Protein AF-0000000084586175 (afdb_homodimer)

Sequence (600 aa):
MELRQLRYFIEVAQREHMSEAAEYLHVAQSAISRQISNLEDELGVDLFEREGRNVKLTKIGRTFLSHIETAMQAIDYAKKQIDEHLDPERGSIKIGFPTSLAGQLLPTVIYSFKEAYPNIQFQLRQGTYQFLIEQVSRGDIDIAFIGPVPRDHDRIEGEILFTESFSALVPVAHRFAEREQLHLKDLQSEQFVLFPEGFKLRQLVMDGCKKAGFEPTVSSEGEDLDAIKGLVAAGIGITILPESTFYDATPRMTTKIPITFPEVRRSVGVIIPKERQVAPSERLFYEFVRDFFSRLQQFRMELRQLRYFIEVAQREHMSEAAEYLHVAQSAISRQISNLEDELGVDLFEREGRNVKLTKIGRTFLSHIETAMQAIDYAKKQIDEHLDPERGSIKIGFPTSLAGQLLPTVIYSFKEAYPNIQFQLRQGTYQFLIEQVSRGDIDIAFIGPVPRDHDRIEGEILFTESFSALVPVAHRFAEREQLHLKDLQSEQFVLFPEGFKLRQLVMDGCKKAGFEPTVSSEGEDLDAIKGLVAAGIGITILPESTFYDATPRMTTKIPITFPEVRRSVGVIIPKERQVAPSERLFYEFVRDFFSRLQQFR

Structure (mmCIF, N/CA/C/O backbone):
data_AF-0000000084586175-model_v1
#
loop_
_entity.id
_entity.type
_entity.pdbx_description
1 polymer 'LysR family transcriptional regulator'
#
loop_
_atom_site.group_PDB
_atom_site.id
_atom_site.type_symbol
_atom_site.label_atom_id
_atom_site.label_alt_id
_atom_site.label_comp_id
_atom_site.label_asym_id
_atom_site.label_entity_id
_atom_site.label_seq_id
_atom_site.pdbx_PDB_ins_code
_atom_site.Cartn_x
_atom_site.Cartn_y
_atom_site.Cartn_z
_atom_site.occupancy
_atom_site.B_iso_or_equiv
_atom_site.auth_seq_id
_atom_site.auth_comp_id
_atom_site.auth_asym_id
_atom_site.auth_atom_id
_atom_site.pdbx_PDB_model_num
ATOM 1 N N . MET A 1 1 ? 0.813 -11.867 -38.594 1 76.69 1 MET A N 1
ATOM 2 C CA . MET A 1 1 ? 1.193 -11.625 -37.188 1 76.69 1 MET A CA 1
ATOM 3 C C . MET A 1 1 ? 1.618 -12.922 -36.531 1 76.69 1 MET A C 1
ATOM 5 O O . MET A 1 1 ? 0.996 -13.969 -36.719 1 76.69 1 MET A O 1
ATOM 9 N N . GLU A 1 2 ? 2.754 -12.891 -35.969 1 84.31 2 GLU A N 1
ATOM 10 C CA . GLU A 1 2 ? 3.311 -14.062 -35.312 1 84.31 2 GLU A CA 1
ATOM 11 C C . GLU A 1 2 ? 3.363 -13.859 -33.781 1 84.31 2 GLU A C 1
ATOM 13 O O . GLU A 1 2 ? 3.512 -12.734 -33.312 1 84.31 2 GLU A O 1
ATOM 18 N N . LEU A 1 3 ? 3.215 -15.031 -33.094 1 85.31 3 LEU A N 1
ATOM 19 C CA . LEU A 1 3 ? 3.211 -15 -31.641 1 85.31 3 LEU A CA 1
ATOM 20 C C . LEU A 1 3 ? 4.477 -14.336 -31.109 1 85.31 3 LEU A C 1
ATOM 22 O O . LEU A 1 3 ? 4.43 -13.586 -30.141 1 85.31 3 LEU A O 1
ATOM 26 N N . ARG A 1 4 ? 5.523 -14.617 -31.781 1 86.62 4 ARG A N 1
ATOM 27 C CA . ARG A 1 4 ? 6.797 -14.031 -31.375 1 86.62 4 ARG A CA 1
ATOM 28 C C . ARG A 1 4 ? 6.77 -12.516 -31.484 1 86.62 4 ARG A C 1
ATOM 30 O O . ARG A 1 4 ? 7.285 -11.812 -30.609 1 86.62 4 ARG A O 1
ATOM 37 N N . GLN A 1 5 ? 6.191 -12.078 -32.562 1 88.62 5 GLN A N 1
ATOM 38 C CA . GLN A 1 5 ? 6.051 -10.641 -32.781 1 88.62 5 GLN A CA 1
ATOM 39 C C . GLN A 1 5 ? 5.227 -10 -31.656 1 88.62 5 GLN A C 1
ATOM 41 O O . GLN A 1 5 ? 5.566 -8.922 -31.172 1 88.62 5 GLN A O 1
ATOM 46 N N . LEU A 1 6 ? 4.23 -10.719 -31.344 1 89.94 6 LEU A N 1
ATOM 47 C CA . LEU A 1 6 ? 3.324 -10.203 -30.328 1 89.94 6 LEU A CA 1
ATOM 48 C C . LEU A 1 6 ? 4.004 -10.172 -28.953 1 89.94 6 LEU A C 1
ATOM 50 O O . LEU A 1 6 ? 3.818 -9.227 -28.188 1 89.94 6 LEU A O 1
ATOM 54 N N . ARG A 1 7 ? 4.777 -11.125 -28.688 1 89.94 7 ARG A N 1
ATOM 55 C CA . ARG A 1 7 ? 5.547 -11.164 -27.438 1 89.94 7 ARG A CA 1
ATOM 56 C C . ARG A 1 7 ? 6.562 -10.023 -27.406 1 89.94 7 ARG A C 1
ATOM 58 O O . ARG A 1 7 ? 6.738 -9.383 -26.359 1 89.94 7 ARG A O 1
ATOM 65 N N . TYR A 1 8 ? 7.207 -9.828 -28.531 1 92 8 TYR A N 1
ATOM 66 C CA . TYR A 1 8 ? 8.156 -8.727 -28.609 1 92 8 TYR A CA 1
ATOM 67 C C . TYR A 1 8 ? 7.453 -7.391 -28.391 1 92 8 TYR A C 1
ATOM 69 O O . TYR A 1 8 ? 7.961 -6.531 -27.656 1 92 8 TYR A O 1
ATOM 77 N N . PHE A 1 9 ? 6.348 -7.277 -29 1 93.44 9 PHE A N 1
ATOM 78 C CA . PHE A 1 9 ? 5.543 -6.066 -28.875 1 93.44 9 PHE A CA 1
ATOM 79 C C . PHE A 1 9 ? 5.191 -5.785 -27.422 1 93.44 9 PHE A C 1
ATOM 81 O O . PHE A 1 9 ? 5.375 -4.668 -26.938 1 93.44 9 PHE A O 1
ATOM 88 N N . ILE A 1 10 ? 4.723 -6.773 -26.75 1 91.38 10 ILE A N 1
ATOM 89 C CA . ILE A 1 10 ? 4.316 -6.633 -25.344 1 91.38 10 ILE A CA 1
ATOM 90 C C . ILE A 1 10 ? 5.516 -6.215 -24.5 1 91.38 10 ILE A C 1
ATOM 92 O O . ILE A 1 10 ? 5.414 -5.297 -23.688 1 91.38 10 ILE A O 1
ATOM 96 N N . GLU A 1 11 ? 6.637 -6.793 -24.703 1 91.94 11 GLU A N 1
ATOM 97 C CA . GLU A 1 11 ? 7.832 -6.504 -23.906 1 91.94 11 GLU A CA 1
ATOM 98 C C . GLU A 1 11 ? 8.328 -5.082 -24.156 1 91.94 11 GLU A C 1
ATOM 100 O O . GLU A 1 11 ? 8.758 -4.398 -23.234 1 91.94 11 GLU A O 1
ATOM 105 N N . VAL A 1 12 ? 8.25 -4.719 -25.375 1 93.06 12 VAL A N 1
ATOM 106 C CA . VAL A 1 12 ? 8.68 -3.363 -25.703 1 93.06 12 VAL A CA 1
ATOM 107 C C . VAL A 1 12 ? 7.711 -2.354 -25.094 1 93.06 12 VAL A C 1
ATOM 109 O O . VAL A 1 12 ? 8.125 -1.297 -24.609 1 93.06 12 VAL A O 1
ATOM 112 N N . ALA A 1 13 ? 6.477 -2.684 -25.188 1 92.69 13 ALA A N 1
ATOM 113 C CA . ALA A 1 13 ? 5.453 -1.8 -24.641 1 92.69 13 ALA A CA 1
ATOM 114 C C . ALA A 1 13 ? 5.641 -1.619 -23.125 1 92.69 13 ALA A C 1
ATOM 116 O O . ALA A 1 13 ? 5.504 -0.51 -22.609 1 92.69 13 ALA A O 1
ATOM 117 N N . GLN A 1 14 ? 5.922 -2.703 -22.484 1 87.06 14 GLN A N 1
ATOM 118 C CA . GLN A 1 14 ? 6.047 -2.707 -21.031 1 87.06 14 GLN A CA 1
ATOM 119 C C . GLN A 1 14 ? 7.312 -1.981 -20.594 1 87.06 14 GLN A C 1
ATOM 121 O O . GLN A 1 14 ? 7.297 -1.247 -19.609 1 87.06 14 GLN A O 1
ATOM 126 N N . ARG A 1 15 ? 8.375 -2.082 -21.312 1 86.06 15 ARG A N 1
ATOM 127 C CA . ARG A 1 15 ? 9.68 -1.568 -20.906 1 86.06 15 ARG A CA 1
ATOM 128 C C . ARG A 1 15 ? 9.945 -0.194 -21.5 1 86.06 15 ARG A C 1
ATOM 130 O O . ARG A 1 15 ? 10.82 0.535 -21.047 1 86.06 15 ARG A O 1
ATOM 137 N N . GLU A 1 16 ? 9.273 0.102 -22.516 1 89.94 16 GLU A N 1
ATOM 138 C CA . GLU A 1 16 ? 9.359 1.363 -23.234 1 89.94 16 GLU A CA 1
ATOM 139 C C . GLU A 1 16 ? 10.781 1.602 -23.75 1 89.94 16 GLU A C 1
ATOM 141 O O . GLU A 1 16 ? 11.227 2.746 -23.844 1 89.94 16 GLU A O 1
ATOM 146 N N . HIS A 1 17 ? 11.5 0.545 -23.859 1 89.88 17 HIS A N 1
ATOM 147 C CA . HIS A 1 17 ? 12.852 0.529 -24.406 1 89.88 17 HIS A CA 1
ATOM 148 C C . HIS A 1 17 ? 13.078 -0.702 -25.281 1 89.88 17 HIS A C 1
ATOM 150 O O . HIS A 1 17 ? 12.891 -1.833 -24.828 1 89.88 17 HIS A O 1
ATOM 156 N N . MET A 1 18 ? 13.578 -0.391 -26.531 1 90.19 18 MET A N 1
ATOM 157 C CA . MET A 1 18 ? 13.844 -1.495 -27.453 1 90.19 18 MET A CA 1
ATOM 158 C C . MET A 1 18 ? 15.023 -2.332 -26.969 1 90.19 18 MET A C 1
ATOM 160 O O . MET A 1 18 ? 14.961 -3.562 -26.984 1 90.19 18 MET A O 1
ATOM 164 N N . SER A 1 19 ? 16 -1.638 -26.484 1 90.12 19 SER A N 1
ATOM 165 C CA . SER A 1 19 ? 17.219 -2.332 -26.078 1 90.12 19 SER A CA 1
ATOM 166 C C . SER A 1 19 ? 17 -3.145 -24.797 1 90.12 19 SER A C 1
ATOM 168 O O . SER A 1 19 ? 17.469 -4.273 -24.688 1 90.12 19 SER A O 1
ATOM 170 N N . GLU A 1 20 ? 16.234 -2.619 -23.922 1 88.75 20 GLU A N 1
ATOM 171 C CA . GLU A 1 20 ? 15.945 -3.334 -22.688 1 88.75 20 GLU A CA 1
ATOM 172 C C . GLU A 1 20 ? 15.078 -4.562 -22.953 1 88.75 20 GLU A C 1
ATOM 174 O O . GLU A 1 20 ? 15.266 -5.609 -22.328 1 88.75 20 GLU A O 1
ATOM 179 N N . ALA A 1 21 ? 14.188 -4.359 -23.844 1 91.5 21 ALA A N 1
ATOM 180 C CA . ALA A 1 21 ? 13.352 -5.492 -24.219 1 91.5 21 ALA A CA 1
ATOM 181 C C . ALA A 1 21 ? 14.188 -6.598 -24.859 1 91.5 21 ALA A C 1
ATOM 183 O O . ALA A 1 21 ? 13.992 -7.777 -24.578 1 91.5 21 ALA A O 1
ATOM 184 N N . ALA A 1 22 ? 15.148 -6.215 -25.672 1 92.38 22 ALA A N 1
ATOM 185 C CA . ALA A 1 22 ? 16.016 -7.18 -26.328 1 92.38 22 ALA A CA 1
ATOM 186 C C . ALA A 1 22 ? 16.875 -7.938 -25.328 1 92.38 22 ALA A C 1
ATOM 188 O O . ALA A 1 22 ? 17.031 -9.156 -25.422 1 92.38 22 ALA A O 1
ATOM 189 N N . GLU A 1 23 ? 17.391 -7.211 -24.406 1 87.12 23 GLU A N 1
ATOM 190 C CA . GLU A 1 23 ? 18.203 -7.82 -23.359 1 87.12 23 GLU A CA 1
ATOM 191 C C . GLU A 1 23 ? 17.375 -8.812 -22.531 1 87.12 23 GLU A C 1
ATOM 193 O O . GLU A 1 23 ? 17.828 -9.914 -22.25 1 87.12 23 GLU A O 1
ATOM 198 N N . TYR A 1 24 ? 16.234 -8.406 -22.266 1 83.81 24 TYR A N 1
ATOM 199 C CA . TYR A 1 24 ? 15.344 -9.242 -21.453 1 83.81 24 TYR A CA 1
ATOM 200 C C . TYR A 1 24 ? 14.969 -10.516 -22.203 1 83.81 24 TYR A C 1
ATOM 202 O O . TYR A 1 24 ? 14.898 -11.594 -21.609 1 83.81 24 TYR A O 1
ATOM 210 N N . LEU A 1 25 ? 14.75 -10.383 -23.453 1 89.25 25 LEU A N 1
ATOM 211 C CA . LEU A 1 25 ? 14.297 -11.5 -24.281 1 89.25 25 LEU A CA 1
ATOM 212 C C . LEU A 1 25 ? 15.484 -12.273 -24.828 1 89.25 25 LEU A C 1
ATOM 214 O O . LEU A 1 25 ? 15.305 -13.273 -25.531 1 89.25 25 LEU A O 1
ATOM 218 N N . HIS A 1 26 ? 16.656 -11.766 -24.516 1 88.44 26 HIS A N 1
ATOM 219 C CA . HIS A 1 26 ? 17.891 -12.398 -24.938 1 88.44 26 HIS A CA 1
ATOM 220 C C . HIS A 1 26 ? 17.953 -12.516 -26.469 1 88.44 26 HIS A C 1
ATOM 222 O O . HIS A 1 26 ? 18.234 -13.586 -27 1 88.44 26 HIS A O 1
ATOM 228 N N . VAL A 1 27 ? 17.578 -11.469 -27.109 1 91.56 27 VAL A N 1
ATOM 229 C CA . VAL A 1 27 ? 17.656 -11.375 -28.562 1 91.56 27 VAL A CA 1
ATOM 230 C C . VAL A 1 27 ? 18.359 -10.078 -28.953 1 91.56 27 VAL A C 1
ATOM 232 O O . VAL A 1 27 ? 18.609 -9.211 -28.109 1 91.56 27 VAL A O 1
ATOM 235 N N . ALA A 1 28 ? 18.75 -10.047 -30.141 1 92.5 28 ALA A N 1
ATOM 236 C CA . ALA A 1 28 ? 19.359 -8.82 -30.641 1 92.5 28 ALA A CA 1
ATOM 237 C C . ALA A 1 28 ? 18.328 -7.711 -30.797 1 92.5 28 ALA A C 1
ATOM 239 O O . ALA A 1 28 ? 17.188 -7.969 -31.219 1 92.5 28 ALA A O 1
ATOM 240 N N . GLN A 1 29 ? 18.734 -6.551 -30.422 1 91.94 29 GLN A N 1
ATOM 241 C CA . GLN A 1 29 ? 17.844 -5.402 -30.562 1 91.94 29 GLN A CA 1
ATOM 242 C C . GLN A 1 29 ? 17.344 -5.258 -32 1 91.94 29 GLN A C 1
ATOM 244 O O . GLN A 1 29 ? 16.203 -4.875 -32.219 1 91.94 29 GLN A O 1
ATOM 249 N N . SER A 1 30 ? 18.172 -5.527 -32.969 1 93 30 SER A N 1
ATOM 250 C CA . SER A 1 30 ? 17.797 -5.422 -34.375 1 93 30 SER A CA 1
ATOM 251 C C . SER A 1 30 ? 16.672 -6.387 -34.688 1 93 30 SER A C 1
ATOM 253 O O . SER A 1 30 ? 15.797 -6.074 -35.531 1 93 30 SER A O 1
ATOM 255 N N . ALA A 1 31 ? 16.703 -7.473 -34.094 1 91.5 31 ALA A N 1
ATOM 256 C CA . ALA A 1 31 ? 15.656 -8.469 -34.312 1 91.5 31 ALA A CA 1
ATOM 257 C C . ALA A 1 31 ? 14.305 -7.969 -33.812 1 91.5 31 ALA A C 1
ATOM 259 O O . ALA A 1 31 ? 13.289 -8.102 -34.5 1 91.5 31 ALA A O 1
ATOM 260 N N . ILE A 1 32 ? 14.297 -7.406 -32.625 1 93.31 32 ILE A N 1
ATOM 261 C CA . ILE A 1 32 ? 13.07 -6.867 -32.062 1 93.31 32 ILE A CA 1
ATOM 262 C C . ILE A 1 32 ? 12.562 -5.719 -32.938 1 93.31 32 ILE A C 1
ATOM 264 O O . ILE A 1 32 ? 11.375 -5.652 -33.25 1 93.31 32 ILE A O 1
ATOM 268 N N . SER A 1 33 ? 13.477 -4.824 -33.312 1 92.62 33 SER A N 1
ATOM 269 C CA . SER A 1 33 ? 13.109 -3.668 -34.125 1 92.62 33 SER A CA 1
ATOM 270 C C . SER A 1 33 ? 12.477 -4.094 -35.438 1 92.62 33 SER A C 1
ATOM 272 O O . SER A 1 33 ? 11.453 -3.539 -35.844 1 92.62 33 SER A O 1
ATOM 274 N N . ARG A 1 34 ? 13.078 -5.055 -36 1 92.81 34 ARG A N 1
ATOM 275 C CA . ARG A 1 34 ? 12.578 -5.559 -37.281 1 92.81 34 ARG A CA 1
ATOM 276 C C . ARG A 1 34 ? 11.188 -6.172 -37.125 1 92.81 34 ARG A C 1
ATOM 278 O O . ARG A 1 34 ? 10.305 -5.938 -37.969 1 92.81 34 ARG A O 1
ATOM 285 N N . GLN A 1 35 ? 11.016 -6.961 -36.156 1 92.5 35 GLN A N 1
ATOM 286 C CA . GLN A 1 35 ? 9.742 -7.629 -35.938 1 92.5 35 GLN A CA 1
ATOM 287 C C . GLN A 1 35 ? 8.641 -6.621 -35.625 1 92.5 35 GLN A C 1
ATOM 289 O O . GLN A 1 35 ? 7.5 -6.793 -36.062 1 92.5 35 GLN A O 1
ATOM 294 N N . ILE A 1 36 ? 8.977 -5.605 -34.906 1 93.81 36 ILE A N 1
ATOM 295 C CA . ILE A 1 36 ? 8.008 -4.559 -34.594 1 93.81 36 ILE A CA 1
ATOM 296 C C . ILE A 1 36 ? 7.625 -3.803 -35.875 1 93.81 36 ILE A C 1
ATOM 298 O O . ILE A 1 36 ? 6.449 -3.508 -36.094 1 93.81 36 ILE A O 1
ATOM 302 N N . SER A 1 37 ? 8.641 -3.49 -36.625 1 93.31 37 SER A N 1
ATOM 303 C CA . SER A 1 37 ? 8.391 -2.816 -37.906 1 93.31 37 SER A CA 1
ATOM 304 C C . SER A 1 37 ? 7.496 -3.658 -38.812 1 93.31 37 SER A C 1
ATOM 306 O O . SER A 1 37 ? 6.57 -3.139 -39.438 1 93.31 37 SER A O 1
ATOM 308 N N . ASN A 1 38 ? 7.812 -4.883 -38.844 1 91.44 38 ASN A N 1
ATOM 309 C CA . ASN A 1 38 ? 7 -5.793 -39.656 1 91.44 38 ASN A CA 1
ATOM 310 C C . ASN A 1 38 ? 5.551 -5.82 -39.188 1 91.44 38 ASN A C 1
ATOM 312 O O . ASN A 1 38 ? 4.625 -5.832 -40 1 91.44 38 ASN A O 1
ATOM 316 N N . LEU A 1 39 ? 5.375 -5.93 -37.875 1 91.75 39 LEU A N 1
ATOM 317 C CA . LEU A 1 39 ? 4.047 -5.945 -37.281 1 91.75 39 LEU A CA 1
ATOM 318 C C . LEU A 1 39 ? 3.279 -4.672 -37.625 1 91.75 39 LEU A C 1
ATOM 320 O O . LEU A 1 39 ? 2.107 -4.73 -38 1 91.75 39 LEU A O 1
ATOM 324 N N . GLU A 1 40 ? 3.967 -3.496 -37.531 1 93.5 40 GLU A N 1
ATOM 325 C CA . GLU A 1 40 ? 3.352 -2.211 -37.844 1 93.5 40 GLU A CA 1
ATOM 326 C C . GLU A 1 40 ? 3.002 -2.121 -39.344 1 93.5 40 GLU A C 1
ATOM 328 O O . GLU A 1 40 ? 1.934 -1.621 -39.688 1 93.5 40 GLU A O 1
ATOM 333 N N . ASP A 1 41 ? 3.85 -2.607 -40.125 1 90.12 41 ASP A N 1
ATOM 334 C CA . ASP A 1 41 ? 3.617 -2.613 -41.562 1 90.12 41 ASP A CA 1
ATOM 335 C C . ASP A 1 41 ? 2.391 -3.453 -41.938 1 90.12 41 ASP A C 1
ATOM 337 O O . ASP A 1 41 ? 1.576 -3.049 -42.75 1 90.12 41 ASP A O 1
ATOM 341 N N . GLU A 1 42 ? 2.385 -4.555 -41.312 1 89.81 42 GLU A N 1
ATOM 342 C CA . GLU A 1 42 ? 1.255 -5.441 -41.594 1 89.81 42 GLU A CA 1
ATOM 343 C C . GLU A 1 42 ? -0.061 -4.805 -41.156 1 89.81 42 GLU A C 1
ATOM 345 O O . GLU A 1 42 ? -1.081 -4.949 -41.812 1 89.81 42 GLU A O 1
ATOM 350 N N . LEU A 1 43 ? 0.007 -4.145 -40.031 1 88.62 43 LEU A N 1
ATOM 351 C CA . LEU A 1 43 ? -1.187 -3.535 -39.438 1 88.62 43 LEU A CA 1
ATOM 352 C C . LEU A 1 43 ? -1.496 -2.205 -40.125 1 88.62 43 LEU A C 1
ATOM 354 O O . LEU A 1 43 ? -2.625 -1.713 -40.062 1 88.62 43 LEU A O 1
ATOM 358 N N . GLY A 1 44 ? -0.467 -1.563 -40.719 1 90.88 44 GLY A N 1
ATOM 359 C CA . GLY A 1 44 ? -0.64 -0.298 -41.406 1 90.88 44 GLY A CA 1
ATOM 360 C C . GLY A 1 44 ? -0.679 0.896 -40.469 1 90.88 44 GLY A C 1
ATOM 361 O O . GLY A 1 44 ? -1.213 1.95 -40.844 1 90.88 44 GLY A O 1
ATOM 362 N N . VAL A 1 45 ? -0.313 0.638 -39.25 1 91.62 45 VAL A N 1
ATOM 363 C CA . VAL A 1 45 ? -0.298 1.714 -38.281 1 91.62 45 VAL A CA 1
ATOM 364 C C . VAL A 1 45 ? 1.001 1.663 -37.469 1 91.62 45 VAL A C 1
ATOM 366 O O . VAL A 1 45 ? 1.655 0.62 -37.406 1 91.62 45 VAL A O 1
ATOM 369 N N . ASP A 1 46 ? 1.318 2.771 -36.906 1 93.44 46 ASP A N 1
ATOM 370 C CA . ASP A 1 46 ? 2.416 2.811 -35.938 1 93.44 46 ASP A CA 1
ATOM 371 C C . ASP A 1 46 ? 1.915 2.533 -34.531 1 93.44 46 ASP A C 1
ATOM 373 O O . ASP A 1 46 ? 1.018 3.221 -34.031 1 93.44 46 ASP A O 1
ATOM 377 N N . LEU A 1 47 ? 2.543 1.547 -33.969 1 94.62 47 LEU A N 1
ATOM 378 C CA . LEU A 1 47 ? 2.148 1.176 -32.594 1 94.62 47 LEU A CA 1
ATOM 379 C C . LEU A 1 47 ? 2.979 1.932 -31.578 1 94.62 47 LEU A C 1
ATOM 381 O O . LEU A 1 47 ? 2.564 2.072 -30.422 1 94.62 47 LEU A O 1
ATOM 385 N N . PHE A 1 48 ? 4.195 2.365 -31.984 1 95.25 48 PHE A N 1
ATOM 386 C CA . PHE A 1 48 ? 5.109 3.084 -31.094 1 95.25 48 PHE A CA 1
ATOM 387 C C . PHE A 1 48 ? 5.496 4.43 -31.703 1 95.25 48 PHE A C 1
ATOM 389 O O . PHE A 1 48 ? 5.492 4.594 -32.906 1 95.25 48 PHE A O 1
ATOM 396 N N . GLU A 1 49 ? 5.711 5.414 -30.766 1 93.69 49 GLU A N 1
ATOM 397 C CA . GLU A 1 49 ? 6.355 6.676 -31.125 1 93.69 49 GLU A CA 1
ATOM 398 C C . GLU A 1 49 ? 7.672 6.855 -30.375 1 93.69 49 GLU A C 1
ATOM 400 O O . GLU A 1 49 ? 7.797 6.434 -29.219 1 93.69 49 GLU A O 1
ATOM 405 N N . ARG A 1 50 ? 8.633 7.418 -31.062 1 86.5 50 ARG A N 1
ATOM 406 C CA . ARG A 1 50 ? 9.961 7.586 -30.469 1 86.5 50 ARG A CA 1
ATOM 407 C C . ARG A 1 50 ? 10.023 8.852 -29.609 1 86.5 50 ARG A C 1
ATOM 409 O O . ARG A 1 50 ? 9.469 9.883 -29.984 1 86.5 50 ARG A O 1
ATOM 416 N N . GLU A 1 51 ? 10.43 8.695 -28.516 1 86.75 51 GLU A N 1
ATOM 417 C CA . GLU A 1 51 ? 10.781 9.805 -27.625 1 86.75 51 GLU A CA 1
ATOM 418 C C . GLU A 1 51 ? 12.242 9.727 -27.203 1 86.75 51 GLU A C 1
ATOM 420 O O . GLU A 1 51 ? 12.562 9.211 -26.141 1 86.75 51 GLU A O 1
ATOM 425 N N . GLY A 1 52 ? 13.102 10.359 -27.969 1 80.88 52 GLY A N 1
ATOM 426 C CA . GLY A 1 52 ? 14.523 10.195 -27.734 1 80.88 52 GLY A CA 1
ATOM 427 C C . GLY A 1 52 ? 14.992 8.758 -27.906 1 80.88 52 GLY A C 1
ATOM 428 O O . GLY A 1 52 ? 14.766 8.156 -28.953 1 80.88 52 GLY A O 1
ATOM 429 N N . ARG A 1 53 ? 15.57 8.273 -26.844 1 80.5 53 ARG A N 1
ATOM 430 C CA . ARG A 1 53 ? 16.031 6.891 -26.859 1 80.5 53 ARG A CA 1
ATOM 431 C C . ARG A 1 53 ? 14.922 5.938 -26.422 1 80.5 53 ARG A C 1
ATOM 433 O O . ARG A 1 53 ? 15.047 4.723 -26.578 1 80.5 53 ARG A O 1
ATOM 440 N N . ASN A 1 54 ? 13.828 6.449 -26 1 87.69 54 ASN A N 1
ATOM 441 C CA . ASN A 1 54 ? 12.719 5.645 -25.516 1 87.69 54 ASN A CA 1
ATOM 442 C C . ASN A 1 54 ? 11.594 5.566 -26.547 1 87.69 54 ASN A C 1
ATOM 444 O O . ASN A 1 54 ? 11.594 6.316 -27.531 1 87.69 54 ASN A O 1
ATOM 448 N N . VAL A 1 55 ? 10.844 4.48 -26.406 1 91.94 55 VAL A N 1
ATOM 449 C CA . VAL A 1 55 ? 9.648 4.348 -27.234 1 91.94 55 VAL A CA 1
ATOM 450 C C . VAL A 1 55 ? 8.406 4.355 -26.344 1 91.94 55 VAL A C 1
ATOM 452 O O . VAL A 1 55 ? 8.438 3.873 -25.203 1 91.94 55 VAL A O 1
ATOM 455 N N . LYS A 1 56 ? 7.363 5.031 -26.828 1 93.56 56 LYS A N 1
ATOM 456 C CA . LYS A 1 56 ? 6.07 5.039 -26.156 1 93.56 56 LYS A CA 1
ATOM 457 C C . LYS A 1 56 ? 4.961 4.539 -27.078 1 93.56 56 LYS A C 1
ATOM 459 O O . LYS A 1 56 ? 5.031 4.719 -28.297 1 93.56 56 LYS A O 1
ATOM 464 N N . LEU A 1 57 ? 3.984 3.934 -26.469 1 92.94 57 LEU A N 1
ATOM 465 C CA . LEU A 1 57 ? 2.836 3.467 -27.234 1 92.94 57 LEU A CA 1
ATOM 466 C C . LEU A 1 57 ? 2.047 4.641 -27.797 1 92.94 57 LEU A C 1
ATOM 468 O O . LEU A 1 57 ? 1.868 5.66 -27.125 1 92.94 57 LEU A O 1
ATOM 472 N N . THR A 1 58 ? 1.657 4.516 -29.031 1 90.31 58 THR A N 1
ATOM 473 C CA . THR A 1 58 ? 0.637 5.402 -29.578 1 90.31 58 THR A CA 1
ATOM 474 C C . THR A 1 58 ? -0.73 5.09 -28.984 1 90.31 58 THR A C 1
ATOM 476 O O . THR A 1 58 ? -0.882 4.113 -28.25 1 90.31 58 THR A O 1
ATOM 479 N N . LYS A 1 59 ? -1.672 5.938 -29.297 1 86.25 59 LYS A N 1
ATOM 480 C CA . LYS A 1 59 ? -3.033 5.672 -28.844 1 86.25 59 LYS A CA 1
ATOM 481 C C . LYS A 1 59 ? -3.527 4.32 -29.344 1 86.25 59 LYS A C 1
ATOM 483 O O . LYS A 1 59 ? -4.078 3.531 -28.562 1 86.25 59 LYS A O 1
ATOM 488 N N . ILE A 1 60 ? -3.375 4.109 -30.578 1 88.06 60 ILE A N 1
ATOM 489 C CA . ILE A 1 60 ? -3.801 2.842 -31.172 1 88.06 60 ILE A CA 1
ATOM 490 C C . ILE A 1 60 ? -2.934 1.707 -30.625 1 88.06 60 ILE A C 1
ATOM 492 O O . ILE A 1 60 ? -3.395 0.569 -30.5 1 88.06 60 ILE A O 1
ATOM 496 N N . GLY A 1 61 ? -1.688 1.99 -30.359 1 91.75 61 GLY A N 1
ATOM 497 C CA . GLY A 1 61 ? -0.814 1.011 -29.734 1 91.75 61 GLY A CA 1
ATOM 498 C C . GLY A 1 61 ? -1.326 0.527 -28.391 1 91.75 61 GLY A C 1
ATOM 499 O O . GLY A 1 61 ? -1.255 -0.665 -28.078 1 91.75 61 GLY A O 1
ATOM 500 N N . ARG A 1 62 ? -1.861 1.381 -27.625 1 89.44 62 ARG A N 1
ATOM 501 C CA . ARG A 1 62 ? -2.414 1.041 -26.312 1 89.44 62 ARG A CA 1
ATOM 502 C C . ARG A 1 62 ? -3.619 0.116 -26.453 1 89.44 62 ARG A C 1
ATOM 504 O O . ARG A 1 62 ? -3.76 -0.848 -25.703 1 89.44 62 ARG A O 1
ATOM 511 N N . THR A 1 63 ? -4.406 0.448 -27.406 1 85.94 63 THR A N 1
ATOM 512 C CA . THR A 1 63 ? -5.566 -0.395 -27.688 1 85.94 63 THR A CA 1
ATOM 513 C C . THR A 1 63 ? -5.125 -1.787 -28.125 1 85.94 63 THR A C 1
ATOM 515 O O . THR A 1 63 ? -5.664 -2.793 -27.656 1 85.94 63 THR A O 1
ATOM 518 N N . PHE A 1 64 ? -4.227 -1.758 -29.031 1 88.5 64 PHE A N 1
ATOM 519 C CA . PHE A 1 64 ? -3.697 -3.018 -29.547 1 88.5 64 PHE A CA 1
ATOM 520 C C . PHE A 1 64 ? -3.08 -3.838 -28.422 1 88.5 64 PHE A C 1
ATOM 522 O O . PHE A 1 64 ? -3.303 -5.047 -28.328 1 88.5 64 PHE A O 1
ATOM 529 N N . LEU A 1 65 ? -2.381 -3.188 -27.531 1 91.31 65 LEU A N 1
ATOM 530 C CA . LEU A 1 65 ? -1.729 -3.865 -26.422 1 91.31 65 LEU A CA 1
ATOM 531 C C . LEU A 1 65 ? -2.756 -4.566 -25.531 1 91.31 65 LEU A C 1
ATOM 533 O O . LEU A 1 65 ? -2.584 -5.734 -25.188 1 91.31 65 LEU A O 1
ATOM 537 N N . SER A 1 66 ? -3.783 -3.939 -25.266 1 83.31 66 SER A N 1
ATOM 538 C CA . SER A 1 66 ? -4.828 -4.5 -24.422 1 83.31 66 SER A CA 1
ATOM 539 C C . SER A 1 66 ? -5.402 -5.777 -25.016 1 83.31 66 SER A C 1
ATOM 541 O O . SER A 1 66 ? -5.566 -6.777 -24.312 1 83.31 66 SER A O 1
ATOM 543 N N . HIS A 1 67 ? -5.609 -5.719 -26.266 1 81.25 67 HIS A N 1
ATOM 544 C CA . HIS A 1 67 ? -6.195 -6.867 -26.938 1 81.25 67 HIS A CA 1
ATOM 545 C C . HIS A 1 67 ? -5.195 -8.016 -27.047 1 81.25 67 HIS A C 1
ATOM 547 O O . HIS A 1 67 ? -5.551 -9.18 -26.859 1 81.25 67 HIS A O 1
ATOM 553 N N . ILE A 1 68 ? -4.035 -7.598 -27.312 1 87 68 ILE A N 1
ATOM 554 C CA . ILE A 1 68 ? -3.023 -8.633 -27.531 1 87 68 ILE A CA 1
ATOM 555 C C . ILE A 1 68 ? -2.682 -9.297 -26.203 1 87 68 ILE A C 1
ATOM 557 O O . ILE A 1 68 ? -2.453 -10.508 -26.141 1 87 68 ILE A O 1
ATOM 561 N N . GLU A 1 69 ? -2.633 -8.531 -25.156 1 84 69 GLU A N 1
ATOM 562 C CA . GLU A 1 69 ? -2.387 -9.117 -23.844 1 84 69 GLU A CA 1
ATOM 563 C C . GLU A 1 69 ? -3.453 -10.148 -23.484 1 84 69 GLU A C 1
ATOM 565 O O . GLU A 1 69 ? -3.135 -11.234 -23 1 84 69 GLU A O 1
ATOM 570 N N . THR A 1 70 ? -4.637 -9.844 -23.797 1 76.31 70 THR A N 1
ATOM 571 C CA . THR A 1 70 ? -5.738 -10.758 -23.547 1 76.31 70 THR A CA 1
ATOM 572 C C . THR A 1 70 ? -5.594 -12.039 -24.359 1 76.31 70 THR A C 1
ATOM 574 O O . THR A 1 70 ? -5.785 -13.141 -23.859 1 76.31 70 THR A O 1
ATOM 577 N N . ALA A 1 71 ? -5.207 -11.844 -25.594 1 80.19 71 ALA A N 1
ATOM 578 C CA . ALA A 1 71 ? -5.051 -12.984 -26.5 1 80.19 71 ALA A CA 1
ATOM 579 C C . ALA A 1 71 ? -3.896 -13.883 -26.047 1 80.19 71 ALA A C 1
ATOM 581 O O . ALA A 1 71 ? -4.02 -15.109 -26.047 1 80.19 71 ALA A O 1
ATOM 582 N N . MET A 1 72 ? -2.852 -13.266 -25.719 1 83.75 72 MET A N 1
ATOM 583 C CA . MET A 1 72 ? -1.688 -14.031 -25.281 1 83.75 72 MET A CA 1
ATOM 584 C C . MET A 1 72 ? -1.988 -14.781 -23.984 1 83.75 72 MET A C 1
ATOM 586 O O . MET A 1 72 ? -1.544 -15.914 -23.797 1 83.75 72 MET A O 1
ATOM 590 N N . GLN A 1 73 ? -2.746 -14.211 -23.141 1 78.94 73 GLN A N 1
ATOM 591 C CA . GLN A 1 73 ? -3.146 -14.867 -21.906 1 78.94 73 GLN A CA 1
ATOM 592 C C . GLN A 1 73 ? -3.986 -16.109 -22.172 1 78.94 73 GLN A C 1
ATOM 594 O O . GLN A 1 73 ? -3.836 -17.125 -21.5 1 78.94 73 GLN A O 1
ATOM 599 N N . ALA A 1 74 ? -4.824 -15.945 -23.141 1 76.75 74 ALA A N 1
ATOM 600 C CA . ALA A 1 74 ? -5.656 -17.094 -23.5 1 76.75 74 ALA A CA 1
ATOM 601 C C . ALA A 1 74 ? -4.805 -18.234 -24.031 1 76.75 74 ALA A C 1
ATOM 603 O O . ALA A 1 74 ? -5.059 -19.406 -23.719 1 76.75 74 ALA A O 1
ATOM 604 N N . ILE A 1 75 ? -3.834 -17.922 -24.75 1 79 75 ILE A N 1
ATOM 605 C CA . ILE A 1 75 ? -2.939 -18.922 -25.312 1 79 75 ILE A CA 1
ATOM 606 C C . ILE A 1 75 ? -2.137 -19.578 -24.188 1 79 75 ILE A C 1
ATOM 608 O O . ILE A 1 75 ? -2.035 -20.812 -24.109 1 79 75 ILE A O 1
ATOM 612 N N . ASP A 1 76 ? -1.581 -18.781 -23.375 1 79.56 76 ASP A N 1
ATOM 613 C CA . ASP A 1 76 ? -0.803 -19.297 -22.25 1 79.56 76 ASP A CA 1
ATOM 614 C C . ASP A 1 76 ? -1.659 -20.188 -21.359 1 79.56 76 ASP A C 1
ATOM 616 O O . ASP A 1 76 ? -1.19 -21.219 -20.859 1 79.56 76 ASP A O 1
ATOM 620 N N . TYR A 1 77 ? -2.832 -19.828 -21.203 1 78.31 77 TYR A N 1
ATOM 621 C CA . TYR A 1 77 ? -3.756 -20.594 -20.375 1 78.31 77 TYR A CA 1
ATOM 622 C C . TYR A 1 77 ? -4.062 -21.953 -21.016 1 78.31 77 TYR A C 1
ATOM 624 O O . TYR A 1 77 ? -4.152 -22.969 -20.312 1 78.31 77 TYR A O 1
ATOM 632 N N . ALA A 1 78 ? -4.266 -21.938 -22.266 1 77 78 ALA A N 1
ATOM 633 C CA . ALA A 1 78 ? -4.492 -23.188 -22.969 1 77 78 ALA A CA 1
ATOM 634 C C . ALA A 1 78 ? -3.312 -24.141 -22.781 1 77 78 ALA A C 1
ATOM 636 O O . ALA A 1 78 ? -3.502 -25.328 -22.531 1 77 78 ALA A O 1
ATOM 637 N N . LYS A 1 79 ? -2.227 -23.578 -22.922 1 79.75 79 LYS A N 1
ATOM 638 C CA . LYS A 1 79 ? -1.027 -24.391 -22.719 1 79.75 79 LYS A CA 1
ATOM 639 C C . LYS A 1 79 ? -0.965 -24.922 -21.281 1 79.75 79 LYS A C 1
ATOM 641 O O . LYS A 1 79 ? -0.642 -26.078 -21.062 1 79.75 79 LYS A O 1
ATOM 646 N N . LYS A 1 80 ? -1.235 -24.125 -20.375 1 80.69 80 LYS A N 1
ATOM 647 C CA . LYS A 1 80 ? -1.266 -24.5 -18.969 1 80.69 80 LYS A CA 1
ATOM 648 C C . LYS A 1 80 ? -2.238 -25.656 -18.734 1 80.69 80 LYS A C 1
ATOM 650 O O . LYS A 1 80 ? -1.91 -26.609 -18.031 1 80.69 80 LYS A O 1
ATOM 655 N N . GLN A 1 81 ? -3.328 -25.531 -19.297 1 75.69 81 GLN A N 1
ATOM 656 C CA . GLN A 1 81 ? -4.34 -26.578 -19.141 1 75.69 81 GLN A CA 1
ATOM 657 C C . GLN A 1 81 ? -3.826 -27.922 -19.641 1 75.69 81 GLN A C 1
ATOM 659 O O . GLN A 1 81 ? -4.016 -28.938 -18.984 1 75.69 81 GLN A O 1
ATOM 664 N N . ILE A 1 82 ? -3.193 -27.812 -20.703 1 75.94 82 ILE A N 1
ATOM 665 C CA . ILE A 1 82 ? -2.67 -29.031 -21.297 1 75.94 82 ILE A CA 1
ATOM 666 C C . ILE A 1 82 ? -1.557 -29.609 -20.422 1 75.94 82 ILE A C 1
ATOM 668 O O . ILE A 1 82 ? -1.548 -30.797 -20.109 1 75.94 82 ILE A O 1
ATOM 672 N N . ASP A 1 83 ? -0.652 -28.734 -20 1 77.94 83 ASP A N 1
ATOM 673 C CA . ASP A 1 83 ? 0.475 -29.156 -19.172 1 77.94 83 ASP A CA 1
ATOM 674 C C . ASP A 1 83 ? -0.006 -29.766 -17.859 1 77.94 83 ASP A C 1
ATOM 676 O O . ASP A 1 83 ? 0.527 -30.797 -17.422 1 77.94 83 ASP A O 1
ATOM 680 N N . GLU A 1 84 ? -0.965 -29.156 -17.297 1 81.19 84 GLU A N 1
ATOM 681 C CA . GLU A 1 84 ? -1.424 -29.609 -15.984 1 81.19 84 GLU A CA 1
ATOM 682 C C . GLU A 1 84 ? -2.311 -30.844 -16.109 1 81.19 84 GLU A C 1
ATOM 684 O O . GLU A 1 84 ? -2.447 -31.609 -15.148 1 81.19 84 GLU A O 1
ATOM 689 N N . HIS A 1 85 ? -2.961 -30.891 -17.188 1 72.81 85 HIS A N 1
ATOM 690 C CA . HIS A 1 85 ? -3.684 -32.125 -17.406 1 72.81 85 HIS A CA 1
ATOM 691 C C . HIS A 1 85 ? -2.73 -33.312 -17.484 1 72.81 85 HIS A C 1
ATOM 693 O O . HIS A 1 85 ? -3.051 -34.406 -17 1 72.81 85 HIS A O 1
ATOM 699 N N . LEU A 1 86 ? -1.579 -33 -17.922 1 71.25 86 LEU A N 1
ATOM 700 C CA . LEU A 1 86 ? -0.566 -34.031 -18.047 1 71.25 86 LEU A CA 1
ATOM 701 C C . LEU A 1 86 ? 0.126 -34.281 -16.719 1 71.25 86 LEU A C 1
ATOM 703 O O . LEU A 1 86 ? 0.543 -35.406 -16.422 1 71.25 86 LEU A O 1
ATOM 707 N N . ASP A 1 87 ? 0.249 -33.25 -15.906 1 74.25 87 ASP A N 1
ATOM 708 C CA . ASP A 1 87 ? 0.84 -33.375 -14.578 1 74.25 87 ASP A CA 1
ATOM 709 C C . ASP A 1 87 ? 0.204 -32.375 -13.609 1 74.25 87 ASP A C 1
ATOM 711 O O . ASP A 1 87 ? 0.751 -31.297 -13.367 1 74.25 87 ASP A O 1
ATOM 715 N N . PRO A 1 88 ? -0.903 -32.875 -13.047 1 62.34 88 PRO A N 1
ATOM 716 C CA . PRO A 1 88 ? -1.683 -31.953 -12.219 1 62.34 88 PRO A CA 1
ATOM 717 C C . PRO A 1 88 ? -0.906 -31.453 -11 1 62.34 88 PRO A C 1
ATOM 719 O O . PRO A 1 88 ? -1.217 -30.391 -10.453 1 62.34 88 PRO A O 1
ATOM 722 N N . GLU A 1 89 ? 0.032 -32.219 -10.57 1 67.81 89 GLU A N 1
ATOM 723 C CA . GLU A 1 89 ? 0.723 -31.875 -9.328 1 67.81 89 GLU A CA 1
ATOM 724 C C . GLU A 1 89 ? 1.796 -30.812 -9.562 1 67.81 89 GLU A C 1
ATOM 726 O O . GLU A 1 89 ? 2.412 -30.328 -8.609 1 67.81 89 GLU A O 1
ATOM 731 N N . ARG A 1 90 ? 1.935 -30.422 -10.734 1 75.56 90 ARG A N 1
ATOM 732 C CA . ARG A 1 90 ? 3.002 -29.453 -10.969 1 75.56 90 ARG A CA 1
ATOM 733 C C . ARG A 1 90 ? 2.447 -28.156 -11.539 1 75.56 90 ARG A C 1
ATOM 735 O O . ARG A 1 90 ? 3.127 -27.469 -12.305 1 75.56 90 ARG A O 1
ATOM 742 N N . GLY A 1 91 ? 1.354 -27.844 -11.078 1 88.19 91 GLY A N 1
ATOM 743 C CA . GLY A 1 91 ? 0.708 -26.656 -11.617 1 88.19 91 GLY A CA 1
ATOM 744 C C . GLY A 1 91 ? 1.147 -25.375 -10.93 1 88.19 91 GLY A C 1
ATOM 745 O O . GLY A 1 91 ? 1.925 -25.422 -9.969 1 88.19 91 GLY A O 1
ATOM 746 N N . SER A 1 92 ? 0.844 -24.266 -11.594 1 90.44 92 SER A N 1
ATOM 747 C CA . SER A 1 92 ? 1.103 -22.938 -11.031 1 90.44 92 SER A CA 1
ATOM 748 C C . SER A 1 92 ? -0.18 -22.125 -10.938 1 90.44 92 SER A C 1
ATOM 750 O O . SER A 1 92 ? -1.023 -22.172 -11.836 1 90.44 92 SER A O 1
ATOM 752 N N . ILE A 1 93 ? -0.35 -21.453 -9.82 1 94.75 93 ILE A N 1
ATOM 753 C CA . ILE A 1 93 ? -1.556 -20.672 -9.586 1 94.75 93 ILE A CA 1
ATOM 754 C C . ILE A 1 93 ? -1.177 -19.219 -9.289 1 94.75 93 ILE A C 1
ATOM 756 O O . ILE A 1 93 ? -0.359 -18.953 -8.406 1 94.75 93 ILE A O 1
ATOM 760 N N . LYS A 1 94 ? -1.743 -18.266 -10.031 1 96.38 94 LYS A N 1
ATOM 761 C CA . LYS A 1 94 ? -1.622 -16.844 -9.734 1 96.38 94 LYS A CA 1
ATOM 762 C C . LYS A 1 94 ? -2.768 -16.359 -8.844 1 96.38 94 LYS A C 1
ATOM 764 O O . LYS A 1 94 ? -3.934 -16.422 -9.242 1 96.38 94 LYS A O 1
ATOM 769 N N . ILE A 1 95 ? -2.385 -15.891 -7.648 1 98.12 95 ILE A N 1
ATOM 770 C CA . ILE A 1 95 ? -3.395 -15.523 -6.66 1 98.12 95 ILE A CA 1
ATOM 771 C C . ILE A 1 95 ? -3.312 -14.023 -6.367 1 98.12 95 ILE A C 1
ATOM 773 O O . ILE A 1 95 ? -2.23 -13.5 -6.094 1 98.12 95 ILE A O 1
ATOM 777 N N . GLY A 1 96 ? -4.43 -13.32 -6.52 1 98.56 96 GLY A N 1
ATOM 778 C CA . GLY A 1 96 ? -4.543 -11.938 -6.09 1 98.56 96 GLY A CA 1
ATOM 779 C C . GLY A 1 96 ? -5.16 -11.789 -4.711 1 98.56 96 GLY A C 1
ATOM 780 O O . GLY A 1 96 ? -5.992 -12.602 -4.309 1 98.56 96 GLY A O 1
ATOM 781 N N . PHE A 1 97 ? -4.762 -10.727 -4 1 98.19 97 PHE A N 1
ATOM 782 C CA . PHE A 1 97 ? -5.316 -10.523 -2.668 1 98.19 97 PHE A CA 1
ATOM 783 C C . PHE A 1 97 ? -5.207 -9.062 -2.254 1 98.19 97 PHE A C 1
ATOM 785 O O . PHE A 1 97 ? -4.301 -8.352 -2.697 1 98.19 97 PHE A O 1
ATOM 792 N N . PRO A 1 98 ? -6.141 -8.609 -1.41 1 97.44 98 PRO A N 1
ATOM 793 C CA . PRO A 1 98 ? -6.09 -7.242 -0.893 1 97.44 98 PRO A CA 1
ATOM 794 C C . PRO A 1 98 ? -5.273 -7.125 0.392 1 97.44 98 PRO A C 1
ATOM 796 O O . PRO A 1 98 ? -4.926 -8.141 1.001 1 97.44 98 PRO A O 1
ATOM 799 N N . THR A 1 99 ? -5.012 -5.891 0.773 1 95 99 THR A N 1
ATOM 800 C CA . THR A 1 99 ? -4.227 -5.586 1.965 1 95 99 THR A CA 1
ATOM 801 C C . THR A 1 99 ? -4.867 -6.199 3.207 1 95 99 THR A C 1
ATOM 803 O O . THR A 1 99 ? -4.168 -6.617 4.129 1 95 99 THR A O 1
ATOM 806 N N . SER A 1 100 ? -6.133 -6.25 3.258 1 94.88 100 SER A N 1
ATOM 807 C CA . SER A 1 100 ? -6.848 -6.66 4.461 1 94.88 100 SER A CA 1
ATOM 808 C C . SER A 1 100 ? -6.695 -8.156 4.707 1 94.88 100 SER A C 1
ATOM 810 O O . SER A 1 100 ? -6.992 -8.648 5.801 1 94.88 100 SER A O 1
ATOM 812 N N . LEU A 1 101 ? -6.266 -8.859 3.734 1 94.81 101 LEU A N 1
ATOM 813 C CA . LEU A 1 101 ? -6.164 -10.305 3.895 1 94.81 101 LEU A CA 1
ATOM 814 C C . LEU A 1 101 ? -4.711 -10.766 3.82 1 94.81 101 LEU A C 1
ATOM 816 O O . LEU A 1 101 ? -4.43 -11.969 3.824 1 94.81 101 LEU A O 1
ATOM 820 N N . ALA A 1 102 ? -3.818 -9.867 3.779 1 92 102 ALA A N 1
ATOM 821 C CA . ALA A 1 102 ? -2.414 -10.125 3.479 1 92 102 ALA A CA 1
ATOM 822 C C . ALA A 1 102 ? -1.664 -10.602 4.719 1 92 102 ALA A C 1
ATOM 824 O O . ALA A 1 102 ? -0.667 -11.32 4.613 1 92 102 ALA A O 1
ATOM 825 N N . GLY A 1 103 ? -2.109 -10.203 5.84 1 85.12 103 GLY A N 1
ATOM 826 C CA . GLY A 1 103 ? -1.324 -10.414 7.047 1 85.12 103 GLY A CA 1
ATOM 827 C C . GLY A 1 103 ? -1.369 -11.844 7.547 1 85.12 103 GLY A C 1
ATOM 828 O O . GLY A 1 103 ? -0.327 -12.477 7.734 1 85.12 103 GLY A O 1
ATOM 829 N N . GLN A 1 104 ? -2.49 -12.328 7.746 1 84.94 104 GLN A N 1
ATOM 830 C CA . GLN A 1 104 ? -2.559 -13.625 8.414 1 84.94 104 GLN A CA 1
ATOM 831 C C . GLN A 1 104 ? -3.436 -14.602 7.629 1 84.94 104 GLN A C 1
ATOM 833 O O . GLN A 1 104 ? -3.039 -15.742 7.383 1 84.94 104 GLN A O 1
ATOM 838 N N . LEU A 1 105 ? -4.52 -14.172 7.18 1 89.69 105 LEU A N 1
ATOM 839 C CA . LEU A 1 105 ? -5.512 -15.078 6.613 1 89.69 105 LEU A CA 1
ATOM 840 C C . LEU A 1 105 ? -4.984 -15.742 5.348 1 89.69 105 LEU A C 1
ATOM 842 O O . LEU A 1 105 ? -4.977 -16.969 5.242 1 89.69 105 LEU A O 1
ATOM 846 N N . LEU A 1 106 ? -4.543 -14.992 4.422 1 94.31 106 LEU A N 1
ATOM 847 C CA . LEU A 1 106 ? -4.078 -15.547 3.154 1 94.31 106 LEU A CA 1
ATOM 848 C C . LEU A 1 106 ? -2.85 -16.422 3.367 1 94.31 106 LEU A C 1
ATOM 850 O O . LEU A 1 106 ? -2.801 -17.562 2.881 1 94.31 106 LEU A O 1
ATOM 854 N N . PRO A 1 107 ? -1.854 -15.938 4.129 1 92.94 107 PRO A N 1
ATOM 855 C CA . PRO A 1 107 ? -0.682 -16.781 4.367 1 92.94 107 PRO A CA 1
ATOM 856 C C . PRO A 1 107 ? -1.042 -18.125 5.012 1 92.94 107 PRO A C 1
ATOM 858 O O . PRO A 1 107 ? -0.446 -19.156 4.68 1 92.94 107 PRO A O 1
ATOM 861 N N . THR A 1 108 ? -1.986 -18.094 5.871 1 92.44 108 THR A N 1
ATOM 862 C CA . THR A 1 108 ? -2.424 -19.312 6.531 1 92.44 108 THR A CA 1
ATOM 863 C C . THR A 1 108 ? -3.031 -20.281 5.523 1 92.44 108 THR A C 1
ATOM 865 O O . THR A 1 108 ? -2.73 -21.484 5.547 1 92.44 108 THR A O 1
ATOM 868 N N . VAL A 1 109 ? -3.855 -19.812 4.66 1 95.69 109 VAL A N 1
ATOM 869 C CA . VAL A 1 109 ? -4.5 -20.625 3.637 1 95.69 109 VAL A CA 1
ATOM 870 C C . VAL A 1 109 ? -3.443 -21.203 2.699 1 95.69 109 VAL A C 1
ATOM 872 O O . VAL A 1 109 ? -3.473 -22.406 2.381 1 95.69 109 VAL A O 1
ATOM 875 N N . ILE A 1 110 ? -2.543 -20.391 2.244 1 95.25 110 ILE A N 1
ATOM 876 C CA . ILE A 1 110 ? -1.498 -20.797 1.313 1 95.25 110 ILE A CA 1
ATOM 877 C C . ILE A 1 110 ? -0.622 -21.859 1.963 1 95.25 110 ILE A C 1
ATOM 879 O O . ILE A 1 110 ? -0.304 -22.875 1.339 1 95.25 110 ILE A O 1
ATOM 883 N N . TYR A 1 111 ? -0.248 -21.609 3.199 1 93.25 111 TYR A N 1
ATOM 884 C CA . TYR A 1 111 ? 0.586 -22.547 3.93 1 93.25 111 TYR A CA 1
ATOM 885 C C . TYR A 1 111 ? -0.09 -23.922 4.02 1 93.25 111 TYR A C 1
ATOM 887 O O . TYR A 1 111 ? 0.528 -24.938 3.723 1 93.25 111 TYR A O 1
ATOM 895 N N . SER A 1 112 ? -1.335 -23.953 4.383 1 95.44 112 SER A N 1
ATOM 896 C CA . SER A 1 112 ? -2.098 -25.188 4.535 1 95.44 112 SER A CA 1
ATOM 897 C C . SER A 1 112 ? -2.225 -25.938 3.209 1 95.44 112 SER A C 1
ATOM 899 O O . SER A 1 112 ? -2.113 -27.156 3.162 1 95.44 112 SER A O 1
ATOM 901 N N . PHE A 1 113 ? -2.473 -25.266 2.168 1 96.38 113 PHE A N 1
ATOM 902 C CA . PHE A 1 113 ? -2.59 -25.891 0.853 1 96.38 113 PHE A CA 1
ATOM 903 C C . PHE A 1 113 ? -1.267 -26.516 0.428 1 96.38 113 PHE A C 1
ATOM 905 O O . PHE A 1 113 ? -1.243 -27.625 -0.118 1 96.38 113 PHE A O 1
ATOM 912 N N . LYS A 1 114 ? -0.229 -25.75 0.657 1 93.25 114 LYS A N 1
ATOM 913 C CA . LYS A 1 114 ? 1.092 -26.219 0.26 1 93.25 114 LYS A CA 1
ATOM 914 C C . LYS A 1 114 ? 1.462 -27.5 1.007 1 93.25 114 LYS A C 1
ATOM 916 O O . LYS A 1 114 ? 2.189 -28.344 0.481 1 93.25 114 LYS A O 1
ATOM 921 N N . GLU A 1 115 ? 1.048 -27.656 2.191 1 93.31 115 GLU A N 1
ATOM 922 C CA . GLU A 1 115 ? 1.27 -28.891 2.939 1 93.31 115 GLU A CA 1
ATOM 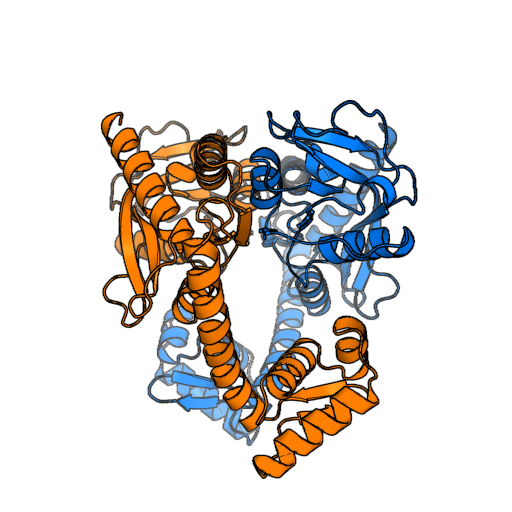923 C C . GLU A 1 115 ? 0.617 -30.078 2.248 1 93.31 115 GLU A C 1
ATOM 925 O O . GLU A 1 115 ? 1.187 -31.172 2.215 1 93.31 115 GLU A O 1
ATOM 930 N N . ALA A 1 116 ? -0.536 -29.828 1.662 1 92.88 116 ALA A N 1
ATOM 931 C CA . ALA A 1 116 ? -1.292 -30.891 0.989 1 92.88 116 ALA A CA 1
ATOM 932 C C . ALA A 1 116 ? -0.791 -31.094 -0.437 1 92.88 116 ALA A C 1
ATOM 934 O O . ALA A 1 116 ? -0.799 -32.219 -0.945 1 92.88 116 ALA A O 1
ATOM 935 N N . TYR A 1 117 ? -0.389 -30.062 -1.049 1 92.81 117 TYR A N 1
ATOM 936 C CA . TYR A 1 117 ? 0.049 -30.094 -2.439 1 92.81 117 TYR A CA 1
ATOM 937 C C . TYR A 1 117 ? 1.385 -29.391 -2.609 1 92.81 117 TYR A C 1
ATOM 939 O O . TYR A 1 117 ? 1.453 -28.328 -3.236 1 92.81 117 TYR A O 1
ATOM 947 N N . PRO A 1 118 ? 2.473 -29.984 -2.234 1 91 118 PRO A N 1
ATOM 948 C CA . PRO A 1 118 ? 3.775 -29.328 -2.137 1 91 118 PRO A CA 1
ATOM 949 C C . PRO A 1 118 ? 4.371 -28.984 -3.502 1 91 118 PRO A C 1
ATOM 951 O O . PRO A 1 118 ? 5.289 -28.172 -3.596 1 91 118 PRO A O 1
ATOM 954 N N . ASN A 1 119 ? 3.842 -29.547 -4.566 1 90 119 ASN A N 1
ATOM 955 C CA . ASN A 1 119 ? 4.469 -29.359 -5.871 1 90 119 ASN A CA 1
ATOM 956 C C . ASN A 1 119 ? 3.783 -28.266 -6.68 1 90 119 ASN A C 1
ATOM 958 O O . ASN A 1 119 ? 4.254 -27.891 -7.758 1 90 119 ASN A O 1
ATOM 962 N N . ILE A 1 120 ? 2.709 -27.766 -6.168 1 91.56 120 ILE A N 1
ATOM 963 C CA . ILE A 1 120 ? 2.029 -26.672 -6.852 1 91.56 120 ILE A CA 1
ATOM 964 C C . ILE A 1 120 ? 2.721 -25.344 -6.516 1 91.56 120 ILE A C 1
ATOM 966 O O . ILE A 1 120 ? 3.025 -25.078 -5.352 1 91.56 120 ILE A O 1
ATOM 970 N N . GLN A 1 121 ? 3.008 -24.594 -7.531 1 91.44 121 GLN A N 1
ATOM 971 C CA . GLN A 1 121 ? 3.678 -23.312 -7.363 1 91.44 121 GLN A CA 1
ATOM 972 C C . GLN A 1 121 ? 2.668 -22.172 -7.301 1 91.44 121 GLN A C 1
ATOM 974 O O . GLN A 1 121 ? 1.578 -22.266 -7.871 1 91.44 121 GLN A O 1
ATOM 979 N N . PHE A 1 122 ? 3.107 -21.078 -6.594 1 94.19 122 PHE A N 1
ATOM 980 C CA . PHE A 1 122 ? 2.24 -19.906 -6.445 1 94.19 122 PHE A CA 1
ATOM 981 C C . PHE A 1 122 ? 2.949 -18.641 -6.914 1 94.19 122 PHE A C 1
ATOM 983 O O . PHE A 1 122 ? 4.152 -18.484 -6.699 1 94.19 122 PHE A O 1
ATOM 990 N N . GLN A 1 123 ? 2.221 -17.812 -7.543 1 95.81 123 GLN A N 1
ATOM 991 C CA . GLN A 1 123 ? 2.551 -16.406 -7.766 1 95.81 123 GLN A CA 1
ATOM 992 C C . GLN A 1 123 ? 1.502 -15.5 -7.141 1 95.81 123 GLN A C 1
ATOM 994 O O . GLN A 1 123 ? 0.348 -15.484 -7.57 1 95.81 123 GLN A O 1
ATOM 999 N N . LEU A 1 124 ? 1.925 -14.766 -6.156 1 98.06 124 LEU A N 1
ATOM 1000 C CA . LEU A 1 124 ? 0.959 -13.938 -5.438 1 98.06 124 LEU A CA 1
ATOM 1001 C C . LEU A 1 124 ? 1.146 -12.469 -5.77 1 98.06 124 LEU A C 1
ATOM 1003 O O . LEU A 1 124 ? 2.277 -11.992 -5.914 1 98.06 124 LEU A O 1
ATOM 1007 N N . ARG A 1 125 ? 0.011 -11.742 -5.879 1 98.06 125 ARG A N 1
ATOM 1008 C CA . ARG A 1 125 ? 0.011 -10.312 -6.188 1 98.06 125 ARG A CA 1
ATOM 1009 C C . ARG A 1 125 ? -1.011 -9.57 -5.332 1 98.06 125 ARG A C 1
ATOM 1011 O O . ARG A 1 125 ? -2.215 -9.789 -5.461 1 98.06 125 ARG A O 1
ATOM 1018 N N . GLN A 1 126 ? -0.44 -8.711 -4.48 1 97.5 126 GLN A N 1
ATOM 1019 C CA . GLN A 1 126 ? -1.319 -7.812 -3.742 1 97.5 126 GLN A CA 1
ATOM 1020 C C . GLN A 1 126 ? -1.81 -6.672 -4.629 1 97.5 126 GLN A C 1
ATOM 1022 O O . GLN A 1 126 ? -1.082 -6.203 -5.504 1 97.5 126 GLN A O 1
ATOM 1027 N N . GLY A 1 127 ? -3.119 -6.223 -4.359 1 96.75 127 GLY A N 1
ATOM 1028 C CA . GLY A 1 127 ? -3.637 -5.098 -5.121 1 96.75 127 GLY A CA 1
ATOM 1029 C C . GLY A 1 127 ? -4.922 -4.531 -4.551 1 96.75 127 GLY A C 1
ATOM 1030 O O . GLY A 1 127 ? -5.512 -5.117 -3.641 1 96.75 127 GLY A O 1
ATOM 1031 N N . THR A 1 128 ? -5.332 -3.389 -5.152 1 96.31 128 THR A N 1
ATOM 1032 C CA . THR A 1 128 ? -6.594 -2.762 -4.777 1 96.31 128 THR A CA 1
ATOM 1033 C C . THR A 1 128 ? -7.777 -3.574 -5.297 1 96.31 128 THR A C 1
ATOM 1035 O O . THR A 1 128 ? -7.609 -4.461 -6.137 1 96.31 128 THR A O 1
ATOM 1038 N N . TYR A 1 129 ? -8.914 -3.207 -4.832 1 97 129 TYR A N 1
ATOM 1039 C CA . TYR A 1 129 ? -10.156 -3.859 -5.219 1 97 129 TYR A CA 1
ATOM 1040 C C . TYR A 1 129 ? -10.344 -3.842 -6.73 1 97 129 TYR A C 1
ATOM 1042 O O . TYR A 1 129 ? -10.539 -4.891 -7.352 1 97 129 TYR A O 1
ATOM 1050 N N . GLN A 1 130 ? -10.227 -2.686 -7.316 1 96 130 GLN A N 1
ATOM 1051 C CA . GLN A 1 130 ? -10.438 -2.523 -8.75 1 96 130 GLN A CA 1
ATOM 1052 C C . GLN A 1 130 ? -9.367 -3.252 -9.555 1 96 130 GLN A C 1
ATOM 1054 O O . GLN A 1 130 ? -9.664 -3.879 -10.57 1 96 130 GLN A O 1
ATOM 1059 N N . PHE A 1 131 ? -8.156 -3.154 -9.07 1 96.06 131 PHE A N 1
ATOM 1060 C CA . PHE A 1 131 ? -7.051 -3.844 -9.727 1 96.06 131 PHE A CA 1
ATOM 1061 C C . PHE A 1 131 ? -7.305 -5.344 -9.789 1 96.06 131 PHE A C 1
ATOM 1063 O O . PHE A 1 131 ? -7.141 -5.965 -10.836 1 96.06 131 PHE A O 1
ATOM 1070 N N . LEU A 1 132 ? -7.711 -5.918 -8.703 1 97.75 132 LEU A N 1
ATOM 1071 C CA . LEU A 1 132 ? -7.922 -7.359 -8.609 1 97.75 132 LEU A CA 1
ATOM 1072 C C . LEU A 1 132 ? -9.062 -7.801 -9.523 1 97.75 132 LEU A C 1
ATOM 1074 O O . LEU A 1 132 ? -8.953 -8.82 -10.211 1 97.75 132 LEU A O 1
ATOM 1078 N N . ILE A 1 133 ? -10.109 -7.039 -9.547 1 96.69 133 ILE A N 1
ATOM 1079 C CA . ILE A 1 133 ? -11.242 -7.344 -10.414 1 96.69 133 ILE A CA 1
ATOM 1080 C C . ILE A 1 133 ? -10.789 -7.348 -11.875 1 96.69 133 ILE A C 1
ATOM 1082 O O . ILE A 1 133 ? -11.086 -8.281 -12.625 1 96.69 133 ILE A O 1
ATOM 1086 N N . GLU A 1 134 ? -10.078 -6.336 -12.242 1 93.94 134 GLU A N 1
ATOM 1087 C CA . GLU A 1 134 ? -9.609 -6.191 -13.617 1 93.94 134 GLU A CA 1
ATOM 1088 C C . GLU A 1 134 ? -8.656 -7.32 -14 1 93.94 134 GLU A C 1
ATOM 1090 O O . GLU A 1 134 ? -8.766 -7.891 -15.086 1 93.94 134 GLU A O 1
ATOM 1095 N N . GLN A 1 135 ? -7.723 -7.641 -13.109 1 94.69 135 GLN A N 1
ATOM 1096 C CA . GLN A 1 135 ? -6.715 -8.648 -13.406 1 94.69 135 GLN A CA 1
ATOM 1097 C C . GLN A 1 135 ? -7.344 -10.031 -13.539 1 94.69 135 GLN A C 1
ATOM 1099 O O . GLN A 1 135 ? -6.91 -10.844 -14.367 1 94.69 135 GLN A O 1
ATOM 1104 N N . VAL A 1 136 ? -8.336 -10.32 -12.766 1 94.25 136 VAL A N 1
ATOM 1105 C CA . VAL A 1 136 ? -9.023 -11.602 -12.867 1 94.25 136 VAL A CA 1
ATOM 1106 C C . VAL A 1 136 ? -9.859 -11.641 -14.141 1 94.25 136 VAL A C 1
ATOM 1108 O O . VAL A 1 136 ? -9.875 -12.656 -14.852 1 94.25 136 VAL A O 1
ATOM 1111 N N . SER A 1 137 ? -10.461 -10.531 -14.422 1 90.31 137 SER A N 1
ATOM 1112 C CA . SER A 1 137 ? -11.305 -10.461 -15.602 1 90.31 137 SER A CA 1
ATOM 1113 C C . SER A 1 137 ? -10.5 -10.68 -16.875 1 90.31 137 SER A C 1
ATOM 1115 O O . SER A 1 137 ? -11 -11.273 -17.844 1 90.31 137 SER A O 1
ATOM 1117 N N . ARG A 1 138 ? -9.289 -10.242 -16.875 1 83.06 138 ARG A N 1
ATOM 1118 C CA . ARG A 1 138 ? -8.43 -10.328 -18.062 1 83.06 138 ARG A CA 1
ATOM 1119 C C . ARG A 1 138 ? -7.664 -11.648 -18.078 1 83.06 138 ARG A C 1
ATOM 1121 O O . ARG A 1 138 ? -7.008 -11.977 -19.062 1 83.06 138 ARG A O 1
ATOM 1128 N N . GLY A 1 139 ? -7.719 -12.289 -16.984 1 84.75 139 GLY A N 1
ATOM 1129 C CA . GLY A 1 139 ? -7.051 -13.578 -16.906 1 84.75 139 GLY A CA 1
ATOM 1130 C C . GLY A 1 139 ? -5.609 -13.484 -16.438 1 84.75 139 GLY A C 1
ATOM 1131 O O . GLY A 1 139 ? -4.887 -14.477 -16.438 1 84.75 139 GLY A O 1
ATOM 1132 N N . ASP A 1 140 ? -5.141 -12.32 -16.031 1 89.25 140 ASP A N 1
ATOM 1133 C CA . ASP A 1 140 ? -3.781 -12.125 -15.531 1 89.25 140 ASP A CA 1
ATOM 1134 C C . ASP A 1 140 ? -3.613 -12.734 -14.141 1 89.25 140 ASP A C 1
ATOM 1136 O O . ASP A 1 140 ? -2.502 -13.078 -13.742 1 89.25 140 ASP A O 1
ATOM 1140 N N . ILE A 1 141 ? -4.703 -12.844 -13.398 1 94.31 141 ILE A N 1
ATOM 1141 C CA . ILE A 1 141 ? -4.801 -13.523 -12.109 1 94.31 141 ILE A CA 1
ATOM 1142 C C . ILE A 1 141 ? -5.84 -14.641 -12.188 1 94.31 141 ILE A C 1
ATOM 1144 O O . ILE A 1 141 ? -6.922 -14.453 -12.75 1 94.31 141 ILE A O 1
ATOM 1148 N N . ASP A 1 142 ? -5.438 -15.797 -11.703 1 95 142 ASP A N 1
ATOM 1149 C CA . ASP A 1 142 ? -6.305 -16.969 -11.828 1 95 142 ASP A CA 1
ATOM 1150 C C . ASP A 1 142 ? -7.449 -16.906 -10.812 1 95 142 ASP A C 1
ATOM 1152 O O . ASP A 1 142 ? -8.586 -17.25 -11.141 1 95 142 ASP A O 1
ATOM 1156 N N . ILE A 1 143 ? -7.109 -16.641 -9.578 1 96.94 143 ILE A N 1
ATOM 1157 C CA . ILE A 1 143 ? -8.031 -16.562 -8.453 1 96.94 143 ILE A CA 1
ATOM 1158 C C . ILE A 1 143 ? -7.652 -15.375 -7.562 1 96.94 143 ILE A C 1
ATOM 1160 O O . ILE A 1 143 ? -6.469 -15.148 -7.301 1 96.94 143 ILE A O 1
ATOM 1164 N N . ALA A 1 144 ? -8.648 -14.609 -7.145 1 98.44 144 ALA A N 1
ATOM 1165 C CA . ALA A 1 144 ? -8.328 -13.531 -6.211 1 98.44 144 ALA A CA 1
ATOM 1166 C C . ALA A 1 144 ? -9.242 -13.578 -4.992 1 98.44 144 ALA A C 1
ATOM 1168 O O . ALA A 1 144 ? -10.445 -13.836 -5.113 1 98.44 144 ALA A O 1
ATOM 1169 N N . PHE A 1 145 ? -8.633 -13.445 -3.828 1 98.38 145 PHE A N 1
ATOM 1170 C CA . PHE A 1 145 ? -9.406 -13.109 -2.639 1 98.38 145 PHE A CA 1
ATOM 1171 C C . PHE A 1 145 ? -9.852 -11.648 -2.682 1 98.38 145 PHE A C 1
ATOM 1173 O O . PHE A 1 145 ? -9.125 -10.789 -3.168 1 98.38 145 PHE A O 1
ATOM 1180 N N . ILE A 1 146 ? -11.062 -11.438 -2.109 1 98 146 ILE A N 1
ATOM 1181 C CA . ILE A 1 146 ? -11.57 -10.07 -2.234 1 98 146 ILE A CA 1
ATOM 1182 C C . ILE A 1 146 ? -12.664 -9.828 -1.201 1 98 146 ILE A C 1
ATOM 1184 O O . ILE A 1 146 ? -13.297 -10.781 -0.722 1 98 146 ILE A O 1
ATOM 1188 N N . GLY A 1 147 ? -12.844 -8.562 -0.867 1 97.5 147 GLY A N 1
ATOM 1189 C CA . GLY A 1 147 ? -13.961 -8.117 -0.043 1 97.5 147 GLY A CA 1
ATOM 1190 C C . GLY A 1 147 ? -14.383 -6.691 -0.341 1 97.5 147 GLY A C 1
ATOM 1191 O O . GLY A 1 147 ? -13.547 -5.789 -0.411 1 97.5 147 GLY A O 1
ATOM 1192 N N . PRO A 1 148 ? -15.656 -6.367 -0.533 1 97.94 148 PRO A N 1
ATOM 1193 C CA . PRO A 1 148 ? -16.797 -7.273 -0.63 1 97.94 148 PRO A CA 1
ATOM 1194 C C . PRO A 1 148 ? -16.797 -8.102 -1.913 1 97.94 148 PRO A C 1
ATOM 1196 O O . PRO A 1 148 ? -16.188 -7.699 -2.908 1 97.94 148 PRO A O 1
ATOM 1199 N N . VAL A 1 149 ? -17.406 -9.203 -1.903 1 98.12 149 VAL A N 1
ATOM 1200 C CA . VAL A 1 149 ? -17.531 -10.016 -3.107 1 98.12 149 VAL A CA 1
ATOM 1201 C C . VAL A 1 149 ? -18.469 -9.32 -4.102 1 98.12 149 VAL A C 1
ATOM 1203 O O . VAL A 1 149 ? -19.594 -8.945 -3.756 1 98.12 149 VAL A O 1
ATOM 1206 N N . PRO A 1 150 ? -17.938 -9.016 -5.316 1 95.38 150 PRO A N 1
ATOM 1207 C CA . PRO A 1 150 ? -18.812 -8.359 -6.289 1 95.38 150 PRO A CA 1
ATOM 1208 C C . PRO A 1 150 ? -20.047 -9.195 -6.629 1 95.38 150 PRO A C 1
ATOM 1210 O O . PRO A 1 150 ? -19.953 -10.422 -6.695 1 95.38 150 PRO A O 1
ATOM 1213 N N . ARG A 1 151 ? -21.094 -8.273 -6.832 1 86.38 151 ARG A N 1
ATOM 1214 C CA . ARG A 1 151 ? -22.344 -8.891 -7.254 1 86.38 151 ARG A CA 1
ATOM 1215 C C . ARG A 1 151 ? -22.594 -8.664 -8.742 1 86.38 151 ARG A C 1
ATOM 1217 O O . ARG A 1 151 ? -22.281 -7.598 -9.273 1 86.38 151 ARG A O 1
ATOM 1224 N N . ASP A 1 152 ? -22.844 -9.609 -9.438 1 84.94 152 ASP A N 1
ATOM 1225 C CA . ASP A 1 152 ? -23.328 -9.531 -10.812 1 84.94 152 ASP A CA 1
ATOM 1226 C C . ASP A 1 152 ? -22.281 -8.906 -11.727 1 84.94 152 ASP A C 1
ATOM 1228 O O . ASP A 1 152 ? -22.531 -7.883 -12.359 1 84.94 152 ASP A O 1
ATOM 1232 N N . HIS A 1 153 ? -21.266 -9.359 -11.812 1 88.56 153 HIS A N 1
ATOM 1233 C CA . HIS A 1 153 ? -20.234 -8.938 -12.758 1 88.56 153 HIS A CA 1
ATOM 1234 C C . HIS A 1 153 ? -20.266 -9.797 -14.016 1 88.56 153 HIS A C 1
ATOM 1236 O O . HIS A 1 153 ? -20.484 -11.008 -13.945 1 88.56 153 HIS A O 1
ATOM 1242 N N . ASP A 1 154 ? -20.016 -9.18 -15.102 1 88.69 154 ASP A N 1
ATOM 1243 C CA . ASP A 1 154 ? -20.172 -9.867 -16.375 1 88.69 154 ASP A CA 1
ATOM 1244 C C . ASP A 1 154 ? -19.031 -10.859 -16.625 1 88.69 154 ASP A C 1
ATOM 1246 O O . ASP A 1 154 ? -19.234 -11.891 -17.266 1 88.69 154 ASP A O 1
ATOM 1250 N N . ARG A 1 155 ? -17.969 -10.586 -16.094 1 90.38 155 ARG A N 1
ATOM 1251 C CA . ARG A 1 155 ? -16.797 -11.359 -16.516 1 90.38 155 ARG A CA 1
ATOM 1252 C C . ARG A 1 155 ? -16.234 -12.164 -15.344 1 90.38 155 ARG A C 1
ATOM 1254 O O . ARG A 1 155 ? -15.32 -12.977 -15.523 1 90.38 155 ARG A O 1
ATOM 1261 N N . ILE A 1 156 ? -16.703 -11.953 -14.094 1 93.94 156 ILE A N 1
ATOM 1262 C CA . ILE A 1 156 ? -16.141 -12.648 -12.938 1 93.94 156 ILE A CA 1
ATOM 1263 C C . ILE A 1 156 ? -17.266 -13.312 -12.148 1 93.94 156 ILE A C 1
ATOM 1265 O O . ILE A 1 156 ? -18.406 -12.844 -12.156 1 93.94 156 ILE A O 1
ATOM 1269 N N . GLU A 1 157 ? -16.969 -14.422 -11.625 1 94 157 GLU A N 1
ATOM 1270 C CA . GLU A 1 157 ? -17.828 -15.133 -10.688 1 94 157 GLU A CA 1
ATOM 1271 C C . GLU A 1 157 ? -17.234 -15.109 -9.273 1 94 157 GLU A C 1
ATOM 1273 O O . GLU A 1 157 ? -16.031 -15.336 -9.094 1 94 157 GLU A O 1
ATOM 1278 N N . GLY A 1 158 ? -18.094 -14.75 -8.359 1 95.19 158 GLY A N 1
ATOM 1279 C CA . GLY A 1 158 ? -17.656 -14.672 -6.98 1 95.19 158 GLY A CA 1
ATOM 1280 C C . GLY A 1 158 ? -18.328 -15.68 -6.074 1 95.19 158 GLY A C 1
ATOM 1281 O O . GLY A 1 158 ? -19.484 -16.031 -6.297 1 95.19 158 GLY A O 1
ATOM 1282 N N . GLU A 1 159 ? -17.625 -16.141 -5.066 1 95.5 159 GLU A N 1
ATOM 1283 C CA . GLU A 1 159 ? -18.141 -16.984 -4 1 95.5 159 GLU A CA 1
ATOM 1284 C C . GLU A 1 159 ? -17.828 -16.406 -2.625 1 95.5 159 GLU A C 1
ATOM 1286 O O . GLU A 1 159 ? -16.672 -16.125 -2.312 1 95.5 159 GLU A O 1
ATOM 1291 N N . ILE A 1 160 ? -18.875 -16.25 -1.879 1 97.25 160 ILE A N 1
ATOM 1292 C CA . ILE A 1 160 ? -18.703 -15.727 -0.53 1 97.25 160 ILE A CA 1
ATOM 1293 C C . ILE A 1 160 ? -18.219 -16.844 0.398 1 97.25 160 ILE A C 1
ATOM 1295 O O . ILE A 1 160 ? -18.828 -17.906 0.475 1 97.25 160 ILE A O 1
ATOM 1299 N N . LEU A 1 161 ? -17.109 -16.594 1.042 1 96.94 161 LEU A N 1
ATOM 1300 C CA . LEU A 1 161 ? -16.578 -17.547 2.006 1 96.94 161 LEU A CA 1
ATOM 1301 C C . LEU A 1 161 ? -17.078 -17.25 3.412 1 96.94 161 LEU A C 1
ATOM 1303 O O . LEU A 1 161 ? -17.359 -18.172 4.188 1 96.94 161 LEU A O 1
ATOM 1307 N N . PHE A 1 162 ? -17.156 -15.953 3.781 1 95.88 162 PHE A N 1
ATOM 1308 C CA . PHE A 1 162 ? -17.688 -15.531 5.07 1 95.88 162 PHE A CA 1
ATOM 1309 C C . PHE A 1 162 ? -18.062 -14.055 5.047 1 95.88 162 PHE A C 1
ATOM 1311 O O . PHE A 1 162 ? -17.75 -13.344 4.086 1 95.88 162 PHE A O 1
ATOM 1318 N N . THR A 1 163 ? -18.812 -13.648 5.996 1 96.81 163 THR A N 1
ATOM 1319 C CA . THR A 1 163 ? -19.141 -12.25 6.246 1 96.81 163 THR A CA 1
ATOM 1320 C C . THR A 1 163 ? -18.562 -11.797 7.59 1 96.81 163 THR A C 1
ATOM 1322 O O . THR A 1 163 ? -18.438 -12.602 8.516 1 96.81 163 THR A O 1
ATOM 1325 N N . GLU A 1 164 ? -18.141 -10.594 7.629 1 96.56 164 GLU A N 1
ATOM 1326 C CA . GLU A 1 164 ? -17.594 -10.094 8.883 1 96.56 164 GLU A CA 1
ATOM 1327 C C . GLU A 1 164 ? -18.062 -8.672 9.172 1 96.56 164 GLU A C 1
ATOM 1329 O O . GLU A 1 164 ? -18.453 -7.941 8.258 1 96.56 164 GLU A O 1
ATOM 1334 N N . SER A 1 165 ? -18.047 -8.391 10.492 1 97.38 165 SER A N 1
ATOM 1335 C CA . SER A 1 165 ? -18.375 -7.043 10.953 1 97.38 165 SER A CA 1
ATOM 1336 C C . SER A 1 165 ? -17.125 -6.188 11.109 1 97.38 165 SER A C 1
ATOM 1338 O O . SER A 1 165 ? -16.016 -6.68 10.969 1 97.38 165 SER A O 1
ATOM 1340 N N . PHE A 1 166 ? -17.422 -4.891 11.266 1 98.06 166 PHE A N 1
ATOM 1341 C CA . PHE A 1 166 ? -16.359 -3.941 11.562 1 98.06 166 PHE A CA 1
ATOM 1342 C C . PHE A 1 166 ? -16.391 -3.527 13.023 1 98.06 166 PHE A C 1
ATOM 1344 O O . PHE A 1 166 ? -17.453 -3.543 13.656 1 98.06 166 PHE A O 1
ATOM 1351 N N . SER A 1 167 ? -15.25 -3.158 13.539 1 98.06 167 SER A N 1
ATOM 1352 C CA . SER A 1 167 ? -15.109 -2.617 14.883 1 98.06 167 SER A CA 1
ATOM 1353 C C . SER A 1 167 ? -14.258 -1.35 14.883 1 98.06 167 SER A C 1
ATOM 1355 O O . SER A 1 167 ? -13.461 -1.133 13.969 1 98.06 167 SER A O 1
ATOM 1357 N N . ALA A 1 168 ? -14.469 -0.6 15.898 1 98.5 168 ALA A N 1
ATOM 1358 C CA . ALA A 1 168 ? -13.633 0.583 16.094 1 98.5 168 ALA A CA 1
ATOM 1359 C C . ALA A 1 168 ? -12.336 0.227 16.812 1 98.5 168 ALA A C 1
ATOM 1361 O O . ALA A 1 168 ? -12.328 -0.644 17.688 1 98.5 168 ALA A O 1
ATOM 1362 N N . LEU A 1 169 ? -11.266 0.802 16.406 1 98.31 169 LEU A N 1
ATOM 1363 C CA . LEU A 1 169 ? -10 0.769 17.125 1 98.31 169 LEU A CA 1
ATOM 1364 C C . LEU A 1 169 ? -9.664 2.141 17.703 1 98.31 169 LEU A C 1
ATOM 1366 O O . LEU A 1 169 ? -9.609 3.131 16.969 1 98.31 169 LEU A O 1
ATOM 1370 N N . VAL A 1 170 ? -9.523 2.23 18.984 1 98.25 170 VAL A N 1
ATOM 1371 C CA . VAL A 1 170 ? -9.234 3.494 19.656 1 98.25 170 VAL A CA 1
ATOM 1372 C C . VAL A 1 170 ? -8.023 3.33 20.578 1 98.25 170 VAL A C 1
ATOM 1374 O O . VAL A 1 170 ? -7.695 2.215 20.984 1 98.25 170 VAL A O 1
ATOM 1377 N N . PRO A 1 171 ? -7.293 4.477 20.875 1 96.38 171 PRO A N 1
ATOM 1378 C CA . PRO A 1 171 ? -6.258 4.391 21.906 1 96.38 171 PRO A CA 1
ATOM 1379 C C . PRO A 1 171 ? -6.809 3.955 23.266 1 96.38 171 PRO A C 1
ATOM 1381 O O . PRO A 1 171 ? -7.973 4.227 23.578 1 96.38 171 PRO A O 1
ATOM 1384 N N . VAL A 1 172 ? -5.934 3.35 24.078 1 94.94 172 VAL A N 1
ATOM 1385 C CA . VAL A 1 172 ? -6.367 2.834 25.375 1 94.94 172 VAL A CA 1
ATOM 1386 C C . VAL A 1 172 ? -6.777 3.99 26.281 1 94.94 172 VAL A C 1
ATOM 1388 O O . VAL A 1 172 ? -7.598 3.818 27.188 1 94.94 172 VAL A O 1
ATOM 1391 N N . ALA A 1 173 ? -6.254 5.148 26.031 1 93.81 173 ALA A N 1
ATOM 1392 C CA . ALA A 1 173 ? -6.566 6.316 26.844 1 93.81 173 ALA A CA 1
ATOM 1393 C C . ALA A 1 173 ? -7.789 7.051 26.312 1 93.81 173 ALA A C 1
ATOM 1395 O O . ALA A 1 173 ? -8.227 8.047 26.891 1 93.81 173 ALA A O 1
ATOM 1396 N N . HIS A 1 174 ? -8.359 6.609 25.25 1 96.25 174 HIS A N 1
ATOM 1397 C CA . HIS A 1 174 ? -9.508 7.258 24.625 1 96.25 174 HIS A CA 1
ATOM 1398 C C . HIS A 1 174 ? -10.727 7.207 25.531 1 96.25 174 HIS A C 1
ATOM 1400 O O . HIS A 1 174 ? -10.922 6.242 26.266 1 96.25 174 HIS A O 1
ATOM 1406 N N . ARG A 1 175 ? -11.602 8.148 25.453 1 96.88 175 ARG A N 1
ATOM 1407 C CA . ARG A 1 175 ? -12.773 8.281 26.312 1 96.88 175 ARG A CA 1
ATOM 1408 C C . ARG A 1 175 ? -13.719 7.098 26.125 1 96.88 175 ARG A C 1
ATOM 1410 O O . ARG A 1 175 ? -14.477 6.762 27.031 1 96.88 175 ARG A O 1
ATOM 1417 N N . PHE A 1 176 ? -13.664 6.453 24.969 1 97.56 176 PHE A N 1
ATOM 1418 C CA . PHE A 1 176 ? -14.578 5.352 24.719 1 97.56 176 PHE A CA 1
ATOM 1419 C C . PHE A 1 176 ? -13.914 4.008 25 1 97.56 176 PHE A C 1
ATOM 1421 O O . PHE A 1 176 ? -14.539 2.957 24.875 1 97.56 176 PHE A O 1
ATOM 1428 N N . ALA A 1 177 ? -12.664 3.982 25.422 1 97.19 177 ALA A N 1
ATOM 1429 C CA . ALA A 1 177 ? -11.836 2.779 25.484 1 97.19 177 ALA A CA 1
ATOM 1430 C C . ALA A 1 177 ? -12.477 1.72 26.375 1 97.19 177 ALA A C 1
ATOM 1432 O O . ALA A 1 177 ? -12.289 0.521 26.156 1 97.19 177 ALA A O 1
ATOM 1433 N N . GLU A 1 178 ? -13.289 2.096 27.297 1 96.88 178 GLU A N 1
ATOM 1434 C CA . GLU A 1 178 ? -13.828 1.149 28.266 1 96.88 178 GLU A CA 1
ATOM 1435 C C . GLU A 1 178 ? -15.258 0.744 27.906 1 96.88 178 GLU A C 1
ATOM 1437 O O . GLU A 1 178 ? -15.898 -0.015 28.641 1 96.88 178 GLU A O 1
ATOM 1442 N N . ARG A 1 179 ? -15.727 1.203 26.797 1 96.94 179 ARG A N 1
ATOM 1443 C CA . ARG A 1 179 ? -17.078 0.842 26.375 1 96.94 179 ARG A CA 1
ATOM 1444 C C . ARG A 1 179 ? -17.109 -0.583 25.828 1 96.94 179 ARG A C 1
ATOM 1446 O O . ARG A 1 179 ? -16.188 -1.019 25.141 1 96.94 179 ARG A O 1
ATOM 1453 N N . GLU A 1 180 ? -18.203 -1.226 26.078 1 97.25 180 GLU A N 1
ATOM 1454 C CA . GLU A 1 180 ? -18.391 -2.58 25.562 1 97.25 180 GLU A CA 1
ATOM 1455 C C . GLU A 1 180 ? -18.797 -2.562 24.094 1 97.25 180 GLU A C 1
ATOM 1457 O O . GLU A 1 180 ? -18.5 -3.498 23.344 1 97.25 180 GLU A O 1
ATOM 1462 N N . GLN A 1 181 ? -19.547 -1.569 23.734 1 97.62 181 GLN A N 1
ATOM 1463 C CA . GLN A 1 181 ? -20.031 -1.389 22.375 1 97.62 181 GLN A CA 1
ATOM 1464 C C . GLN A 1 181 ? -20.234 0.089 22.047 1 97.62 181 GLN A C 1
ATOM 1466 O O . GLN A 1 181 ? -20.266 0.927 22.953 1 97.62 181 GLN A O 1
ATOM 1471 N N . LEU A 1 182 ? -20.312 0.346 20.734 1 97.12 182 LEU A N 1
ATOM 1472 C CA . LEU A 1 182 ? -20.516 1.717 20.266 1 97.12 182 LEU A CA 1
ATOM 1473 C C . LEU A 1 182 ? -21.594 1.779 19.203 1 97.12 182 LEU A C 1
ATOM 1475 O O . LEU A 1 182 ? -21.766 0.832 18.422 1 97.12 182 LEU A O 1
ATOM 1479 N N . HIS A 1 183 ? -22.328 2.889 19.281 1 97.94 183 HIS A N 1
ATOM 1480 C CA . HIS A 1 183 ? -23 3.326 18.078 1 97.94 183 HIS A CA 1
ATOM 1481 C C . HIS A 1 183 ? -22.078 4.168 17.203 1 97.94 183 HIS A C 1
ATOM 1483 O O . HIS A 1 183 ? -21.312 4.984 17.703 1 97.94 183 HIS A O 1
ATOM 1489 N N . LEU A 1 184 ? -22.219 3.949 15.938 1 98 184 LEU A N 1
ATOM 1490 C CA . LEU A 1 184 ? -21.344 4.664 15.023 1 98 184 LEU A CA 1
ATOM 1491 C C . LEU A 1 184 ? -21.453 6.172 15.227 1 98 184 LEU A C 1
ATOM 1493 O O . LEU A 1 184 ? -20.453 6.887 15.133 1 98 184 LEU A O 1
ATOM 1497 N N . LYS A 1 185 ? -22.594 6.637 15.5 1 98 185 LYS A N 1
ATOM 1498 C CA . LYS A 1 185 ? -22.859 8.062 15.672 1 98 185 LYS A CA 1
ATOM 1499 C C . LYS A 1 185 ? -22.047 8.625 16.844 1 98 185 LYS A C 1
ATOM 1501 O O . LYS A 1 185 ? -21.75 9.82 16.875 1 98 185 LYS A O 1
ATOM 1506 N N . ASP A 1 186 ? -21.703 7.805 17.797 1 97.81 186 ASP A N 1
ATOM 1507 C CA . ASP A 1 186 ? -20.875 8.227 18.922 1 97.81 186 ASP A CA 1
ATOM 1508 C C . ASP A 1 186 ? -19.547 8.789 18.453 1 97.81 186 ASP A C 1
ATOM 1510 O O . ASP A 1 186 ? -18.891 9.555 19.172 1 97.81 186 ASP A O 1
ATOM 1514 N N . LEU A 1 187 ? -19.156 8.422 17.219 1 98.25 187 LEU A N 1
ATOM 1515 C CA . LEU A 1 187 ? -17.812 8.734 16.734 1 98.25 187 LEU A CA 1
ATOM 1516 C C . LEU A 1 187 ? -17.828 9.992 15.883 1 98.25 187 LEU A C 1
ATOM 1518 O O . LEU A 1 187 ? -16.812 10.352 15.281 1 98.25 187 LEU A O 1
ATOM 1522 N N . GLN A 1 188 ? -18.875 10.68 15.828 1 98 188 GLN A N 1
ATOM 1523 C CA . GLN A 1 188 ? -19.094 11.742 14.852 1 98 188 GLN A CA 1
ATOM 1524 C C . GLN A 1 188 ? -18.125 12.898 15.078 1 98 188 GLN A C 1
ATOM 1526 O O . GLN A 1 188 ? -17.812 13.641 14.148 1 98 188 GLN A O 1
ATOM 1531 N N . SER A 1 189 ? -17.609 13.078 16.281 1 97.38 189 SER A N 1
ATOM 1532 C CA . SER A 1 189 ? -16.75 14.219 16.594 1 97.38 189 SER A CA 1
ATOM 1533 C C . SER A 1 189 ? -15.281 13.805 16.641 1 97.38 189 SER A C 1
ATOM 1535 O O . SER A 1 189 ? -14.414 14.609 16.969 1 97.38 189 SER A O 1
ATOM 1537 N N . GLU A 1 190 ? -15 12.547 16.328 1 97.56 190 GLU A N 1
ATOM 1538 C CA . GLU A 1 190 ? -13.641 12.016 16.406 1 97.56 190 GLU A CA 1
ATOM 1539 C C . GLU A 1 190 ? -12.859 12.289 15.125 1 97.56 190 GLU A C 1
ATOM 1541 O O . GLU A 1 190 ? -13.453 12.516 14.07 1 97.56 190 GLU A O 1
ATOM 1546 N N . GLN A 1 191 ? -11.516 12.312 15.281 1 97.31 191 GLN A N 1
ATOM 1547 C CA . GLN A 1 191 ? -10.609 12.32 14.141 1 97.31 191 GLN A CA 1
ATOM 1548 C C . GLN A 1 191 ? -10.328 10.906 13.648 1 97.31 191 GLN A C 1
ATOM 1550 O O . GLN A 1 191 ? -9.984 10.023 14.438 1 97.31 191 GLN A O 1
ATOM 1555 N N . PHE A 1 192 ? -10.492 10.758 12.312 1 98.62 192 PHE A N 1
ATOM 1556 C CA . PHE A 1 192 ? -10.359 9.414 11.758 1 98.62 192 PHE A CA 1
ATOM 1557 C C . PHE A 1 192 ? -9.023 9.258 11.047 1 98.62 192 PHE A C 1
ATOM 1559 O O . PHE A 1 192 ? -8.562 10.172 10.359 1 98.62 192 PHE A O 1
ATOM 1566 N N . VAL A 1 193 ? -8.367 8.109 11.258 1 98.38 193 VAL A N 1
ATOM 1567 C CA . VAL A 1 193 ? -7.277 7.598 10.438 1 98.38 193 VAL A CA 1
ATOM 1568 C C . VAL A 1 193 ? -7.805 6.531 9.484 1 98.38 193 VAL A C 1
ATOM 1570 O O . VAL A 1 193 ? -8.195 5.441 9.906 1 98.38 193 VAL A O 1
ATOM 1573 N N . LEU A 1 194 ? -7.805 6.836 8.172 1 98.75 194 LEU A N 1
ATOM 1574 C CA . LEU A 1 194 ? -8.406 5.922 7.207 1 98.75 194 LEU A CA 1
ATOM 1575 C C . LEU A 1 194 ? -7.461 5.656 6.039 1 98.75 194 LEU A C 1
ATOM 1577 O O . LEU A 1 194 ? -6.414 6.301 5.926 1 98.75 194 LEU A O 1
ATOM 1581 N N . PHE A 1 195 ? -7.805 4.641 5.277 1 98.19 195 PHE A N 1
ATOM 1582 C CA . PHE A 1 195 ? -7.188 4.461 3.971 1 98.19 195 PHE A CA 1
ATOM 1583 C C . PHE A 1 195 ? -7.484 5.648 3.064 1 98.19 195 PHE A C 1
ATOM 1585 O O . PHE A 1 195 ? -8.484 6.348 3.258 1 98.19 195 PHE A O 1
ATOM 1592 N N . PRO A 1 196 ? -6.625 5.863 2.041 1 96.38 196 PRO A N 1
ATOM 1593 C CA . PRO A 1 196 ? -6.918 6.941 1.095 1 96.38 196 PRO A CA 1
ATOM 1594 C C . PRO A 1 196 ? -8.094 6.613 0.174 1 96.38 196 PRO A C 1
ATOM 1596 O O . PRO A 1 196 ? -8.578 5.48 0.17 1 96.38 196 PRO A O 1
ATOM 1599 N N . GLU A 1 197 ? -8.531 7.621 -0.543 1 92.62 197 GLU A N 1
ATOM 1600 C CA . GLU A 1 197 ? -9.57 7.418 -1.546 1 92.62 197 GLU A CA 1
ATOM 1601 C C . GLU A 1 197 ? -9.172 6.336 -2.545 1 92.62 197 GLU A C 1
ATOM 1603 O O . GLU A 1 197 ? -8.008 6.242 -2.934 1 92.62 197 GLU A O 1
ATOM 1608 N N . GLY A 1 198 ? -10.109 5.555 -2.912 1 91.19 198 GLY A N 1
ATOM 1609 C CA . GLY A 1 198 ? -9.852 4.469 -3.844 1 91.19 198 GLY A CA 1
ATOM 1610 C C . GLY A 1 198 ? -9.812 3.107 -3.178 1 91.19 198 GLY A C 1
ATOM 1611 O O . GLY A 1 198 ? -9.953 2.078 -3.844 1 91.19 198 GLY A O 1
ATOM 1612 N N . PHE A 1 199 ? -9.562 3.082 -1.92 1 95.75 199 PHE A N 1
ATOM 1613 C CA . PHE A 1 199 ? -9.586 1.83 -1.172 1 95.75 199 PHE A CA 1
ATOM 1614 C C . PHE A 1 199 ? -11.016 1.47 -0.765 1 95.75 199 PHE A C 1
ATOM 1616 O O . PHE A 1 199 ? -11.758 2.322 -0.276 1 95.75 199 PHE A O 1
ATOM 1623 N N . LYS A 1 200 ? -11.359 0.227 -0.971 1 97.38 200 LYS A N 1
ATOM 1624 C CA . LYS A 1 200 ? -12.719 -0.233 -0.68 1 97.38 200 LYS A CA 1
ATOM 1625 C C . LYS A 1 200 ? -13.023 -0.127 0.811 1 97.38 200 LYS A C 1
ATOM 1627 O O . LYS A 1 200 ? -14.148 0.209 1.196 1 97.38 200 LYS A O 1
ATOM 1632 N N . LEU A 1 201 ? -12.078 -0.367 1.68 1 98 201 LEU A N 1
ATOM 1633 C CA . LEU A 1 201 ? -12.305 -0.295 3.119 1 98 201 LEU A CA 1
ATOM 1634 C C . LEU A 1 201 ? -12.656 1.126 3.545 1 98 201 LEU A C 1
ATOM 1636 O O . LEU A 1 201 ? -13.469 1.323 4.453 1 98 201 LEU A O 1
ATOM 1640 N N . ARG A 1 202 ? -11.977 2.107 2.928 1 98.12 202 ARG A N 1
ATOM 1641 C CA . ARG A 1 202 ? -12.375 3.486 3.199 1 98.12 202 ARG A CA 1
ATOM 1642 C C . ARG A 1 202 ? -13.828 3.723 2.826 1 98.12 202 ARG A C 1
ATOM 1644 O O . ARG A 1 202 ? -14.586 4.316 3.6 1 98.12 202 ARG A O 1
ATOM 1651 N N . GLN A 1 203 ? -14.195 3.289 1.627 1 97.75 203 GLN A N 1
ATOM 1652 C CA . GLN A 1 203 ? -15.555 3.484 1.128 1 97.75 203 GLN A CA 1
ATOM 1653 C C . GLN A 1 203 ? -16.578 2.889 2.084 1 97.75 203 GLN A C 1
ATOM 1655 O O . GLN A 1 203 ? -17.625 3.502 2.352 1 97.75 203 GLN A O 1
ATOM 1660 N N . LEU A 1 204 ? -16.344 1.721 2.566 1 98.12 204 LEU A N 1
ATOM 1661 C CA . LEU A 1 204 ? -17.266 1.044 3.473 1 98.12 204 LEU A CA 1
ATOM 1662 C C . LEU A 1 204 ? -17.438 1.838 4.762 1 98.12 204 LEU A C 1
ATOM 1664 O O . LEU A 1 204 ? -18.562 1.969 5.27 1 98.12 204 LEU A O 1
ATOM 1668 N N . VAL A 1 205 ? -16.359 2.359 5.266 1 98.5 205 VAL A N 1
ATOM 1669 C CA . VAL A 1 205 ? -16.422 3.148 6.492 1 98.5 205 VAL A CA 1
ATOM 1670 C C . VAL A 1 205 ? -17.188 4.445 6.234 1 98.5 205 VAL A C 1
ATOM 1672 O O . VAL A 1 205 ? -18.047 4.832 7.02 1 98.5 205 VAL A O 1
ATOM 1675 N N . MET A 1 206 ? -16.828 5.105 5.137 1 97.94 206 MET A N 1
ATOM 1676 C CA . MET A 1 206 ? -17.5 6.352 4.777 1 97.94 206 MET A CA 1
ATOM 1677 C C . MET A 1 206 ? -19 6.141 4.621 1 97.94 206 MET A C 1
ATOM 1679 O O . MET A 1 206 ? -19.797 6.934 5.121 1 97.94 206 MET A O 1
ATOM 1683 N N . ASP A 1 207 ? -19.391 5.109 3.945 1 97.69 207 ASP A N 1
ATOM 1684 C CA . ASP A 1 207 ? -20.797 4.789 3.74 1 97.69 207 ASP A CA 1
ATOM 1685 C C . ASP A 1 207 ? -21.5 4.516 5.07 1 97.69 207 ASP A C 1
ATOM 1687 O O . ASP A 1 207 ? -22.625 4.949 5.281 1 97.69 207 ASP A O 1
ATOM 1691 N N . GLY A 1 208 ? -20.812 3.756 5.922 1 98 208 GLY A N 1
ATOM 1692 C CA . GLY A 1 208 ? -21.375 3.492 7.238 1 98 208 GLY A CA 1
ATOM 1693 C C . GLY A 1 208 ? -21.609 4.75 8.047 1 98 208 GLY A C 1
ATOM 1694 O O . GLY A 1 208 ? -22.672 4.902 8.672 1 98 208 GLY A O 1
ATOM 1695 N N . CYS A 1 209 ? -20.672 5.625 8.047 1 98.25 209 CYS A N 1
ATOM 1696 C CA . CYS A 1 209 ? -20.797 6.883 8.773 1 98.25 209 CYS A CA 1
ATOM 1697 C C . CYS A 1 209 ? -21.922 7.738 8.195 1 98.25 209 CYS A C 1
ATOM 1699 O O . CYS A 1 209 ? -22.672 8.359 8.938 1 98.25 209 CYS A O 1
ATOM 1701 N N . LYS A 1 210 ? -21.969 7.734 6.902 1 97.25 210 LYS A N 1
ATOM 1702 C CA . LYS A 1 210 ? -23.062 8.461 6.25 1 97.25 210 LYS A CA 1
ATOM 1703 C C . LYS A 1 210 ? -24.422 7.93 6.68 1 97.25 210 LYS A C 1
ATOM 1705 O O . LYS A 1 210 ? -25.328 8.703 6.973 1 97.25 210 LYS A O 1
ATOM 1710 N N . LYS A 1 211 ? -24.562 6.645 6.691 1 97.12 211 LYS A N 1
ATOM 1711 C CA . LYS A 1 211 ? -25.797 6.004 7.145 1 97.12 211 LYS A CA 1
ATOM 1712 C C . LYS A 1 211 ? -26.109 6.383 8.586 1 97.12 211 LYS A C 1
ATOM 1714 O O . LYS A 1 211 ? -27.281 6.461 8.969 1 97.12 211 LYS A O 1
ATOM 1719 N N . ALA A 1 212 ? -25.109 6.625 9.352 1 97.62 212 ALA A N 1
ATOM 1720 C CA . ALA A 1 212 ? -25.281 7.008 10.75 1 97.62 212 ALA A CA 1
ATOM 1721 C C . ALA A 1 212 ? -25.547 8.508 10.883 1 97.62 212 ALA A C 1
ATOM 1723 O O . ALA A 1 212 ? -25.75 9.008 11.992 1 97.62 212 ALA A O 1
ATOM 1724 N N . GLY A 1 213 ? -25.438 9.242 9.836 1 96.69 213 GLY A N 1
ATOM 1725 C CA . GLY A 1 213 ? -25.875 10.625 9.828 1 96.69 213 GLY A CA 1
ATOM 1726 C C . GLY A 1 213 ? -24.734 11.625 9.914 1 96.69 213 GLY A C 1
ATOM 1727 O O . GLY A 1 213 ? -24.938 12.766 10.328 1 96.69 213 GLY A O 1
ATOM 1728 N N . PHE A 1 214 ? -23.516 11.203 9.633 1 96.62 214 PHE A N 1
ATOM 1729 C CA . PHE A 1 214 ? -22.422 12.172 9.688 1 96.62 214 PHE A CA 1
ATOM 1730 C C . PHE A 1 214 ? -21.344 11.836 8.672 1 96.62 214 PHE A C 1
ATOM 1732 O O . PHE A 1 214 ? -21.312 10.719 8.133 1 96.62 214 PHE A O 1
ATOM 1739 N N . GLU A 1 215 ? -20.469 12.844 8.367 1 95.94 215 GLU A N 1
ATOM 1740 C CA . GLU A 1 215 ? -19.25 12.672 7.594 1 95.94 215 GLU A CA 1
ATOM 1741 C C . GLU A 1 215 ? -18.016 12.688 8.492 1 95.94 215 GLU A C 1
ATOM 1743 O O . GLU A 1 215 ? -17.781 13.664 9.203 1 95.94 215 GLU A O 1
ATOM 1748 N N . PRO A 1 216 ? -17.266 11.633 8.422 1 96.94 216 PRO A N 1
ATOM 1749 C CA . PRO A 1 216 ? -16.109 11.586 9.32 1 96.94 216 PRO A CA 1
ATOM 1750 C C . PRO A 1 216 ? -15.039 12.602 8.945 1 96.94 216 PRO A C 1
ATOM 1752 O O . PRO A 1 216 ? -14.805 12.852 7.762 1 96.94 216 PRO A O 1
ATOM 1755 N N . THR A 1 217 ? -14.438 13.18 9.914 1 96.19 217 THR A N 1
ATOM 1756 C CA . THR A 1 217 ? -13.258 14.016 9.711 1 96.19 217 THR A CA 1
ATOM 1757 C C . THR A 1 217 ? -12 13.156 9.625 1 96.19 217 THR A C 1
ATOM 1759 O O . THR A 1 217 ? -11.57 12.562 10.617 1 96.19 217 THR A O 1
ATOM 1762 N N . VAL A 1 218 ? -11.398 13.117 8.438 1 96.25 218 VAL A N 1
ATOM 1763 C CA . VAL A 1 218 ? -10.211 12.297 8.234 1 96.25 218 VAL A CA 1
ATOM 1764 C C . VAL A 1 218 ? -8.953 13.148 8.414 1 96.25 218 VAL A C 1
ATOM 1766 O O . VAL A 1 218 ? -8.633 13.977 7.559 1 96.25 218 VAL A O 1
ATOM 1769 N N . SER A 1 219 ? -8.266 12.891 9.516 1 93.69 219 SER A N 1
ATOM 1770 C CA . SER A 1 219 ? -7.086 13.688 9.836 1 93.69 219 SER A CA 1
ATOM 1771 C C . SER A 1 219 ? -5.824 13.078 9.227 1 93.69 219 SER A C 1
ATOM 1773 O O . SER A 1 219 ? -4.848 13.789 8.969 1 93.69 219 SER A O 1
ATOM 1775 N N . SER A 1 220 ? -5.859 11.781 9.016 1 97.62 220 SER A N 1
ATOM 1776 C CA . SER A 1 220 ? -4.664 11.094 8.547 1 97.62 220 SER A CA 1
ATOM 1777 C C . SER A 1 220 ? -5.023 9.883 7.688 1 97.62 220 SER A C 1
ATOM 1779 O O . SER A 1 220 ? -6.102 9.305 7.844 1 97.62 220 SER A O 1
ATOM 1781 N N . GLU A 1 221 ? -4.098 9.578 6.797 1 98.19 221 GLU A N 1
ATOM 1782 C CA . GLU A 1 221 ? -4.316 8.469 5.871 1 98.19 221 GLU A CA 1
ATOM 1783 C C . GLU A 1 221 ? -3.115 7.527 5.848 1 98.19 221 GLU A C 1
ATOM 1785 O O . GLU A 1 221 ? -1.968 7.977 5.832 1 98.19 221 GLU A O 1
ATOM 1790 N N . GLY A 1 222 ? -3.426 6.227 5.949 1 97.5 222 GLY A N 1
ATOM 1791 C CA . GLY A 1 222 ? -2.471 5.145 5.773 1 97.5 222 GLY A CA 1
ATOM 1792 C C . GLY A 1 222 ? -2.816 4.227 4.617 1 97.5 222 GLY A C 1
ATOM 1793 O O . GLY A 1 222 ? -3.992 3.959 4.355 1 97.5 222 GLY A O 1
ATOM 1794 N N . GLU A 1 223 ? -1.775 3.619 3.975 1 96.31 223 GLU A N 1
ATOM 1795 C CA . GLU A 1 223 ? -2.008 2.773 2.809 1 96.31 223 GLU A CA 1
ATOM 1796 C C . GLU A 1 223 ? -1.929 1.293 3.174 1 96.31 223 GLU A C 1
ATOM 1798 O O . GLU A 1 223 ? -2.074 0.426 2.311 1 96.31 223 GLU A O 1
ATOM 1803 N N . ASP A 1 224 ? -1.628 0.987 4.387 1 94 224 ASP A N 1
ATOM 1804 C CA . ASP A 1 224 ? -1.67 -0.388 4.875 1 94 224 ASP A CA 1
ATOM 1805 C C . ASP A 1 224 ? -2.137 -0.439 6.328 1 94 224 ASP A C 1
ATOM 1807 O O . ASP A 1 224 ? -2.262 0.598 6.984 1 94 224 ASP A O 1
ATOM 1811 N N . LEU A 1 225 ? -2.424 -1.617 6.77 1 93.56 225 LEU A N 1
ATOM 1812 C CA . LEU A 1 225 ? -3.053 -1.806 8.07 1 93.56 225 LEU A CA 1
ATOM 1813 C C . LEU A 1 225 ? -2.092 -1.438 9.195 1 93.56 225 LEU A C 1
ATOM 1815 O O . LEU A 1 225 ? -2.508 -0.887 10.219 1 93.56 225 LEU A O 1
ATOM 1819 N N . ASP A 1 226 ? -0.859 -1.7 9.047 1 90.75 226 ASP A N 1
ATOM 1820 C CA . ASP A 1 226 ? 0.122 -1.375 10.078 1 90.75 226 ASP A CA 1
ATOM 1821 C C . ASP A 1 226 ? 0.217 0.134 10.289 1 90.75 226 ASP A C 1
ATOM 1823 O O . ASP A 1 226 ? 0.328 0.601 11.422 1 90.75 226 ASP A O 1
ATOM 1827 N N . ALA A 1 227 ? 0.278 0.798 9.188 1 93.88 227 ALA A N 1
ATOM 1828 C CA . ALA A 1 227 ? 0.309 2.256 9.273 1 93.88 227 ALA A CA 1
ATOM 1829 C C . ALA A 1 227 ? -0.922 2.785 10.008 1 93.88 227 ALA A C 1
ATOM 1831 O O . ALA A 1 227 ? -0.804 3.604 10.922 1 93.88 227 ALA A O 1
ATOM 1832 N N . ILE A 1 228 ? -2.07 2.305 9.633 1 96.19 228 ILE A N 1
ATOM 1833 C CA . ILE A 1 228 ? -3.324 2.771 10.211 1 96.19 228 ILE A CA 1
ATOM 1834 C C . ILE A 1 228 ? -3.352 2.459 11.703 1 96.19 228 ILE A C 1
ATOM 1836 O O . ILE A 1 228 ? -3.6 3.344 12.523 1 96.19 228 ILE A O 1
ATOM 1840 N N . LYS A 1 229 ? -3.059 1.259 12.055 1 94.75 229 LYS A N 1
ATOM 1841 C CA . LYS A 1 229 ? -3.092 0.846 13.453 1 94.75 229 LYS A CA 1
ATOM 1842 C C . LYS A 1 229 ? -2.023 1.57 14.266 1 94.75 229 LYS A C 1
ATOM 1844 O O . LYS A 1 229 ? -2.262 1.951 15.414 1 94.75 229 LYS A O 1
ATOM 1849 N N . GLY A 1 230 ? -0.86 1.727 13.68 1 92.75 230 GLY A N 1
ATOM 1850 C CA . GLY A 1 230 ? 0.211 2.443 14.359 1 92.75 230 GLY A CA 1
ATOM 1851 C C . GLY A 1 230 ? -0.141 3.885 14.672 1 92.75 230 GLY A C 1
ATOM 1852 O O . GLY A 1 230 ? 0.168 4.383 15.758 1 92.75 230 GLY A O 1
ATOM 1853 N N . LEU A 1 231 ? -0.741 4.57 13.742 1 95.25 231 LEU A N 1
ATOM 1854 C CA . LEU A 1 231 ? -1.122 5.965 13.945 1 95.25 231 LEU A CA 1
ATOM 1855 C C . LEU A 1 231 ? -2.207 6.082 15.008 1 95.25 231 LEU A C 1
ATOM 1857 O O . LEU A 1 231 ? -2.209 7.027 15.797 1 95.25 231 LEU A O 1
ATOM 1861 N N . VAL A 1 232 ? -3.127 5.117 15.039 1 96.44 232 VAL A N 1
ATOM 1862 C CA . VAL A 1 232 ? -4.129 5.09 16.094 1 96.44 232 VAL A CA 1
ATOM 1863 C C . VAL A 1 232 ? -3.445 4.902 17.453 1 96.44 232 VAL A C 1
ATOM 1865 O O . VAL A 1 232 ? -3.758 5.602 18.406 1 96.44 232 VAL A O 1
ATOM 1868 N N . ALA A 1 233 ? -2.533 4.008 17.5 1 93.69 233 ALA A N 1
ATOM 1869 C CA . ALA A 1 233 ? -1.806 3.732 18.734 1 93.69 233 ALA A CA 1
ATOM 1870 C C . ALA A 1 233 ? -1.079 4.977 19.234 1 93.69 233 ALA A C 1
ATOM 1872 O O . ALA A 1 233 ? -0.956 5.188 20.438 1 93.69 233 ALA A O 1
ATOM 1873 N N . ALA A 1 234 ? -0.648 5.785 18.328 1 92.69 234 ALA A N 1
ATOM 1874 C CA . ALA A 1 234 ? 0.094 7 18.656 1 92.69 234 ALA A CA 1
ATOM 1875 C C . ALA A 1 234 ? -0.849 8.125 19.078 1 92.69 234 ALA A C 1
ATOM 1877 O O . ALA A 1 234 ? -0.405 9.227 19.406 1 92.69 234 ALA A O 1
ATOM 1878 N N . GLY A 1 235 ? -2.125 7.902 18.984 1 93.62 235 GLY A N 1
ATOM 1879 C CA . GLY A 1 235 ? -3.102 8.867 19.469 1 93.62 235 GLY A CA 1
ATOM 1880 C C . GLY A 1 235 ? -3.508 9.883 18.422 1 93.62 235 GLY A C 1
ATOM 1881 O O . GLY A 1 235 ? -4.039 10.945 18.766 1 93.62 235 GLY A O 1
ATOM 1882 N N . ILE A 1 236 ? -3.281 9.602 17.188 1 94.38 236 ILE A N 1
ATOM 1883 C CA . ILE A 1 236 ? -3.576 10.539 16.125 1 94.38 236 ILE A CA 1
ATOM 1884 C C . ILE A 1 236 ? -5.082 10.594 15.875 1 94.38 236 ILE A C 1
ATOM 1886 O O . ILE A 1 236 ? -5.617 11.625 15.461 1 94.38 236 ILE A O 1
ATOM 1890 N N . GLY A 1 237 ? -5.691 9.508 16.047 1 96.81 237 GLY A N 1
ATOM 1891 C CA . GLY A 1 237 ? -7.121 9.367 15.828 1 96.81 237 GLY A CA 1
ATOM 1892 C C . GLY A 1 237 ? -7.633 7.961 16.094 1 96.81 237 GLY A C 1
ATOM 1893 O O . GLY A 1 237 ? -7.023 7.207 16.859 1 96.81 237 GLY A O 1
ATOM 1894 N N . ILE A 1 238 ? -8.828 7.723 15.531 1 98.44 238 ILE A N 1
ATOM 1895 C CA . ILE A 1 238 ? -9.453 6.406 15.625 1 98.44 238 ILE A CA 1
ATOM 1896 C C . ILE A 1 238 ? -9.664 5.836 14.219 1 98.44 238 ILE A C 1
ATOM 1898 O O . ILE A 1 238 ? -9.5 6.543 13.227 1 98.44 238 ILE A O 1
ATOM 1902 N N . THR A 1 239 ? -9.977 4.535 14.172 1 98.69 239 THR A N 1
ATOM 1903 C CA . THR A 1 239 ? -10.305 3.939 12.883 1 98.69 239 THR A CA 1
ATOM 1904 C C . THR A 1 239 ? -11.367 2.854 13.039 1 98.69 239 THR A C 1
ATOM 1906 O O . THR A 1 239 ? -11.797 2.559 14.156 1 98.69 239 THR A O 1
ATOM 1909 N N . ILE A 1 240 ? -11.945 2.406 11.961 1 98.56 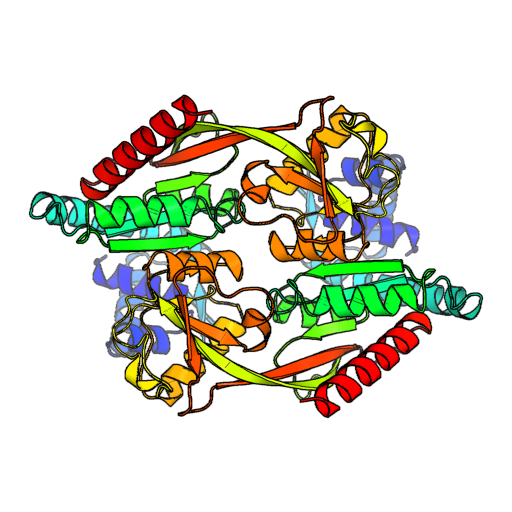240 ILE A N 1
ATOM 1910 C CA . ILE A 1 240 ? -12.883 1.294 11.852 1 98.56 240 ILE A CA 1
ATOM 1911 C C . ILE A 1 240 ? -12.344 0.263 10.859 1 98.56 240 ILE A C 1
ATOM 1913 O O . ILE A 1 240 ? -12.039 0.596 9.711 1 98.56 240 ILE A O 1
ATOM 1917 N N . LEU A 1 241 ? -12.18 -0.992 11.328 1 97.81 241 LEU A N 1
ATOM 1918 C CA . LEU A 1 241 ? -11.586 -2.037 10.508 1 97.81 241 LEU A CA 1
ATOM 1919 C C . LEU A 1 241 ? -12.375 -3.336 10.617 1 97.81 241 LEU A C 1
ATOM 1921 O O . LEU A 1 241 ? -13.086 -3.553 11.594 1 97.81 241 LEU A O 1
ATOM 1925 N N . PRO A 1 242 ? -12.219 -4.223 9.562 1 97.06 242 PRO A N 1
ATOM 1926 C CA . PRO A 1 242 ? -12.859 -5.535 9.648 1 97.06 242 PRO A CA 1
ATOM 1927 C C . PRO A 1 242 ? -12.305 -6.387 10.789 1 97.06 242 PRO A C 1
ATOM 1929 O O . PRO A 1 242 ? -11.109 -6.312 11.094 1 97.06 242 PRO A O 1
ATOM 1932 N N . GLU A 1 243 ? -13.109 -7.242 11.281 1 94.62 243 GLU A N 1
ATOM 1933 C CA . GLU A 1 243 ? -12.766 -8.078 12.43 1 94.62 243 GLU A CA 1
ATOM 1934 C C . GLU A 1 243 ? -11.531 -8.93 12.141 1 94.62 243 GLU A C 1
ATOM 1936 O O . GLU A 1 243 ? -10.703 -9.156 13.023 1 94.62 243 GLU A O 1
ATOM 1941 N N . SER A 1 244 ? -11.406 -9.383 10.938 1 92.19 244 SER A N 1
ATOM 1942 C CA . SER A 1 244 ? -10.32 -10.289 10.586 1 92.19 244 SER A CA 1
ATOM 1943 C C . SER A 1 244 ? -8.969 -9.594 10.664 1 92.19 244 SER A C 1
ATOM 1945 O O . SER A 1 244 ? -7.93 -10.25 10.75 1 92.19 244 SER A O 1
ATOM 1947 N N . THR A 1 245 ? -8.93 -8.281 10.609 1 93.5 245 THR A N 1
ATOM 1948 C CA . THR A 1 245 ? -7.68 -7.531 10.625 1 93.5 245 THR A CA 1
ATOM 1949 C C . THR A 1 245 ? -7.125 -7.438 12.039 1 93.5 245 THR A C 1
ATOM 1951 O O . THR A 1 245 ? -6 -6.977 12.242 1 93.5 245 THR A O 1
ATOM 1954 N N . PHE A 1 246 ? -7.887 -7.945 13.031 1 90.94 246 PHE A N 1
ATOM 1955 C CA . PHE A 1 246 ? -7.473 -7.895 14.422 1 90.94 246 PHE A CA 1
ATOM 1956 C C . PHE A 1 246 ? -6.922 -9.242 14.875 1 90.94 246 PHE A C 1
ATOM 1958 O O . PHE A 1 246 ? -6.512 -9.398 16.031 1 90.94 246 PHE A O 1
ATOM 1965 N N . TYR A 1 247 ? -6.938 -10.25 14.039 1 80.12 247 TYR A N 1
ATOM 1966 C CA . TYR A 1 247 ? -6.543 -11.602 14.414 1 80.12 247 TYR A CA 1
ATOM 1967 C C . TYR A 1 247 ? -5.07 -11.641 14.812 1 80.12 247 TYR A C 1
ATOM 1969 O O . TYR A 1 247 ? -4.676 -12.438 15.664 1 80.12 247 TYR A O 1
ATOM 1977 N N . ASP A 1 248 ? -4.176 -11.055 14.18 1 67.69 248 ASP A N 1
ATOM 1978 C CA . ASP A 1 248 ? -2.766 -11.148 14.539 1 67.69 248 ASP A CA 1
ATOM 1979 C C . ASP A 1 248 ? -2.479 -10.398 15.836 1 67.69 248 ASP A C 1
ATOM 1981 O O . ASP A 1 248 ? -1.87 -10.953 16.75 1 67.69 248 ASP A O 1
ATOM 1985 N N . ALA A 1 249 ? -2.617 -9.07 15.805 1 64.06 249 ALA A N 1
ATOM 1986 C CA . ALA A 1 249 ? -2.383 -8.32 17.031 1 64.06 249 ALA A CA 1
ATOM 1987 C C . ALA A 1 249 ? -3.041 -6.941 16.984 1 64.06 249 ALA A C 1
ATOM 1989 O O . ALA A 1 249 ? -3.061 -6.305 15.922 1 64.06 249 ALA A O 1
ATOM 1990 N N . THR A 1 250 ? -3.777 -6.887 18.109 1 72.31 250 THR A N 1
ATOM 1991 C CA . THR A 1 250 ? -4.105 -5.496 18.406 1 72.31 250 THR A CA 1
ATOM 1992 C C . THR A 1 250 ? -2.898 -4.773 19 1 72.31 250 THR A C 1
ATOM 1994 O O . THR A 1 250 ? -2.25 -5.285 19.922 1 72.31 250 THR A O 1
ATOM 1997 N N . PRO A 1 251 ? -2.629 -3.684 18.375 1 79.44 251 PRO A N 1
ATOM 1998 C CA . PRO A 1 251 ? -1.47 -2.992 18.953 1 79.44 251 PRO A CA 1
ATOM 1999 C C . PRO A 1 251 ? -1.615 -2.73 20.438 1 79.44 251 PRO A C 1
ATOM 2001 O O . PRO A 1 251 ? -2.719 -2.457 20.922 1 79.44 251 PRO A O 1
ATOM 2004 N N . ARG A 1 252 ? -0.634 -2.891 21.297 1 78.31 252 ARG A N 1
ATOM 2005 C CA . ARG A 1 252 ? -0.615 -2.822 22.75 1 78.31 252 ARG A CA 1
ATOM 2006 C C . ARG A 1 252 ? -1.259 -1.531 23.25 1 78.31 252 ARG A C 1
ATOM 2008 O O . ARG A 1 252 ? -1.941 -1.526 24.281 1 78.31 252 ARG A O 1
ATOM 2015 N N . MET A 1 253 ? -1.246 -0.45 22.562 1 88.06 253 MET A N 1
ATOM 2016 C CA . MET A 1 253 ? -1.731 0.844 23.031 1 88.06 253 MET A CA 1
ATOM 2017 C C . MET A 1 253 ? -3.064 1.196 22.375 1 88.06 253 MET A C 1
ATOM 2019 O O . MET A 1 253 ? -3.402 2.373 22.25 1 88.06 253 MET A O 1
ATOM 2023 N N . THR A 1 254 ? -3.811 0.132 22.094 1 95.31 254 THR A N 1
ATOM 2024 C CA . THR A 1 254 ? -5.129 0.336 21.516 1 95.31 254 THR A CA 1
ATOM 2025 C C . THR A 1 254 ? -6.121 -0.699 22.031 1 95.31 254 THR A C 1
ATOM 2027 O O . THR A 1 254 ? -5.73 -1.676 22.672 1 95.31 254 THR A O 1
ATOM 2030 N N . THR A 1 255 ? -7.383 -0.396 21.891 1 96.56 255 THR A N 1
ATOM 2031 C CA . THR A 1 255 ? -8.438 -1.358 22.188 1 96.56 255 THR A CA 1
ATOM 2032 C C . THR A 1 255 ? -9.492 -1.36 21.078 1 96.56 255 THR A C 1
ATOM 2034 O O . THR A 1 255 ? -9.766 -0.322 20.469 1 96.56 255 THR A O 1
ATOM 2037 N N . LYS A 1 256 ? -10.039 -2.531 20.812 1 97 256 LYS A N 1
ATOM 2038 C CA . LYS A 1 256 ? -11.094 -2.746 19.828 1 97 256 LYS A CA 1
ATOM 2039 C C . LYS A 1 256 ? -12.477 -2.68 20.484 1 97 256 LYS A C 1
ATOM 2041 O O . LYS A 1 256 ? -12.68 -3.234 21.562 1 97 256 LYS A O 1
ATOM 2046 N N . ILE A 1 257 ? -13.445 -1.999 19.844 1 98 257 ILE A N 1
ATOM 2047 C CA . ILE A 1 257 ? -14.797 -1.881 20.375 1 98 257 ILE A CA 1
ATOM 2048 C C . ILE A 1 257 ? -15.805 -2.234 19.281 1 98 257 ILE A C 1
ATOM 2050 O O . ILE A 1 257 ? -15.828 -1.604 18.219 1 98 257 ILE A O 1
ATOM 2054 N N . PRO A 1 258 ? -16.688 -3.199 19.484 1 97.75 258 PRO A N 1
ATOM 2055 C CA . PRO A 1 258 ? -17.703 -3.551 18.5 1 97.75 258 PRO A CA 1
ATOM 2056 C C . PRO A 1 258 ? -18.656 -2.4 18.203 1 97.75 258 PRO A C 1
ATOM 2058 O O . PRO A 1 258 ? -19.062 -1.673 19.109 1 97.75 258 PRO A O 1
ATOM 2061 N N . ILE A 1 259 ? -18.969 -2.211 16.938 1 97.81 259 ILE A N 1
ATOM 2062 C CA . ILE A 1 259 ? -19.984 -1.264 16.484 1 97.81 259 ILE A CA 1
ATOM 2063 C C . ILE A 1 259 ? -21.312 -1.992 16.281 1 97.81 259 ILE A C 1
ATOM 2065 O O . ILE A 1 259 ? -21.391 -2.926 15.477 1 97.81 259 ILE A O 1
ATOM 2069 N N . THR A 1 260 ? -22.359 -1.487 16.859 1 94.75 260 THR A N 1
ATOM 2070 C CA . THR A 1 260 ? -23.594 -2.271 16.859 1 94.75 260 THR A CA 1
ATOM 2071 C C . THR A 1 260 ? -24.656 -1.606 16 1 94.75 260 THR A C 1
ATOM 2073 O O . THR A 1 260 ? -25.594 -2.266 15.539 1 94.75 260 THR A O 1
ATOM 2076 N N . PHE A 1 261 ? -24.484 -0.187 15.859 1 94.12 261 PHE A N 1
ATOM 2077 C CA . PHE A 1 261 ? -25.516 0.463 15.055 1 94.12 261 PHE A CA 1
ATOM 2078 C C . PHE A 1 261 ? -24.969 1.712 14.375 1 94.12 261 PHE A C 1
ATOM 2080 O O . PHE A 1 261 ? -24.375 2.574 15.031 1 94.12 261 PHE A O 1
ATOM 2087 N N . PRO A 1 262 ? -25.391 1.843 13.062 1 96.06 262 PRO A N 1
ATOM 2088 C CA . PRO A 1 262 ? -25.703 0.713 12.18 1 96.06 262 PRO A CA 1
ATOM 2089 C C . PRO A 1 262 ? -24.531 -0.265 12.047 1 96.06 262 PRO A C 1
ATOM 2091 O O . PRO A 1 262 ? -23.391 0.091 12.352 1 96.06 262 PRO A O 1
ATOM 2094 N N . GLU A 1 263 ? -24.859 -1.446 11.641 1 93.94 263 GLU A N 1
ATOM 2095 C CA . GLU A 1 263 ? -23.797 -2.422 11.398 1 93.94 263 GLU A CA 1
ATOM 2096 C C . GLU A 1 263 ? -23.031 -2.098 10.125 1 93.94 263 GLU A C 1
ATOM 2098 O O . GLU A 1 263 ? -23.625 -1.699 9.117 1 93.94 263 GLU A O 1
ATOM 2103 N N . VAL A 1 264 ? -21.797 -2.158 10.234 1 96.44 264 VAL A N 1
ATOM 2104 C CA . VAL A 1 264 ? -20.906 -2.135 9.07 1 96.44 264 VAL A CA 1
ATOM 2105 C C . VAL A 1 264 ? -20.359 -3.533 8.82 1 96.44 264 VAL A C 1
ATOM 2107 O O . VAL A 1 264 ? -19.688 -4.109 9.68 1 96.44 264 VAL A O 1
ATOM 2110 N N . ARG A 1 265 ? -20.641 -4.074 7.656 1 97.44 265 ARG A N 1
ATOM 2111 C CA . ARG A 1 265 ? -20.234 -5.438 7.344 1 97.44 265 ARG A CA 1
ATOM 2112 C C . ARG A 1 265 ? -19.703 -5.539 5.914 1 97.44 265 ARG A C 1
ATOM 2114 O O . ARG A 1 265 ? -19.953 -4.652 5.094 1 97.44 265 ARG A O 1
ATOM 2121 N N . ARG A 1 266 ? -18.969 -6.59 5.715 1 98 266 ARG A N 1
ATOM 2122 C CA . ARG A 1 266 ? -18.562 -6.922 4.348 1 98 266 ARG A CA 1
ATOM 2123 C C . ARG A 1 266 ? -18.531 -8.43 4.141 1 98 266 ARG A C 1
ATOM 2125 O O . ARG A 1 266 ? -18.359 -9.195 5.09 1 98 266 ARG A O 1
ATOM 2132 N N . SER A 1 267 ? -18.812 -8.82 2.918 1 98.06 267 SER A N 1
ATOM 2133 C CA . SER A 1 267 ? -18.531 -10.195 2.498 1 98.06 267 SER A CA 1
ATOM 2134 C C . SER A 1 267 ? -17.062 -10.352 2.082 1 98.06 267 SER A C 1
ATOM 2136 O O . SER A 1 267 ? -16.469 -9.422 1.541 1 98.06 267 SER A O 1
ATOM 2138 N N . VAL A 1 268 ? -16.5 -11.469 2.406 1 97.75 268 VAL A N 1
ATOM 2139 C CA . VAL A 1 268 ? -15.164 -11.859 1.944 1 97.75 268 VAL A CA 1
ATOM 2140 C C . VAL A 1 268 ? -15.25 -13.164 1.167 1 97.75 268 VAL A C 1
ATOM 2142 O O . VAL A 1 268 ? -15.922 -14.109 1.596 1 97.75 268 VAL A O 1
ATOM 2145 N N . GLY A 1 269 ? -14.609 -13.148 0.04 1 98 269 GLY A N 1
ATOM 2146 C CA . GLY A 1 269 ? -14.664 -14.359 -0.764 1 98 269 GLY A CA 1
ATOM 2147 C C . GLY A 1 269 ? -13.578 -14.422 -1.823 1 98 269 GLY A C 1
ATOM 2148 O O . GLY A 1 269 ? -12.516 -13.812 -1.672 1 98 269 GLY A O 1
ATOM 2149 N N . VAL A 1 270 ? -13.836 -15.297 -2.801 1 97.88 270 VAL A N 1
ATOM 2150 C CA . VAL A 1 270 ? -12.914 -15.477 -3.918 1 97.88 270 VAL A CA 1
ATOM 2151 C C . VAL A 1 270 ? -13.641 -15.219 -5.234 1 97.88 270 VAL A C 1
ATOM 2153 O O . VAL A 1 270 ? -14.844 -15.461 -5.34 1 97.88 270 VAL A O 1
ATOM 2156 N N . ILE A 1 271 ? -12.859 -14.68 -6.148 1 97.5 271 ILE A N 1
ATOM 2157 C CA . ILE A 1 271 ? -13.414 -14.469 -7.48 1 97.5 271 ILE A CA 1
ATOM 2158 C C . ILE A 1 271 ? -12.57 -15.211 -8.516 1 97.5 271 ILE A C 1
ATOM 2160 O O . ILE A 1 271 ? -11.352 -15.328 -8.367 1 97.5 271 ILE A O 1
ATOM 2164 N N . ILE A 1 272 ? -13.164 -15.727 -9.523 1 95.06 272 ILE A N 1
ATOM 2165 C CA . ILE A 1 272 ? -12.562 -16.391 -10.672 1 95.06 272 ILE A CA 1
ATOM 2166 C C . ILE A 1 272 ? -13.18 -15.852 -11.961 1 95.06 272 ILE A C 1
ATOM 2168 O O . ILE A 1 272 ? -14.273 -15.273 -11.938 1 95.06 272 ILE A O 1
ATOM 2172 N N . PRO A 1 273 ? -12.453 -16 -13.125 1 90.44 273 PRO A N 1
ATOM 2173 C CA . PRO A 1 273 ? -13.086 -15.602 -14.391 1 90.44 273 PRO A CA 1
ATOM 2174 C C . PRO A 1 273 ? -14.32 -16.438 -14.719 1 90.44 273 PRO A C 1
ATOM 2176 O O . PRO A 1 273 ? -14.344 -17.641 -14.461 1 90.44 273 PRO A O 1
ATOM 2179 N N . LYS A 1 274 ? -15.352 -15.773 -15.219 1 87.44 274 LYS A N 1
ATOM 2180 C CA . LYS A 1 274 ? -16.609 -16.438 -15.562 1 87.44 274 LYS A CA 1
ATOM 2181 C C . LYS A 1 274 ? -16.453 -17.266 -16.844 1 87.44 274 LYS A C 1
ATOM 2183 O O . LYS A 1 274 ? -17 -18.375 -16.938 1 87.44 274 LYS A O 1
ATOM 2188 N N . GLU A 1 275 ? -15.852 -16.766 -17.828 1 77.38 275 GLU A N 1
ATOM 2189 C CA . GLU A 1 275 ? -15.875 -17.312 -19.172 1 77.38 275 GLU A CA 1
ATOM 2190 C C . GLU A 1 275 ? -14.742 -18.328 -19.375 1 77.38 275 GLU A C 1
ATOM 2192 O O . GLU A 1 275 ? -14.641 -18.953 -20.438 1 77.38 275 GLU A O 1
ATOM 2197 N N . ARG A 1 276 ? -13.922 -18.453 -18.438 1 74.75 276 ARG A N 1
ATOM 2198 C CA . ARG A 1 276 ? -12.805 -19.359 -18.672 1 74.75 276 ARG A CA 1
ATOM 2199 C C . ARG A 1 276 ? -12.859 -20.562 -17.75 1 74.75 276 ARG A C 1
ATOM 2201 O O . ARG A 1 276 ? -13.266 -20.438 -16.594 1 74.75 276 ARG A O 1
ATOM 2208 N N . GLN A 1 277 ? -12.578 -21.766 -18.406 1 77.81 277 GLN A N 1
ATOM 2209 C CA . GLN A 1 277 ? -12.43 -22.953 -17.578 1 77.81 277 GLN A CA 1
ATOM 2210 C C . GLN A 1 277 ? -11.203 -22.859 -16.688 1 77.81 277 GLN A C 1
ATOM 2212 O O . GLN A 1 277 ? -10.133 -22.438 -17.141 1 77.81 277 GLN A O 1
ATOM 2217 N N . VAL A 1 278 ? -11.406 -23.156 -15.469 1 81.5 278 VAL A N 1
ATOM 2218 C CA . VAL A 1 278 ? -10.32 -23.094 -14.492 1 81.5 278 VAL A CA 1
ATOM 2219 C C . VAL A 1 278 ? -9.398 -24.297 -14.68 1 81.5 278 VAL A C 1
ATOM 2221 O O . VAL A 1 278 ? -9.867 -25.422 -14.922 1 81.5 278 VAL A O 1
ATOM 2224 N N . ALA A 1 279 ? -8.094 -24.078 -14.734 1 86.25 279 ALA A N 1
ATOM 2225 C CA . ALA A 1 279 ? -7.109 -25.156 -14.828 1 86.25 279 ALA A CA 1
ATOM 2226 C C . ALA A 1 279 ? -7.211 -26.109 -13.633 1 86.25 279 ALA A C 1
ATOM 2228 O O . ALA A 1 279 ? -7.719 -25.719 -12.578 1 86.25 279 ALA A O 1
ATOM 2229 N N . PRO A 1 280 ? -6.715 -27.297 -13.742 1 87.12 280 PRO A N 1
ATOM 2230 C CA . PRO A 1 280 ? -6.84 -28.297 -12.672 1 87.12 280 PRO A CA 1
ATOM 2231 C C . PRO A 1 280 ? -6.273 -27.812 -11.344 1 87.12 280 PRO A C 1
ATOM 2233 O O . PRO A 1 280 ? -6.918 -27.969 -10.305 1 87.12 280 PRO A O 1
ATOM 2236 N N . SER A 1 281 ? -5.074 -27.281 -11.336 1 91.44 281 SER A N 1
ATOM 2237 C CA . SER A 1 281 ? -4.477 -26.797 -10.102 1 91.44 281 SER A CA 1
ATOM 2238 C C . SER A 1 281 ? -5.316 -25.672 -9.477 1 91.44 281 SER A C 1
ATOM 2240 O O . SER A 1 281 ? -5.453 -25.609 -8.258 1 91.44 281 SER A O 1
ATOM 2242 N N . GLU A 1 282 ? -5.875 -24.812 -10.328 1 93.12 282 GLU A N 1
ATOM 2243 C CA . GLU A 1 282 ? -6.734 -23.719 -9.852 1 93.12 282 GLU A CA 1
ATOM 2244 C C . GLU A 1 282 ? -8 -24.266 -9.203 1 93.12 282 GLU A C 1
ATOM 2246 O O . GLU A 1 282 ? -8.43 -23.781 -8.156 1 93.12 282 GLU A O 1
ATOM 2251 N N . ARG A 1 283 ? -8.562 -25.266 -9.891 1 90.62 283 ARG A N 1
ATOM 2252 C CA . ARG A 1 283 ? -9.758 -25.906 -9.359 1 90.62 283 ARG A CA 1
ATOM 2253 C C . ARG A 1 283 ? -9.477 -26.562 -8.016 1 90.62 283 ARG A C 1
ATOM 2255 O O . ARG A 1 283 ? -10.289 -26.469 -7.09 1 90.62 283 ARG A O 1
ATOM 2262 N N . LEU A 1 284 ? -8.398 -27.25 -7.969 1 92.38 284 LEU A N 1
ATOM 2263 C CA . LEU A 1 284 ? -7.988 -27.875 -6.723 1 92.38 284 LEU A CA 1
ATOM 2264 C C . LEU A 1 284 ? -7.867 -26.859 -5.602 1 92.38 284 LEU A C 1
ATOM 2266 O O . LEU A 1 284 ? -8.328 -27.094 -4.484 1 92.38 284 LEU A O 1
ATOM 2270 N N . PHE A 1 285 ? -7.219 -25.75 -5.852 1 95.88 285 PHE A N 1
ATOM 2271 C CA . PHE A 1 285 ? -7.047 -24.703 -4.855 1 95.88 285 PHE A CA 1
ATOM 2272 C C . PHE A 1 285 ? -8.391 -24.094 -4.477 1 95.88 285 PHE A C 1
ATOM 2274 O O . PHE A 1 285 ? -8.664 -23.844 -3.301 1 95.88 285 PHE A O 1
ATOM 2281 N N . TYR A 1 286 ? -9.172 -23.828 -5.5 1 94.88 286 TYR A N 1
ATOM 2282 C CA . TYR A 1 286 ? -10.5 -23.25 -5.297 1 94.88 286 TYR A CA 1
ATOM 2283 C C . TYR A 1 286 ? -11.328 -24.125 -4.352 1 94.88 286 TYR A C 1
ATOM 2285 O O . TYR A 1 286 ? -11.938 -23.625 -3.406 1 94.88 286 TYR A O 1
ATOM 2293 N N . GLU A 1 287 ? -11.391 -25.375 -4.574 1 95.06 287 GLU A N 1
ATOM 2294 C CA . GLU A 1 287 ? -12.133 -26.312 -3.74 1 95.06 287 GLU A CA 1
ATOM 2295 C C . GLU A 1 287 ? -11.531 -26.406 -2.338 1 95.06 287 GLU A C 1
ATOM 2297 O O . GLU A 1 287 ? -12.266 -26.5 -1.35 1 95.06 287 GLU A O 1
ATOM 2302 N N . PHE A 1 288 ? -10.242 -26.406 -2.27 1 96.31 288 PHE A N 1
ATOM 2303 C CA . PHE A 1 288 ? -9.562 -26.422 -0.98 1 96.31 288 PHE A CA 1
ATOM 2304 C C . PHE A 1 288 ? -9.977 -25.234 -0.129 1 96.31 288 PHE A C 1
ATOM 2306 O O . PHE A 1 288 ? -10.266 -25.375 1.061 1 96.31 288 PHE A O 1
ATOM 2313 N N . VAL A 1 289 ? -9.945 -24.031 -0.715 1 97.12 289 VAL A N 1
ATOM 2314 C CA . VAL A 1 289 ? -10.289 -22.797 -0.02 1 97.12 289 VAL A CA 1
ATOM 2315 C C . VAL A 1 289 ? -11.727 -22.859 0.492 1 97.12 289 VAL A C 1
ATOM 2317 O O . VAL A 1 289 ? -12 -22.5 1.635 1 97.12 289 VAL A O 1
ATOM 2320 N N . ARG A 1 290 ? -12.57 -23.281 -0.372 1 95.5 290 ARG A N 1
ATOM 2321 C CA . ARG A 1 290 ? -13.969 -23.438 0.018 1 95.5 290 ARG A CA 1
ATOM 2322 C C . ARG A 1 290 ? -14.102 -24.359 1.227 1 95.5 290 ARG A C 1
ATOM 2324 O O . ARG A 1 290 ? -14.797 -24.031 2.189 1 95.5 290 ARG A O 1
ATOM 2331 N N . ASP A 1 291 ? -13.492 -25.469 1.174 1 95.31 291 ASP A N 1
ATOM 2332 C CA . ASP A 1 291 ? -13.539 -26.438 2.266 1 95.31 291 ASP A CA 1
ATOM 2333 C C . ASP A 1 291 ? -12.914 -25.859 3.535 1 95.31 291 ASP A C 1
ATOM 2335 O O . ASP A 1 291 ? -13.414 -26.078 4.637 1 95.31 291 ASP A O 1
ATOM 2339 N N . PHE A 1 292 ? -11.805 -25.203 3.371 1 95.19 292 PHE A N 1
ATOM 2340 C CA . PHE A 1 292 ? -11.07 -24.609 4.477 1 95.19 292 PHE A CA 1
ATOM 2341 C C . PHE A 1 292 ? -11.961 -23.672 5.285 1 95.19 292 PHE A C 1
ATOM 2343 O O . PHE A 1 292 ? -12.016 -23.766 6.516 1 95.19 292 PHE A O 1
ATOM 2350 N N . PHE A 1 293 ? -12.703 -22.797 4.652 1 94.5 293 PHE A N 1
ATOM 2351 C CA . PHE A 1 293 ? -13.492 -21.781 5.344 1 94.5 293 PHE A CA 1
ATOM 2352 C C . PHE A 1 293 ? -14.836 -22.359 5.789 1 94.5 293 PHE A C 1
ATOM 2354 O O . PHE A 1 293 ? -15.461 -21.844 6.723 1 94.5 293 PHE A O 1
ATOM 2361 N N . SER A 1 294 ? -15.328 -23.344 5.07 1 91.88 294 SER A N 1
ATOM 2362 C CA . SER A 1 294 ? -16.516 -24.047 5.547 1 91.88 294 SER A CA 1
ATOM 2363 C C . SER A 1 294 ? -16.281 -24.688 6.91 1 91.88 294 SER A C 1
ATOM 2365 O O . SER A 1 294 ? -17.156 -24.688 7.77 1 91.88 294 SER A O 1
ATOM 2367 N N . ARG A 1 295 ? -15.148 -25.172 7.121 1 86.88 295 ARG A N 1
ATOM 2368 C CA . ARG A 1 295 ? -14.773 -25.797 8.383 1 86.88 295 ARG A CA 1
ATOM 2369 C C . ARG A 1 295 ? -14.57 -24.75 9.477 1 86.88 295 ARG A C 1
ATOM 2371 O O . ARG A 1 295 ? -14.898 -24.984 10.641 1 86.88 295 ARG A O 1
ATOM 2378 N N . LEU A 1 296 ? -14.008 -23.656 9.078 1 80.25 296 LEU A N 1
ATOM 2379 C CA . LEU A 1 296 ? -13.758 -22.578 10.047 1 80.25 296 LEU A CA 1
ATOM 2380 C C . LEU A 1 296 ? -15.07 -22 10.555 1 80.25 296 LEU A C 1
ATOM 2382 O O . LEU A 1 296 ? -15.18 -21.625 11.719 1 80.25 296 LEU A O 1
ATOM 2386 N N . GLN A 1 297 ? -16 -21.844 9.695 1 75.25 297 GLN A N 1
ATOM 2387 C CA . GLN A 1 297 ? -17.297 -21.297 10.086 1 75.25 297 GLN A CA 1
ATOM 2388 C C . GLN A 1 297 ? -18.047 -22.266 11.008 1 75.25 297 GLN A C 1
ATOM 2390 O O . GLN A 1 297 ? -18.875 -21.844 11.805 1 75.25 297 GLN A O 1
ATOM 2395 N N . GLN A 1 298 ? -17.703 -23.406 10.82 1 62.25 298 GLN A N 1
ATOM 2396 C CA . GLN A 1 298 ? -18.328 -24.406 11.672 1 62.25 298 GLN A CA 1
ATOM 2397 C C . GLN A 1 298 ? -17.828 -24.297 13.109 1 62.25 298 GLN A C 1
ATOM 2399 O O . GLN A 1 298 ? -18.531 -24.688 14.047 1 62.25 298 GLN A O 1
ATOM 2404 N N . PHE A 1 299 ? -16.688 -23.703 13.219 1 46.38 299 PHE A N 1
ATOM 2405 C CA . PHE A 1 299 ? -16.125 -23.578 14.562 1 46.38 299 PHE A CA 1
ATOM 2406 C C . PHE A 1 299 ? -16.406 -22.203 15.133 1 46.38 299 PHE A C 1
ATOM 2408 O O . PHE A 1 299 ? -16.062 -21.906 16.281 1 46.38 299 PHE A O 1
ATOM 2415 N N . ARG A 1 300 ? -16.938 -21.422 14.461 1 52.91 300 ARG A N 1
ATOM 2416 C CA . ARG A 1 300 ? -17.281 -20.109 14.977 1 52.91 300 ARG A CA 1
ATOM 2417 C C . ARG A 1 300 ? -18.734 -20.062 15.453 1 52.91 300 ARG A C 1
ATOM 2419 O O . ARG A 1 300 ? -19.594 -20.75 14.906 1 52.91 300 ARG A O 1
ATOM 2426 N N . MET B 1 1 ? -9.219 37.656 -11.078 1 76.5 1 MET B N 1
ATOM 2427 C CA . MET B 1 1 ? -9.227 36.344 -10.43 1 76.5 1 MET B CA 1
ATOM 2428 C C . MET B 1 1 ? -9.273 36.5 -8.906 1 76.5 1 MET B C 1
ATOM 2430 O O . MET B 1 1 ? -8.594 37.344 -8.344 1 76.5 1 MET B O 1
ATOM 2434 N N . GLU B 1 2 ? -10.203 35.844 -8.328 1 84.38 2 GLU B N 1
ATOM 2435 C CA . GLU B 1 2 ? -10.398 35.906 -6.887 1 84.38 2 GLU B CA 1
ATOM 2436 C C . GLU B 1 2 ? -10.062 34.594 -6.23 1 84.38 2 GLU B C 1
ATOM 2438 O O . GLU B 1 2 ? -10.227 33.531 -6.844 1 84.38 2 GLU B O 1
ATOM 2443 N N . LEU B 1 3 ? -9.594 34.719 -4.961 1 85.25 3 LEU B N 1
ATOM 2444 C CA . LEU B 1 3 ? -9.203 33.531 -4.215 1 85.25 3 LEU B CA 1
ATOM 2445 C C . LEU B 1 3 ? -10.352 32.531 -4.137 1 85.25 3 LEU B C 1
ATOM 2447 O O . LEU B 1 3 ? -10.141 31.328 -4.238 1 85.25 3 LEU B O 1
ATOM 2451 N N . ARG B 1 4 ? -11.5 33.094 -3.996 1 86.38 4 ARG B N 1
ATOM 2452 C CA . ARG B 1 4 ? -12.68 32.25 -3.916 1 86.38 4 ARG B CA 1
ATOM 2453 C C . ARG B 1 4 ? -12.883 31.453 -5.207 1 86.38 4 ARG B C 1
ATOM 2455 O O . ARG B 1 4 ? -13.242 30.281 -5.176 1 86.38 4 ARG B O 1
ATOM 2462 N N . GLN B 1 5 ? -12.664 32.156 -6.289 1 88.56 5 GLN B N 1
ATOM 2463 C CA . GLN B 1 5 ? -12.781 31.5 -7.59 1 88.56 5 GLN B CA 1
ATOM 2464 C C . GLN B 1 5 ? -11.781 30.359 -7.727 1 88.56 5 GLN B C 1
ATOM 2466 O O . GLN B 1 5 ? -12.117 29.297 -8.25 1 88.56 5 GLN B O 1
ATOM 2471 N N . LEU B 1 6 ? -10.656 30.656 -7.242 1 90.12 6 LEU B N 1
ATOM 2472 C CA . LEU B 1 6 ? -9.586 29.672 -7.344 1 90.12 6 LEU B CA 1
ATOM 2473 C C . LEU B 1 6 ? -9.875 28.453 -6.461 1 90.12 6 LEU B C 1
ATOM 2475 O O . LEU B 1 6 ? -9.625 27.328 -6.859 1 90.12 6 LEU B O 1
ATOM 2479 N N . ARG B 1 7 ? -10.414 28.672 -5.348 1 89.88 7 ARG B N 1
ATOM 2480 C CA . ARG B 1 7 ? -10.812 27.594 -4.461 1 89.88 7 ARG B CA 1
ATOM 2481 C C . ARG B 1 7 ? -11.93 26.75 -5.086 1 89.88 7 ARG B C 1
ATOM 2483 O O . ARG B 1 7 ? -11.906 25.516 -5.008 1 89.88 7 ARG B O 1
ATOM 2490 N N . TYR B 1 8 ? -12.859 27.453 -5.672 1 92 8 TYR B N 1
ATOM 2491 C CA . TYR B 1 8 ? -13.938 26.75 -6.363 1 92 8 TYR B CA 1
ATOM 2492 C C . TYR B 1 8 ? -13.391 25.891 -7.496 1 92 8 TYR B C 1
ATOM 2494 O O . TYR B 1 8 ? -13.789 24.734 -7.664 1 92 8 TYR B O 1
ATOM 2502 N N . PHE B 1 9 ? -12.508 26.469 -8.195 1 93.5 9 PHE B N 1
ATOM 2503 C CA . PHE B 1 9 ? -11.867 25.781 -9.32 1 93.5 9 PHE B CA 1
ATOM 2504 C C . PHE B 1 9 ? -11.188 24.5 -8.859 1 93.5 9 PHE B C 1
ATOM 2506 O O . PHE B 1 9 ? -11.383 23.438 -9.453 1 93.5 9 PHE B O 1
ATOM 2513 N N . ILE B 1 10 ? -10.422 24.594 -7.828 1 91.44 10 ILE B N 1
ATOM 2514 C CA . ILE B 1 10 ? -9.68 23.453 -7.309 1 91.44 10 ILE B CA 1
ATOM 2515 C C . ILE B 1 10 ? -10.648 22.359 -6.875 1 91.44 10 ILE B C 1
ATOM 2517 O O . ILE B 1 10 ? -10.461 21.188 -7.203 1 91.44 10 ILE B O 1
ATOM 2521 N N . GLU B 1 11 ? -11.695 22.703 -6.227 1 92 11 GLU B N 1
ATOM 2522 C CA . GLU B 1 11 ? -12.656 21.719 -5.727 1 92 11 GLU B CA 1
ATOM 2523 C C . GLU B 1 11 ? -13.383 21.031 -6.871 1 92 11 GLU B C 1
ATOM 2525 O O . GLU B 1 11 ? -13.633 19.828 -6.812 1 92 11 GLU B O 1
ATOM 2530 N N . VAL B 1 12 ? -13.695 21.797 -7.828 1 93.12 12 VAL B N 1
ATOM 2531 C CA . VAL B 1 12 ? -14.367 21.219 -8.984 1 93.12 12 VAL B CA 1
ATOM 2532 C C . VAL B 1 12 ? -13.414 20.281 -9.727 1 93.12 12 VAL B C 1
ATOM 2534 O O . VAL B 1 12 ? -13.82 19.219 -10.211 1 93.12 12 VAL B O 1
ATOM 2537 N N . ALA B 1 13 ? -12.219 20.719 -9.828 1 92.75 13 ALA B N 1
ATOM 2538 C CA . ALA B 1 13 ? -11.211 19.906 -10.508 1 92.75 13 ALA B CA 1
ATOM 2539 C C . ALA B 1 13 ? -11.016 18.562 -9.805 1 92.75 13 ALA B C 1
ATOM 2541 O O . ALA B 1 13 ? -10.891 17.531 -10.453 1 92.75 13 ALA B O 1
ATOM 2542 N N . GLN B 1 14 ? -10.969 18.641 -8.516 1 87.12 14 GLN B N 1
ATOM 2543 C CA . GLN B 1 14 ? -10.703 17.469 -7.703 1 87.12 14 GLN B CA 1
ATOM 2544 C C . GLN B 1 14 ? -11.891 16.5 -7.719 1 87.12 14 GLN B C 1
ATOM 2546 O O . GLN B 1 14 ? -11.711 15.289 -7.785 1 87.12 14 GLN B O 1
ATOM 2551 N N . ARG B 1 15 ? -13.078 17 -7.734 1 86.25 15 ARG B N 1
ATOM 2552 C CA . ARG B 1 15 ? -14.273 16.172 -7.586 1 86.25 15 ARG B CA 1
ATOM 2553 C C . ARG B 1 15 ? -14.875 15.828 -8.945 1 86.25 15 ARG B C 1
ATOM 2555 O O . ARG B 1 15 ? -15.688 14.906 -9.055 1 86.25 15 ARG B O 1
ATOM 2562 N N . GLU B 1 16 ? -14.547 16.562 -9.898 1 89.94 16 GLU B N 1
ATOM 2563 C CA . GLU B 1 16 ? -15 16.406 -11.273 1 89.94 16 GLU B CA 1
ATOM 2564 C C . GLU B 1 16 ? -16.516 16.469 -11.375 1 89.94 16 GLU B C 1
ATOM 2566 O O . GLU B 1 16 ? -17.125 15.812 -12.219 1 89.94 16 GLU B O 1
ATOM 2571 N N . HIS B 1 17 ? -17.094 17.078 -10.398 1 89.88 17 HIS B N 1
ATOM 2572 C CA . HIS B 1 17 ? -18.531 17.328 -10.32 1 89.88 17 HIS B CA 1
ATOM 2573 C C . HIS B 1 17 ? -18.812 18.703 -9.734 1 89.88 17 HIS B C 1
ATOM 2575 O O . HIS B 1 17 ? -18.359 19.016 -8.633 1 89.88 17 HIS B O 1
ATOM 2581 N N . MET B 1 18 ? -19.672 19.453 -10.523 1 90.19 18 MET B N 1
ATOM 2582 C CA . MET B 1 18 ? -20.016 20.797 -10.055 1 90.19 18 MET B CA 1
ATOM 2583 C C . MET B 1 18 ? -20.906 20.734 -8.82 1 90.19 18 MET B C 1
ATOM 2585 O O . MET B 1 18 ? -20.688 21.453 -7.852 1 90.19 18 MET B O 1
ATOM 2589 N N . SER B 1 19 ? -21.797 19.797 -8.859 1 90.06 19 SER B N 1
ATOM 2590 C CA . SER B 1 19 ? -22.75 19.703 -7.762 1 90.06 19 SER B CA 1
ATOM 2591 C C . SER B 1 19 ? -22.094 19.188 -6.488 1 90.06 19 SER B C 1
ATOM 2593 O O . SER B 1 19 ? -22.375 19.688 -5.395 1 90.06 19 SER B O 1
ATOM 2595 N N . GLU B 1 20 ? -21.219 18.281 -6.633 1 88.81 20 GLU B N 1
ATOM 2596 C CA . GLU B 1 20 ? -20.5 17.734 -5.477 1 88.81 20 GLU B CA 1
ATOM 2597 C C . GLU B 1 20 ? -19.578 18.797 -4.859 1 88.81 20 GLU B C 1
ATOM 2599 O O . GLU B 1 20 ? -19.453 18.875 -3.635 1 88.81 20 GLU B O 1
ATOM 2604 N N . ALA B 1 21 ? -19 19.516 -5.742 1 91.62 21 ALA B N 1
ATOM 2605 C CA . ALA B 1 21 ? -18.156 20.609 -5.258 1 91.62 21 ALA B CA 1
ATOM 2606 C C . ALA B 1 21 ? -18.969 21.641 -4.492 1 91.62 21 ALA B C 1
ATOM 2608 O O . ALA B 1 21 ? -18.547 22.125 -3.438 1 91.62 21 ALA B O 1
ATOM 2609 N N . ALA B 1 22 ? -20.156 21.906 -4.969 1 92.38 22 ALA B N 1
ATOM 2610 C CA . ALA B 1 22 ? -21.031 22.875 -4.324 1 92.38 22 ALA B CA 1
ATOM 2611 C C . ALA B 1 22 ? -21.484 22.391 -2.949 1 92.38 22 ALA B C 1
ATOM 2613 O O . ALA B 1 22 ? -21.484 23.156 -1.98 1 92.38 22 ALA B O 1
ATOM 2614 N N . GLU B 1 23 ? -21.828 21.156 -2.908 1 87.12 23 GLU B N 1
ATOM 2615 C CA . GLU B 1 23 ? -22.234 20.547 -1.646 1 87.12 23 GLU B CA 1
ATOM 2616 C C . GLU B 1 23 ? -21.094 20.578 -0.627 1 87.12 23 GLU B C 1
ATOM 2618 O O . GLU B 1 23 ? -21.312 20.938 0.537 1 87.12 23 GLU B O 1
ATOM 2623 N N . TYR B 1 24 ? -19.984 20.297 -1.109 1 84 24 TYR B N 1
ATOM 2624 C CA . TYR B 1 24 ? -18.812 20.266 -0.24 1 84 24 TYR B CA 1
ATOM 2625 C C . TYR B 1 24 ? -18.484 21.656 0.289 1 84 24 TYR B C 1
ATOM 2627 O O . TYR B 1 24 ? -18.125 21.812 1.455 1 84 24 TYR B O 1
ATOM 2635 N N . LEU B 1 25 ? -18.641 22.609 -0.541 1 89.38 25 LEU B N 1
ATOM 2636 C CA . LEU B 1 25 ? -18.281 23.984 -0.198 1 89.38 25 LEU B CA 1
ATOM 2637 C C . LEU B 1 25 ? -19.453 24.703 0.441 1 89.38 25 LEU B C 1
ATOM 2639 O O . LEU B 1 25 ? -19.344 25.875 0.812 1 89.38 25 LEU B O 1
ATOM 2643 N N . HIS B 1 26 ? -20.547 24 0.503 1 88.31 26 HIS B N 1
ATOM 2644 C CA . HIS B 1 26 ? -21.75 24.531 1.106 1 88.31 26 HIS B CA 1
ATOM 2645 C C . HIS B 1 26 ? -22.203 25.812 0.404 1 88.31 26 HIS B C 1
ATOM 2647 O O . HIS B 1 26 ? -22.469 26.828 1.058 1 88.31 26 HIS B O 1
ATOM 2653 N N . VAL B 1 27 ? -22.156 25.781 -0.864 1 91.62 27 VAL B N 1
ATOM 2654 C CA . VAL B 1 27 ? -22.641 26.875 -1.695 1 91.62 27 VAL B CA 1
ATOM 2655 C C . VAL B 1 27 ? -23.578 26.344 -2.77 1 91.62 27 VAL B C 1
ATOM 2657 O O . VAL B 1 27 ? -23.703 25.125 -2.945 1 91.62 27 VAL B O 1
ATOM 2660 N N . ALA B 1 28 ? -24.266 27.234 -3.328 1 92.5 28 ALA B N 1
ATOM 2661 C CA . ALA B 1 28 ? -25.156 26.844 -4.426 1 92.5 28 ALA B CA 1
ATOM 2662 C C . ALA B 1 28 ? -24.344 26.469 -5.672 1 92.5 28 ALA B C 1
ATOM 2664 O O . ALA B 1 28 ? -23.344 27.125 -5.98 1 92.5 28 ALA B O 1
ATOM 2665 N N . GLN B 1 29 ? -24.797 25.438 -6.309 1 92.12 29 GLN B N 1
ATOM 2666 C CA . GLN B 1 29 ? -24.141 25.016 -7.539 1 92.12 29 GLN B CA 1
ATOM 2667 C C . GLN B 1 29 ? -24.062 26.156 -8.547 1 92.12 29 GLN B C 1
ATOM 2669 O O . GLN B 1 29 ? -23.078 26.281 -9.281 1 92.12 29 GLN B O 1
ATOM 2674 N N . SER B 1 30 ? -25.078 26.953 -8.625 1 92.94 30 SER B N 1
ATOM 2675 C CA . SER B 1 30 ? -25.094 28.078 -9.562 1 92.94 30 SER B CA 1
ATOM 2676 C C . SER B 1 30 ? -23.984 29.078 -9.258 1 92.94 30 SER B C 1
ATOM 2678 O O . SER B 1 30 ? -23.422 29.672 -10.18 1 92.94 30 SER B O 1
ATOM 2680 N N . ALA B 1 31 ? -23.703 29.203 -8.047 1 91.5 31 ALA B N 1
ATOM 2681 C CA . ALA B 1 31 ? -22.625 30.109 -7.641 1 91.5 31 ALA B CA 1
ATOM 2682 C C . ALA B 1 31 ? -21.266 29.609 -8.133 1 91.5 31 ALA B C 1
ATOM 2684 O O . ALA B 1 31 ? -20.469 30.391 -8.656 1 91.5 31 ALA B O 1
ATOM 2685 N N . ILE B 1 32 ? -21.031 28.328 -7.953 1 93.38 32 ILE B N 1
ATOM 2686 C CA . ILE B 1 32 ? -19.781 27.75 -8.406 1 93.38 32 ILE B CA 1
ATOM 2687 C C . ILE B 1 32 ? -19.672 27.844 -9.93 1 93.38 32 ILE B C 1
ATOM 2689 O O . ILE B 1 32 ? -18.641 28.234 -10.461 1 93.38 32 ILE B O 1
ATOM 2693 N N . SER B 1 33 ? -20.766 27.5 -10.617 1 92.69 33 SER B N 1
ATOM 2694 C CA . SER B 1 33 ? -20.797 27.531 -12.07 1 92.69 33 SER B CA 1
ATOM 2695 C C . SER B 1 33 ? -20.484 28.938 -12.602 1 92.69 33 SER B C 1
ATOM 2697 O O . SER B 1 33 ? -19.703 29.094 -13.531 1 92.69 33 SER B O 1
ATOM 2699 N N . ARG B 1 34 ? -21.094 29.859 -11.984 1 92.75 34 ARG B N 1
ATOM 2700 C CA . ARG B 1 34 ? -20.891 31.25 -12.391 1 92.75 34 ARG B CA 1
ATOM 2701 C C . ARG B 1 34 ? -19.453 31.672 -12.18 1 92.75 34 ARG B C 1
ATOM 2703 O O . ARG B 1 34 ? -18.859 32.312 -13.039 1 92.75 34 ARG B O 1
ATOM 2710 N N . GLN B 1 35 ? -18.906 31.391 -11.062 1 92.56 35 GLN B N 1
ATOM 2711 C CA . GLN B 1 35 ? -17.547 31.781 -10.727 1 92.56 35 GLN B CA 1
ATOM 2712 C C . GLN B 1 35 ? -16.547 31.109 -11.672 1 92.56 35 GLN B C 1
ATOM 2714 O O . GLN B 1 35 ? -15.547 31.719 -12.062 1 92.56 35 GLN B O 1
ATOM 2719 N N . ILE B 1 36 ? -16.797 29.891 -12.016 1 93.75 36 ILE B N 1
ATOM 2720 C CA . ILE B 1 36 ? -15.93 29.172 -12.938 1 93.75 36 ILE B CA 1
ATOM 2721 C C . ILE B 1 36 ? -16 29.812 -14.328 1 93.75 36 ILE B C 1
ATOM 2723 O O . ILE B 1 36 ? -14.984 29.984 -14.992 1 93.75 36 ILE B O 1
ATOM 2727 N N . SER B 1 37 ? -17.219 30.094 -14.727 1 93.31 37 SER B N 1
ATOM 2728 C CA . SER B 1 37 ? -17.406 30.75 -16.016 1 93.31 37 SER B CA 1
ATOM 2729 C C . SER B 1 37 ? -16.688 32.094 -16.047 1 93.31 37 SER B C 1
ATOM 2731 O O . SER B 1 37 ? -16.031 32.438 -17.047 1 93.31 37 SER B O 1
ATOM 2733 N N . ASN B 1 38 ? -16.844 32.812 -15.016 1 91.44 38 ASN B N 1
ATOM 2734 C CA . ASN B 1 38 ? -16.156 34.094 -14.922 1 91.44 38 ASN B CA 1
ATOM 2735 C C . ASN B 1 38 ? -14.641 33.938 -15.023 1 91.44 38 ASN B C 1
ATOM 2737 O O . ASN B 1 38 ? -13.977 34.719 -15.688 1 91.44 38 ASN B O 1
ATOM 2741 N N . LEU B 1 39 ? -14.117 33 -14.289 1 91.88 39 LEU B N 1
ATOM 2742 C CA . LEU B 1 39 ? -12.688 32.688 -14.297 1 91.88 39 LEU B CA 1
ATOM 2743 C C . LEU B 1 39 ? -12.211 32.344 -15.703 1 91.88 39 LEU B C 1
ATOM 2745 O O . LEU B 1 39 ? -11.188 32.844 -16.156 1 91.88 39 LEU B O 1
ATOM 2749 N N . GLU B 1 40 ? -13.016 31.5 -16.438 1 93.56 40 GLU B N 1
ATOM 2750 C CA . GLU B 1 40 ? -12.68 31.094 -17.797 1 93.56 40 GLU B CA 1
ATOM 2751 C C . GLU B 1 40 ? -12.758 32.281 -18.75 1 93.56 40 GLU B C 1
ATOM 2753 O O . GLU B 1 40 ? -11.898 32.438 -19.625 1 93.56 40 GLU B O 1
ATOM 2758 N N . ASP B 1 41 ? -13.711 33.094 -18.562 1 90.25 41 ASP B N 1
ATOM 2759 C CA . ASP B 1 41 ? -13.867 34.281 -19.391 1 90.25 41 ASP B CA 1
ATOM 2760 C C . ASP B 1 41 ? -12.688 35.219 -19.219 1 90.25 41 ASP B C 1
ATOM 2762 O O . ASP B 1 41 ? -12.188 35.781 -20.203 1 90.25 41 ASP B O 1
ATOM 2766 N N . GLU B 1 42 ? -12.367 35.375 -18.016 1 89.88 42 GLU B N 1
ATOM 2767 C CA . GLU B 1 42 ? -11.234 36.25 -17.734 1 89.88 42 GLU B CA 1
ATOM 2768 C C . GLU B 1 42 ? -9.953 35.719 -18.359 1 89.88 42 GLU B C 1
ATOM 2770 O O . GLU B 1 42 ? -9.141 36.5 -18.875 1 89.88 42 GLU B O 1
ATOM 2775 N N . LEU B 1 43 ? -9.812 34.438 -18.281 1 88.75 43 LEU B N 1
ATOM 2776 C CA . LEU B 1 43 ? -8.602 33.781 -18.766 1 88.75 43 LEU B CA 1
ATOM 2777 C C . LEU B 1 43 ? -8.664 33.594 -20.281 1 88.75 43 LEU B C 1
ATOM 2779 O O . LEU B 1 43 ? -7.633 33.438 -20.938 1 88.75 43 LEU B O 1
ATOM 2783 N N . GLY B 1 44 ? -9.883 33.562 -20.844 1 90.88 44 GLY B N 1
ATOM 2784 C CA . GLY B 1 44 ? -10.07 33.406 -22.281 1 90.88 44 GLY B CA 1
ATOM 2785 C C . GLY B 1 44 ? -9.945 31.969 -22.75 1 90.88 44 GLY B C 1
ATOM 2786 O O . GLY B 1 44 ? -9.672 31.719 -23.922 1 90.88 44 GLY B O 1
ATOM 2787 N N . VAL B 1 45 ? -9.953 31.078 -21.797 1 91.81 45 VAL B N 1
ATOM 2788 C CA . VAL B 1 45 ? -9.844 29.672 -22.125 1 91.81 45 VAL B CA 1
ATOM 2789 C C . VAL B 1 45 ? -10.867 28.859 -21.328 1 91.81 45 VAL B C 1
ATOM 2791 O O . VAL B 1 45 ? -11.344 29.328 -20.281 1 91.81 45 VAL B O 1
ATOM 2794 N N . ASP B 1 46 ? -11.164 27.719 -21.812 1 93.44 46 ASP B N 1
ATOM 2795 C CA . ASP B 1 46 ? -11.953 26.766 -21.047 1 93.44 46 ASP B CA 1
ATOM 2796 C C . ASP B 1 46 ? -11.062 25.859 -20.203 1 93.44 46 ASP B C 1
ATOM 2798 O O . ASP B 1 46 ? -10.164 25.203 -20.719 1 93.44 46 ASP B O 1
ATOM 2802 N N . LEU B 1 47 ? -11.375 25.891 -18.953 1 94.69 47 LEU B N 1
ATOM 2803 C CA . LEU B 1 47 ? -10.586 25.078 -18.031 1 94.69 47 LEU B CA 1
ATOM 2804 C C . LEU B 1 47 ? -11.203 23.688 -17.875 1 94.69 47 LEU B C 1
ATOM 2806 O O . LEU B 1 47 ? -10.516 22.734 -17.469 1 94.69 47 LEU B O 1
ATOM 2810 N N . PHE B 1 48 ? -12.531 23.578 -18.125 1 95.31 48 PHE B N 1
ATOM 2811 C CA . PHE B 1 48 ? -13.258 22.328 -17.984 1 95.31 48 PHE B CA 1
ATOM 2812 C C . PHE B 1 48 ? -13.969 21.969 -19.297 1 95.31 48 PHE B C 1
ATOM 2814 O O . PHE B 1 48 ? -14.32 22.859 -20.078 1 95.31 48 PHE B O 1
ATOM 2821 N N . GLU B 1 49 ? -14.062 20.625 -19.516 1 93.69 49 GLU B N 1
ATOM 2822 C CA . GLU B 1 49 ? -14.938 20.094 -20.547 1 93.69 49 GLU B CA 1
ATOM 2823 C C . GLU B 1 49 ? -16.016 19.188 -19.953 1 93.69 49 GLU B C 1
ATOM 2825 O O . GLU B 1 49 ? -15.773 18.5 -18.953 1 93.69 49 GLU B O 1
ATOM 2830 N N . ARG B 1 50 ? -17.188 19.281 -20.516 1 86.56 50 ARG B N 1
ATOM 2831 C CA . ARG B 1 50 ? -18.328 18.516 -19.984 1 86.56 50 ARG B CA 1
ATOM 2832 C C . ARG B 1 50 ? -18.328 17.094 -20.531 1 86.56 50 ARG B C 1
ATOM 2834 O O . ARG B 1 50 ? -18.031 16.875 -21.719 1 86.56 50 ARG B O 1
ATOM 2841 N N . GLU B 1 51 ? -18.406 16.234 -19.719 1 86.81 51 GLU B N 1
ATOM 2842 C CA . GLU B 1 51 ? -18.656 14.836 -20.047 1 86.81 51 GLU B CA 1
ATOM 2843 C C . GLU B 1 51 ? -19.938 14.336 -19.375 1 86.81 51 GLU B C 1
ATOM 2845 O O . GLU B 1 51 ? -19.875 13.727 -18.297 1 86.81 51 GLU B O 1
ATOM 2850 N N . GLY B 1 52 ? -21.031 14.453 -20.062 1 80.88 52 GLY B N 1
ATOM 2851 C CA . GLY B 1 52 ? -22.312 14.156 -19.422 1 80.88 52 GLY B CA 1
ATOM 2852 C C . GLY B 1 52 ? -22.609 15.062 -18.234 1 80.88 52 GLY B C 1
ATOM 2853 O O . GLY B 1 52 ? -22.609 16.281 -18.375 1 80.88 52 GLY B O 1
ATOM 2854 N N . ARG B 1 53 ? -22.812 14.398 -17.125 1 81.31 53 ARG B N 1
ATOM 2855 C CA . ARG B 1 53 ? -23.078 15.141 -15.898 1 81.31 53 ARG B CA 1
ATOM 2856 C C . ARG B 1 53 ? -21.766 15.516 -15.195 1 81.31 53 ARG B C 1
ATOM 2858 O O . ARG B 1 53 ? -21.781 16.312 -14.258 1 81.31 53 ARG B O 1
ATOM 2865 N N . ASN B 1 54 ? -20.688 15.039 -15.68 1 87.62 54 ASN B N 1
ATOM 2866 C CA . ASN B 1 54 ? -19.375 15.281 -15.062 1 87.62 54 ASN B CA 1
ATOM 2867 C C . ASN B 1 54 ? -18.578 16.312 -15.844 1 87.62 54 ASN B C 1
ATOM 2869 O O . ASN B 1 54 ? -18.938 16.672 -16.969 1 87.62 54 ASN B O 1
ATOM 2873 N N . VAL B 1 55 ? -17.672 16.938 -15.109 1 92 5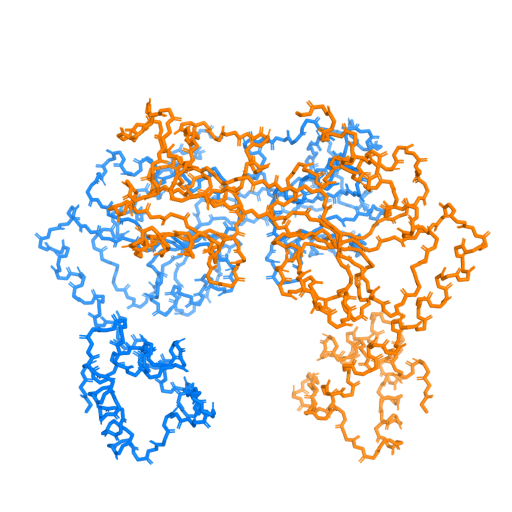5 VAL B N 1
ATOM 2874 C CA . VAL B 1 55 ? -16.734 17.844 -15.75 1 92 55 VAL B CA 1
ATOM 2875 C C . VAL B 1 55 ? -15.305 17.297 -15.609 1 92 55 VAL B C 1
ATOM 2877 O O . VAL B 1 55 ? -14.977 16.656 -14.617 1 92 55 VAL B O 1
ATOM 2880 N N . LYS B 1 56 ? -14.539 17.469 -16.688 1 93.56 56 LYS B N 1
ATOM 2881 C CA . LYS B 1 56 ? -13.125 17.109 -16.672 1 93.56 56 LYS B CA 1
ATOM 2882 C C . LYS B 1 56 ? -12.242 18.297 -17.047 1 93.56 56 LYS B C 1
ATOM 2884 O O . LYS B 1 56 ? -12.664 19.156 -17.812 1 93.56 56 LYS B O 1
ATOM 2889 N N . LEU B 1 57 ? -11.07 18.297 -16.484 1 93 57 LEU B N 1
ATOM 2890 C CA . LEU B 1 57 ? -10.117 19.359 -16.828 1 93 57 LEU B CA 1
ATOM 2891 C C . LEU B 1 57 ? -9.672 19.234 -18.281 1 93 57 LEU B C 1
ATOM 2893 O O . LEU B 1 57 ? -9.453 18.141 -18.781 1 93 57 LEU B O 1
ATOM 2897 N N . THR B 1 58 ? -9.617 20.344 -18.953 1 90.31 58 THR B N 1
ATOM 2898 C CA . THR B 1 58 ? -8.906 20.422 -20.219 1 90.31 58 THR B CA 1
ATOM 2899 C C . THR B 1 58 ? -7.398 20.312 -20 1 90.31 58 THR B C 1
ATOM 2901 O O . THR B 1 58 ? -6.926 20.312 -18.875 1 90.31 58 THR B O 1
ATOM 2904 N N . LYS B 1 59 ? -6.691 20.234 -21.094 1 86.5 59 LYS B N 1
ATOM 2905 C CA . LYS B 1 59 ? -5.234 20.219 -21 1 86.5 59 LYS B CA 1
ATOM 2906 C C . LYS B 1 59 ? -4.719 21.469 -20.297 1 86.5 59 LYS B C 1
ATOM 2908 O O . LYS B 1 59 ? -3.877 21.391 -19.406 1 86.5 59 LYS B O 1
ATOM 2913 N N . ILE B 1 60 ? -5.168 22.547 -20.766 1 88.06 60 ILE B N 1
ATOM 2914 C CA . ILE B 1 60 ? -4.758 23.812 -20.172 1 88.06 60 ILE B CA 1
ATOM 2915 C C . ILE B 1 60 ? -5.289 23.922 -18.734 1 88.06 60 ILE B C 1
ATOM 2917 O O . ILE B 1 60 ? -4.664 24.547 -17.875 1 88.06 60 ILE B O 1
ATOM 2921 N N . GLY B 1 61 ? -6.445 23.359 -18.5 1 91.81 61 GLY B N 1
ATOM 2922 C CA . GLY B 1 61 ? -6.98 23.281 -17.141 1 91.81 61 GLY B CA 1
ATOM 2923 C C . GLY B 1 61 ? -6.07 22.562 -16.172 1 91.81 61 GLY B C 1
ATOM 2924 O O . GLY B 1 61 ? -5.898 22.984 -15.031 1 91.81 61 GLY B O 1
ATOM 2925 N N . ARG B 1 62 ? -5.453 21.531 -16.594 1 89.5 62 ARG B N 1
ATOM 2926 C CA . ARG B 1 62 ? -4.531 20.75 -15.773 1 89.5 62 ARG B CA 1
ATOM 2927 C C . ARG B 1 62 ? -3.295 21.578 -15.414 1 89.5 62 ARG B C 1
ATOM 2929 O O . ARG B 1 62 ? -2.83 21.547 -14.273 1 89.5 62 ARG B O 1
ATOM 2936 N N . THR B 1 63 ? -2.838 22.266 -16.375 1 85.94 63 THR B N 1
ATOM 2937 C CA . THR B 1 63 ? -1.696 23.156 -16.141 1 85.94 63 THR B CA 1
ATOM 2938 C C . THR B 1 63 ? -2.051 24.25 -15.148 1 85.94 63 THR B C 1
ATOM 2940 O O . THR B 1 63 ? -1.28 24.531 -14.227 1 85.94 63 THR B O 1
ATOM 2943 N N . PHE B 1 64 ? -3.16 24.828 -15.43 1 88.69 64 PHE B N 1
ATOM 2944 C CA . PHE B 1 64 ? -3.637 25.891 -14.547 1 88.69 64 PHE B CA 1
ATOM 2945 C C . PHE B 1 64 ? -3.814 25.375 -13.125 1 88.69 64 PHE B C 1
ATOM 2947 O O . PHE B 1 64 ? -3.41 26.031 -12.164 1 88.69 64 PHE B O 1
ATOM 2954 N N . LEU B 1 65 ? -4.332 24.172 -13 1 91.44 65 LEU B N 1
ATOM 2955 C CA . LEU B 1 65 ? -4.562 23.578 -11.688 1 91.44 65 LEU B CA 1
ATOM 2956 C C . LEU B 1 65 ? -3.254 23.422 -10.922 1 91.44 65 LEU B C 1
ATOM 2958 O O . LEU B 1 65 ? -3.168 23.781 -9.75 1 91.44 65 LEU B O 1
ATOM 2962 N N . SER B 1 66 ? -2.283 23 -11.562 1 83.31 66 SER B N 1
ATOM 2963 C CA . SER B 1 66 ? -0.984 22.781 -10.93 1 83.31 66 SER B CA 1
ATOM 2964 C C . SER B 1 66 ? -0.424 24.094 -10.367 1 83.31 66 SER B C 1
ATOM 2966 O O . SER B 1 66 ? 0.056 24.125 -9.234 1 83.31 66 SER B O 1
ATOM 2968 N N . HIS B 1 67 ? -0.567 25.094 -11.125 1 81.31 67 HIS B N 1
ATOM 2969 C CA . HIS B 1 67 ? -0.034 26.391 -10.711 1 81.31 67 HIS B CA 1
ATOM 2970 C C . HIS B 1 67 ? -0.869 26.984 -9.586 1 81.31 67 HIS B C 1
ATOM 2972 O O . HIS B 1 67 ? -0.323 27.562 -8.641 1 81.31 67 HIS B O 1
ATOM 2978 N N . ILE B 1 68 ? -2.107 26.781 -9.742 1 87.06 68 ILE B N 1
ATOM 2979 C CA . ILE B 1 68 ? -2.99 27.406 -8.766 1 87.06 68 ILE B CA 1
ATOM 2980 C C . ILE B 1 68 ? -2.871 26.672 -7.43 1 87.06 68 ILE B C 1
ATOM 2982 O O . ILE B 1 68 ? -2.908 27.297 -6.367 1 87.06 68 ILE B O 1
ATOM 2986 N N . GLU B 1 69 ? -2.732 25.391 -7.488 1 84.12 69 GLU B N 1
ATOM 2987 C CA . GLU B 1 69 ? -2.535 24.641 -6.254 1 84.12 69 GLU B CA 1
ATOM 2988 C C . GLU B 1 69 ? -1.286 25.109 -5.516 1 84.12 69 GLU B C 1
ATOM 2990 O O . GLU B 1 69 ? -1.313 25.297 -4.297 1 84.12 69 GLU B O 1
ATOM 2995 N N . THR B 1 70 ? -0.288 25.359 -6.227 1 76.62 70 THR B N 1
ATOM 2996 C CA . THR B 1 70 ? 0.958 25.828 -5.641 1 76.62 70 THR B CA 1
ATOM 2997 C C . THR B 1 70 ? 0.767 27.219 -5.02 1 76.62 70 THR B C 1
ATOM 2999 O O . THR B 1 70 ? 1.233 27.469 -3.91 1 76.62 70 THR B O 1
ATOM 3002 N N . ALA B 1 71 ? 0.038 28.031 -5.73 1 80.31 71 ALA B N 1
ATOM 3003 C CA . ALA B 1 71 ? -0.201 29.391 -5.25 1 80.31 71 ALA B CA 1
ATOM 3004 C C . ALA B 1 71 ? -1.063 29.391 -3.99 1 80.31 71 ALA B C 1
ATOM 3006 O O . ALA B 1 71 ? -0.785 30.109 -3.035 1 80.31 71 ALA B O 1
ATOM 3007 N N . MET B 1 72 ? -2.049 28.609 -4.035 1 83.81 72 MET B N 1
ATOM 3008 C CA . MET B 1 72 ? -2.939 28.516 -2.881 1 83.81 72 MET B CA 1
ATOM 3009 C C . MET B 1 72 ? -2.205 27.969 -1.664 1 83.81 72 MET B C 1
ATOM 3011 O O . MET B 1 72 ? -2.432 28.422 -0.54 1 83.81 72 MET B O 1
ATOM 3015 N N . GLN B 1 73 ? -1.324 27.078 -1.872 1 79.06 73 GLN B N 1
ATOM 3016 C CA . GLN B 1 73 ? -0.521 26.531 -0.79 1 79.06 73 GLN B CA 1
ATOM 3017 C C . GLN B 1 73 ? 0.37 27.594 -0.159 1 79.06 73 GLN B C 1
ATOM 3019 O O . GLN B 1 73 ? 0.546 27.625 1.061 1 79.06 73 GLN B O 1
ATOM 3024 N N . ALA B 1 74 ? 0.883 28.391 -1.035 1 76.81 74 ALA B N 1
ATOM 3025 C CA . ALA B 1 74 ? 1.729 29.469 -0.534 1 76.81 74 ALA B CA 1
ATOM 3026 C C . ALA B 1 74 ? 0.927 30.438 0.335 1 76.81 74 ALA B C 1
ATOM 3028 O O . ALA B 1 74 ? 1.408 30.891 1.375 1 76.81 74 ALA B O 1
ATOM 3029 N N . ILE B 1 75 ? -0.241 30.688 -0.045 1 78.94 75 ILE B N 1
ATOM 3030 C CA . ILE B 1 75 ? -1.11 31.578 0.706 1 78.94 75 ILE B CA 1
ATOM 3031 C C . ILE B 1 75 ? -1.486 30.938 2.041 1 78.94 75 ILE B C 1
ATOM 3033 O O . ILE B 1 75 ? -1.402 31.594 3.09 1 78.94 75 ILE B O 1
ATOM 3037 N N . ASP B 1 76 ? -1.897 29.75 1.972 1 79.56 76 ASP B N 1
ATOM 3038 C CA . ASP B 1 76 ? -2.268 29.047 3.189 1 79.56 76 ASP B CA 1
ATOM 3039 C C . ASP B 1 76 ? -1.092 28.969 4.16 1 79.56 76 ASP B C 1
ATOM 3041 O O . ASP B 1 76 ? -1.271 29.094 5.371 1 79.56 76 ASP B O 1
ATOM 3045 N N . TYR B 1 77 ? 0.018 28.812 3.641 1 78.25 77 TYR B N 1
ATOM 3046 C CA . TYR B 1 77 ? 1.225 28.734 4.457 1 78.25 77 TYR B CA 1
ATOM 3047 C C . TYR B 1 77 ? 1.521 30.078 5.125 1 78.25 77 TYR B C 1
ATOM 3049 O O . TYR B 1 77 ? 1.92 30.109 6.289 1 78.25 77 TYR B O 1
ATOM 3057 N N . ALA B 1 78 ? 1.379 31.094 4.391 1 76.94 78 ALA B N 1
ATOM 3058 C CA . ALA B 1 78 ? 1.572 32.438 4.969 1 76.94 78 ALA B CA 1
ATOM 3059 C C . ALA B 1 78 ? 0.619 32.656 6.137 1 76.94 78 ALA B C 1
ATOM 3061 O O . ALA B 1 78 ? 1.021 33.188 7.18 1 76.94 78 ALA B O 1
ATOM 3062 N N . LYS B 1 79 ? -0.527 32.281 5.902 1 79.56 79 LYS B N 1
ATOM 3063 C CA . LYS B 1 79 ? -1.51 32.406 6.977 1 79.56 79 LYS B CA 1
ATOM 3064 C C . LYS B 1 79 ? -1.113 31.547 8.18 1 79.56 79 LYS B C 1
ATOM 3066 O O . LYS B 1 79 ? -1.209 32 9.328 1 79.56 79 LYS B O 1
ATOM 3071 N N . LYS B 1 80 ? -0.713 30.406 7.953 1 80.44 80 LYS B N 1
ATOM 3072 C CA . LYS B 1 80 ? -0.252 29.5 9.008 1 80.44 80 LYS B CA 1
ATOM 3073 C C . LYS B 1 80 ? 0.89 30.125 9.805 1 80.44 80 LYS B C 1
ATOM 3075 O O . LYS B 1 80 ? 0.89 30.078 11.031 1 80.44 80 LYS B O 1
ATOM 3080 N N . GLN B 1 81 ? 1.766 30.672 9.125 1 75.12 81 GLN B N 1
ATOM 3081 C CA . GLN B 1 81 ? 2.906 31.297 9.781 1 75.12 81 GLN B CA 1
ATOM 3082 C C . GLN B 1 81 ? 2.455 32.406 10.727 1 75.12 81 GLN B C 1
ATOM 3084 O O . GLN B 1 81 ? 2.947 32.531 11.852 1 75.12 81 GLN B O 1
ATOM 3089 N N . ILE B 1 82 ? 1.562 33.094 10.242 1 75.31 82 ILE B N 1
ATOM 3090 C CA . ILE B 1 82 ? 1.061 34.219 11.031 1 75.31 82 ILE B CA 1
ATOM 3091 C C . ILE B 1 82 ? 0.31 33.688 12.25 1 75.31 82 ILE B C 1
ATOM 3093 O O . ILE B 1 82 ? 0.541 34.156 13.375 1 75.31 82 ILE B O 1
ATOM 3097 N N . ASP B 1 83 ? -0.562 32.719 12.008 1 77.56 83 ASP B N 1
ATOM 3098 C CA . ASP B 1 83 ? -1.36 32.125 13.086 1 77.56 83 ASP B CA 1
ATOM 3099 C C . ASP B 1 83 ? -0.469 31.516 14.156 1 77.56 83 ASP B C 1
ATOM 3101 O O . ASP B 1 83 ? -0.729 31.672 15.352 1 77.56 83 ASP B O 1
ATOM 3105 N N . GLU B 1 84 ? 0.524 30.859 13.727 1 80.75 84 GLU B N 1
ATOM 3106 C CA . GLU B 1 84 ? 1.374 30.125 14.664 1 80.75 84 GLU B CA 1
ATOM 3107 C C . GLU B 1 84 ? 2.352 31.078 15.359 1 80.75 84 GLU B C 1
ATOM 3109 O O . GLU B 1 84 ? 2.842 30.781 16.453 1 80.75 84 GLU B O 1
ATOM 3114 N N . HIS B 1 85 ? 2.695 32.062 14.648 1 71.5 85 HIS B N 1
ATOM 3115 C CA . HIS B 1 85 ? 3.488 33.062 15.336 1 71.5 85 HIS B CA 1
ATOM 3116 C C . HIS B 1 85 ? 2.721 33.656 16.516 1 71.5 85 HIS B C 1
ATOM 3118 O O . HIS B 1 85 ? 3.307 33.969 17.547 1 71.5 85 HIS B O 1
ATOM 3124 N N . LEU B 1 86 ? 1.461 33.656 16.328 1 70.44 86 LEU B N 1
ATOM 3125 C CA . LEU B 1 86 ? 0.602 34.219 17.359 1 70.44 86 LEU B CA 1
ATOM 3126 C C . LEU B 1 86 ? 0.35 33.188 18.469 1 70.44 86 LEU B C 1
ATOM 3128 O O . LEU B 1 86 ? 0.184 33.562 19.625 1 70.44 86 LEU B O 1
ATOM 3132 N N . ASP B 1 87 ? 0.322 31.938 18.109 1 73.06 87 ASP B N 1
ATOM 3133 C CA . ASP B 1 87 ? 0.153 30.859 19.062 1 73.06 87 ASP B CA 1
ATOM 3134 C C . ASP B 1 87 ? 0.859 29.578 18.594 1 73.06 87 ASP B C 1
ATOM 3136 O O . ASP B 1 87 ? 0.232 28.703 18.016 1 73.06 87 ASP B O 1
ATOM 3140 N N . PRO B 1 88 ? 2.152 29.547 18.953 1 62.16 88 PRO B N 1
ATOM 3141 C CA . PRO B 1 88 ? 2.967 28.453 18.422 1 62.16 88 PRO B CA 1
ATOM 3142 C C . PRO B 1 88 ? 2.48 27.078 18.891 1 62.16 88 PRO B C 1
ATOM 3144 O O . PRO B 1 88 ? 2.734 26.078 18.219 1 62.16 88 PRO B O 1
ATOM 3147 N N . GLU B 1 89 ? 1.856 27.062 20 1 67.56 89 GLU B N 1
ATOM 3148 C CA . GLU B 1 89 ? 1.489 25.766 20.578 1 67.56 89 GLU B CA 1
ATOM 3149 C C . GLU B 1 89 ? 0.233 25.203 19.906 1 67.56 89 GLU B C 1
ATOM 3151 O O . GLU B 1 89 ? -0.173 24.078 20.203 1 67.56 89 GLU B O 1
ATOM 3156 N N . ARG B 1 90 ? -0.271 25.922 19.016 1 75 90 ARG B N 1
ATOM 3157 C CA . ARG B 1 90 ? -1.498 25.422 18.406 1 75 90 ARG B CA 1
ATOM 3158 C C . ARG B 1 90 ? -1.316 25.188 16.922 1 75 90 ARG B C 1
ATOM 3160 O O . ARG B 1 90 ? -2.271 25.297 16.141 1 75 90 ARG B O 1
ATOM 3167 N N . GLY B 1 91 ? -0.191 24.797 16.609 1 88.06 91 GLY B N 1
ATOM 3168 C CA . GLY B 1 91 ? 0.105 24.625 15.195 1 88.06 91 GLY B CA 1
ATOM 3169 C C . GLY B 1 91 ? -0.3 23.266 14.664 1 88.06 91 GLY B C 1
ATOM 3170 O O . GLY B 1 91 ? -0.759 22.406 15.422 1 88.06 91 GLY B O 1
ATOM 3171 N N . SER B 1 92 ? -0.357 23.188 13.32 1 90.31 92 SER B N 1
ATOM 3172 C CA . SER B 1 92 ? -0.633 21.938 12.633 1 90.31 92 SER B CA 1
ATOM 3173 C C . SER B 1 92 ? 0.506 21.562 11.688 1 90.31 92 SER B C 1
ATOM 3175 O O . SER B 1 92 ? 1.072 22.422 11.016 1 90.31 92 SER B O 1
ATOM 3177 N N . ILE B 1 93 ? 0.886 20.297 11.711 1 94.75 93 ILE B N 1
ATOM 3178 C CA . ILE B 1 93 ? 1.99 19.828 10.883 1 94.75 93 ILE B CA 1
ATOM 3179 C C . ILE B 1 93 ? 1.511 18.688 9.984 1 94.75 93 ILE B C 1
ATOM 3181 O O . ILE B 1 93 ? 0.937 17.719 10.469 1 94.75 93 ILE B O 1
ATOM 3185 N N . LYS B 1 94 ? 1.714 18.812 8.672 1 96.38 94 LYS B N 1
ATOM 3186 C CA . LYS B 1 94 ? 1.484 17.734 7.727 1 96.38 94 LYS B CA 1
ATOM 3187 C C . LYS B 1 94 ? 2.75 16.906 7.523 1 96.38 94 LYS B C 1
ATOM 3189 O O . LYS B 1 94 ? 3.768 17.422 7.055 1 96.38 94 LYS B O 1
ATOM 3194 N N . ILE B 1 95 ? 2.639 15.609 7.875 1 98.12 95 ILE B N 1
ATOM 3195 C CA . ILE B 1 95 ? 3.814 14.75 7.844 1 98.12 95 ILE B CA 1
ATOM 3196 C C . ILE B 1 95 ? 3.607 13.625 6.828 1 98.12 95 ILE B C 1
ATOM 3198 O O . ILE B 1 95 ? 2.574 12.953 6.84 1 98.12 95 ILE B O 1
ATOM 3202 N N . GLY B 1 96 ? 4.543 13.492 5.887 1 98.56 96 GLY B N 1
ATOM 3203 C CA . GLY B 1 96 ? 4.57 12.359 4.98 1 98.56 96 GLY B CA 1
ATOM 3204 C C . GLY B 1 96 ? 5.508 11.258 5.438 1 98.56 96 GLY B C 1
ATOM 3205 O O . GLY B 1 96 ? 6.52 11.523 6.086 1 98.56 96 GLY B O 1
ATOM 3206 N N . PHE B 1 97 ? 5.172 10.008 5.066 1 98.19 97 PHE B N 1
ATOM 3207 C CA . PHE B 1 97 ? 6.027 8.898 5.473 1 98.19 97 PHE B CA 1
ATOM 3208 C C . PHE B 1 97 ? 5.832 7.699 4.555 1 98.19 97 PHE B C 1
ATOM 3210 O O . PHE B 1 97 ? 4.754 7.516 3.99 1 98.19 97 PHE B O 1
ATOM 3217 N N . PRO B 1 98 ? 6.891 6.895 4.398 1 97.38 98 PRO B N 1
ATOM 3218 C CA . PRO B 1 98 ? 6.789 5.676 3.596 1 97.38 98 PRO B CA 1
ATOM 3219 C C . PRO B 1 98 ? 6.336 4.465 4.41 1 97.38 98 PRO B C 1
ATOM 3221 O O . PRO B 1 98 ? 6.309 4.523 5.645 1 97.38 98 PRO B O 1
ATOM 3224 N N . THR B 1 99 ? 6.012 3.4 3.693 1 94.94 99 THR B N 1
ATOM 3225 C CA . THR B 1 99 ? 5.539 2.158 4.293 1 94.94 99 THR B CA 1
ATOM 3226 C C . THR B 1 99 ? 6.562 1.611 5.285 1 94.94 99 THR B C 1
ATOM 3228 O O . THR B 1 99 ? 6.195 1.015 6.297 1 94.94 99 THR B O 1
ATOM 3231 N N . SER B 1 100 ? 7.793 1.781 5.023 1 94.88 100 SER B N 1
ATOM 3232 C CA . SER B 1 100 ? 8.852 1.158 5.812 1 94.88 100 SER B CA 1
ATOM 3233 C C . SER B 1 100 ? 8.977 1.814 7.184 1 94.88 100 SER B C 1
ATOM 3235 O O . SER B 1 100 ? 9.609 1.265 8.086 1 94.88 100 SER B O 1
ATOM 3237 N N . LEU B 1 101 ? 8.406 2.945 7.34 1 94.69 101 LEU B N 1
ATOM 3238 C CA . LEU B 1 101 ? 8.547 3.646 8.609 1 94.69 101 LEU B CA 1
ATOM 3239 C C . LEU B 1 101 ? 7.203 3.766 9.32 1 94.69 101 LEU B C 1
ATOM 3241 O O . LEU B 1 101 ? 7.098 4.422 10.359 1 94.69 101 LEU B O 1
ATOM 3245 N N . ALA B 1 102 ? 6.219 3.15 8.812 1 92.06 102 ALA B N 1
ATOM 3246 C CA . ALA B 1 102 ? 4.832 3.342 9.227 1 92.06 102 ALA B CA 1
ATOM 3247 C C . ALA B 1 102 ? 4.516 2.52 10.477 1 92.06 102 ALA B C 1
ATOM 3249 O O . ALA B 1 102 ? 3.635 2.885 11.258 1 92.06 102 ALA B O 1
ATOM 3250 N N . GLY B 1 103 ? 5.191 1.462 10.641 1 85.19 103 GLY B N 1
ATOM 3251 C CA . GLY B 1 103 ? 4.789 0.507 11.664 1 85.19 103 GLY B CA 1
ATOM 3252 C C . GLY B 1 103 ? 5.16 0.946 13.07 1 85.19 103 GLY B C 1
ATOM 3253 O O . GLY B 1 103 ? 4.305 1.006 13.953 1 85.19 103 GLY B O 1
ATOM 3254 N N . GLN B 1 104 ? 6.344 1.223 13.273 1 84.94 104 GLN B N 1
ATOM 3255 C CA . GLN B 1 104 ? 6.762 1.46 14.656 1 84.94 104 GLN B CA 1
ATOM 3256 C C . GLN B 1 104 ? 7.523 2.775 14.781 1 84.94 104 GLN B C 1
ATOM 3258 O O . GLN B 1 104 ? 7.238 3.582 15.664 1 84.94 104 GLN B O 1
ATOM 3263 N N . LEU B 1 105 ? 8.383 3.039 13.914 1 89.62 105 LEU B N 1
ATOM 3264 C CA . LEU B 1 105 ? 9.305 4.156 14.07 1 89.62 105 LEU B CA 1
ATOM 3265 C C . LEU B 1 105 ? 8.562 5.484 14.055 1 89.62 105 LEU B C 1
ATOM 3267 O O . LEU B 1 105 ? 8.688 6.285 14.984 1 89.62 105 LEU B O 1
ATOM 3271 N N . LEU B 1 106 ? 7.785 5.723 13.078 1 94.38 106 LEU B N 1
ATOM 3272 C CA . LEU B 1 106 ? 7.082 6.992 12.961 1 94.38 106 LEU B CA 1
ATOM 3273 C C . LEU B 1 106 ? 6.09 7.168 14.102 1 94.38 106 LEU B C 1
ATOM 3275 O O . LEU B 1 106 ? 6.062 8.219 14.758 1 94.38 106 LEU B O 1
ATOM 3279 N N . PRO B 1 107 ? 5.277 6.145 14.383 1 93 107 PRO B N 1
ATOM 3280 C CA . PRO B 1 107 ? 4.34 6.289 15.5 1 93 107 PRO B CA 1
ATOM 3281 C C . PRO B 1 107 ? 5.039 6.602 16.828 1 93 107 PRO B C 1
ATOM 3283 O O . PRO B 1 107 ? 4.523 7.383 17.625 1 93 107 PRO B O 1
ATOM 3286 N N . THR B 1 108 ? 6.16 6.027 17 1 92.38 108 THR B N 1
ATOM 3287 C CA . THR B 1 108 ? 6.922 6.273 18.219 1 92.38 108 THR B CA 1
ATOM 3288 C C . THR B 1 108 ? 7.371 7.73 18.297 1 92.38 108 THR B C 1
ATOM 3290 O O . THR B 1 108 ? 7.254 8.367 19.344 1 92.38 108 THR B O 1
ATOM 3293 N N . VAL B 1 109 ? 7.867 8.25 17.234 1 95.69 109 VAL B N 1
ATOM 3294 C CA . VAL B 1 109 ? 8.32 9.633 17.172 1 95.69 109 VAL B CA 1
ATOM 3295 C C . VAL B 1 109 ? 7.148 10.578 17.406 1 95.69 109 VAL B C 1
ATOM 3297 O O . VAL B 1 109 ? 7.258 11.531 18.172 1 95.69 109 VAL B O 1
ATOM 3300 N N . ILE B 1 110 ? 6.043 10.328 16.75 1 95.31 110 ILE B N 1
ATOM 3301 C CA . ILE B 1 110 ? 4.855 11.172 16.859 1 95.31 110 ILE B CA 1
ATOM 3302 C C . ILE B 1 110 ? 4.34 11.156 18.297 1 95.31 110 ILE B C 1
ATOM 3304 O O . ILE B 1 110 ? 4.016 12.203 18.859 1 95.31 110 ILE B O 1
ATOM 3308 N N . TYR B 1 111 ? 4.277 9.969 18.844 1 93.25 111 TYR B N 1
ATOM 3309 C CA . TYR B 1 111 ? 3.809 9.82 20.219 1 93.25 111 TYR B CA 1
ATOM 3310 C C . TYR B 1 111 ? 4.668 10.641 21.172 1 93.25 111 TYR B C 1
ATOM 3312 O O . TYR B 1 111 ? 4.145 11.383 22 1 93.25 111 TYR B O 1
ATOM 3320 N N . SER B 1 112 ? 5.953 10.531 21.078 1 95.44 112 SER B N 1
ATOM 3321 C CA . SER B 1 112 ? 6.895 11.234 21.938 1 95.44 112 SER B CA 1
ATOM 3322 C C . SER B 1 112 ? 6.77 12.742 21.797 1 95.44 112 SER B C 1
ATOM 3324 O O . SER B 1 112 ? 6.82 13.484 22.781 1 95.44 112 SER B O 1
ATOM 3326 N N . PHE B 1 113 ? 6.633 13.227 20.625 1 96.31 113 PHE B N 1
ATOM 3327 C CA . PHE B 1 113 ? 6.48 14.656 20.375 1 96.31 113 PHE B CA 1
ATOM 3328 C C . PHE B 1 113 ? 5.191 15.18 21 1 96.31 113 PHE B C 1
ATOM 3330 O O . PHE B 1 113 ? 5.18 16.266 21.609 1 96.31 113 PHE B O 1
ATOM 3337 N N . LYS B 1 114 ? 4.168 14.414 20.797 1 93.25 114 LYS B N 1
ATOM 3338 C CA . LYS B 1 114 ? 2.869 14.828 21.312 1 93.25 114 LYS B CA 1
ATOM 3339 C C . LYS B 1 114 ? 2.893 14.93 22.828 1 93.25 114 LYS B C 1
ATOM 3341 O O . LYS B 1 114 ? 2.18 15.742 23.422 1 93.25 114 LYS B O 1
ATOM 3346 N N . GLU B 1 115 ? 3.617 14.117 23.469 1 93.19 115 GLU B N 1
ATOM 3347 C CA . GLU B 1 115 ? 3.773 14.211 24.922 1 93.19 115 GLU B CA 1
ATOM 3348 C C . GLU B 1 115 ? 4.379 15.547 25.328 1 93.19 115 GLU B C 1
ATOM 3350 O O . GLU B 1 115 ? 3.98 16.141 26.344 1 93.19 115 GLU B O 1
ATOM 3355 N N . ALA B 1 116 ? 5.297 16.031 24.516 1 92.81 116 ALA B N 1
ATOM 3356 C CA . ALA B 1 116 ? 5.984 17.281 24.797 1 92.81 116 ALA B CA 1
ATOM 3357 C C . ALA B 1 116 ? 5.156 18.484 24.344 1 92.81 116 ALA B C 1
ATOM 3359 O O . ALA B 1 116 ? 5.184 19.547 24.969 1 92.81 116 ALA B O 1
ATOM 3360 N N . TYR B 1 117 ? 4.465 18.312 23.297 1 92.81 117 TYR B N 1
ATOM 3361 C CA . TYR B 1 117 ? 3.68 19.375 22.703 1 92.81 117 TYR B CA 1
ATOM 3362 C C . TYR B 1 117 ? 2.264 18.906 22.391 1 92.81 117 TYR B C 1
ATOM 3364 O O . TYR B 1 117 ? 1.887 18.781 21.219 1 92.81 117 TYR B O 1
ATOM 3372 N N . PRO B 1 118 ? 1.41 18.812 23.344 1 90.81 118 PRO B N 1
ATOM 3373 C CA . PRO B 1 118 ? 0.101 18.172 23.219 1 90.81 118 PRO B CA 1
ATOM 3374 C C . PRO B 1 118 ? -0.877 18.984 22.375 1 90.81 118 PRO B C 1
ATOM 3376 O O . PRO B 1 118 ? -1.892 18.453 21.922 1 90.81 118 PRO B O 1
ATOM 3379 N N . ASN B 1 119 ? -0.585 20.234 22.109 1 89.81 119 ASN B N 1
ATOM 3380 C CA . ASN B 1 119 ? -1.559 21.078 21.438 1 89.81 119 ASN B CA 1
ATOM 3381 C C . ASN B 1 119 ? -1.274 21.172 19.938 1 89.81 119 ASN B C 1
ATOM 3383 O O . ASN B 1 119 ? -2.061 21.766 19.203 1 89.81 119 ASN B O 1
ATOM 3387 N N . ILE B 1 120 ? -0.185 20.625 19.531 1 91.44 120 ILE B N 1
ATOM 3388 C CA . ILE B 1 120 ? 0.127 20.625 18.109 1 91.44 120 ILE B CA 1
ATOM 3389 C C . ILE B 1 120 ? -0.627 19.484 17.406 1 91.44 120 ILE B C 1
ATOM 3391 O O . ILE B 1 120 ? -0.646 18.359 17.891 1 91.44 120 ILE B O 1
ATOM 3395 N N . GLN B 1 121 ? -1.271 19.844 16.344 1 91.25 121 GLN B N 1
ATOM 3396 C CA . GLN B 1 121 ? -2.043 18.859 15.578 1 91.25 121 GLN B CA 1
ATOM 3397 C C . GLN B 1 121 ? -1.222 18.281 14.43 1 91.25 121 GLN B C 1
ATOM 3399 O O . GLN B 1 121 ? -0.318 18.953 13.914 1 91.25 121 GLN B O 1
ATOM 3404 N N . PHE B 1 122 ? -1.605 17.016 14.047 1 94.12 122 PHE B N 1
ATOM 3405 C CA . PHE B 1 122 ? -0.898 16.344 12.961 1 94.12 122 PHE B CA 1
ATOM 3406 C C . PHE B 1 122 ? -1.873 15.883 11.883 1 94.12 122 PHE B C 1
ATOM 3408 O O . PHE B 1 122 ? -2.984 15.453 12.195 1 94.12 122 PHE B O 1
ATOM 3415 N N . GLN B 1 123 ? -1.452 16.016 10.695 1 95.69 123 GLN B N 1
ATOM 3416 C CA . GLN B 1 123 ? -2.02 15.328 9.547 1 95.69 123 GLN B CA 1
ATOM 3417 C C . GLN B 1 123 ? -0.979 14.445 8.867 1 95.69 123 GLN B C 1
ATOM 3419 O O . GLN B 1 123 ? 0.007 14.938 8.32 1 95.69 123 GLN B O 1
ATOM 3424 N N . LEU B 1 124 ? -1.225 13.172 8.922 1 98.06 124 LEU B N 1
ATOM 3425 C CA . LEU B 1 124 ? -0.225 12.25 8.391 1 98.06 124 LEU B CA 1
ATOM 3426 C C . LEU B 1 124 ? -0.697 11.625 7.086 1 98.06 124 LEU B C 1
ATOM 3428 O O . LEU B 1 124 ? -1.88 11.312 6.934 1 98.06 124 LEU B O 1
ATOM 3432 N N . ARG B 1 125 ? 0.253 11.453 6.141 1 98.06 125 ARG B N 1
ATOM 3433 C CA . ARG B 1 125 ? -0.027 10.859 4.836 1 98.06 125 ARG B CA 1
ATOM 3434 C C . ARG B 1 125 ? 1.072 9.891 4.426 1 98.06 125 ARG B C 1
ATOM 3436 O O . ARG B 1 125 ? 2.217 10.289 4.211 1 98.06 125 ARG B O 1
ATOM 3443 N N . GLN B 1 126 ? 0.639 8.625 4.352 1 97.5 126 GLN B N 1
ATOM 3444 C CA . GLN B 1 126 ? 1.552 7.633 3.793 1 97.5 126 GLN B CA 1
ATOM 3445 C C . GLN B 1 126 ? 1.629 7.75 2.273 1 97.5 126 GLN B C 1
ATOM 3447 O O . GLN B 1 126 ? 0.64 8.086 1.62 1 97.5 126 GLN B O 1
ATOM 3452 N N . GLY B 1 127 ? 2.887 7.449 1.714 1 96.75 127 GLY B N 1
ATOM 3453 C CA . GLY B 1 127 ? 3.025 7.48 0.267 1 96.75 127 GLY B CA 1
ATOM 3454 C C . GLY B 1 127 ? 4.324 6.867 -0.222 1 96.75 127 GLY B C 1
ATOM 3455 O O . GLY B 1 127 ? 5.207 6.551 0.579 1 96.75 127 GLY B O 1
ATOM 3456 N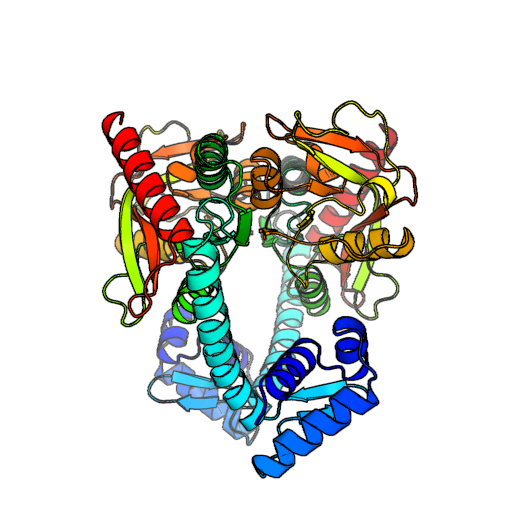 N . THR B 1 128 ? 4.395 6.746 -1.577 1 96.31 128 THR B N 1
ATOM 3457 C CA . THR B 1 128 ? 5.613 6.258 -2.215 1 96.31 128 THR B CA 1
ATOM 3458 C C . THR B 1 128 ? 6.715 7.309 -2.158 1 96.31 128 THR B C 1
ATOM 3460 O O . THR B 1 128 ? 6.453 8.477 -1.853 1 96.31 128 THR B O 1
ATOM 3463 N N . TYR B 1 129 ? 7.879 6.875 -2.496 1 97 129 TYR B N 1
ATOM 3464 C CA . TYR B 1 129 ? 9.055 7.734 -2.516 1 97 129 TYR B CA 1
ATOM 3465 C C . TYR B 1 129 ? 8.82 8.961 -3.391 1 97 129 TYR B C 1
ATOM 3467 O O . TYR B 1 129 ? 9 10.094 -2.941 1 97 129 TYR B O 1
ATOM 3475 N N . GLN B 1 130 ? 8.398 8.734 -4.605 1 95.94 130 GLN B N 1
ATOM 3476 C CA . GLN B 1 130 ? 8.195 9.812 -5.562 1 95.94 130 GLN B CA 1
ATOM 3477 C C . GLN B 1 130 ? 7.059 10.734 -5.125 1 95.94 130 GLN B C 1
ATOM 3479 O O . GLN B 1 130 ? 7.156 11.953 -5.25 1 95.94 130 GLN B O 1
ATOM 3484 N N . PHE B 1 131 ? 6.016 10.125 -4.621 1 96.12 131 PHE B N 1
ATOM 3485 C CA . PHE B 1 131 ? 4.883 10.898 -4.125 1 96.12 131 PHE B CA 1
ATOM 3486 C C . PHE B 1 131 ? 5.32 11.852 -3.021 1 96.12 131 PHE B C 1
ATOM 3488 O O . PHE B 1 131 ? 4.965 13.031 -3.043 1 96.12 131 PHE B O 1
ATOM 3495 N N . LEU B 1 132 ? 6.074 11.383 -2.094 1 97.75 132 LEU B N 1
ATOM 3496 C CA . LEU B 1 132 ? 6.496 12.18 -0.947 1 97.75 132 LEU B CA 1
ATOM 3497 C C . LEU B 1 132 ? 7.398 13.328 -1.386 1 97.75 132 LEU B C 1
ATOM 3499 O O . LEU B 1 132 ? 7.25 14.461 -0.912 1 97.75 132 LEU B O 1
ATOM 3503 N N . ILE B 1 133 ? 8.289 13.047 -2.287 1 96.69 133 ILE B N 1
ATOM 3504 C CA . ILE B 1 133 ? 9.18 14.086 -2.811 1 96.69 133 ILE B CA 1
ATOM 3505 C C . ILE B 1 133 ? 8.359 15.188 -3.471 1 96.69 133 ILE B C 1
ATOM 3507 O O . ILE B 1 133 ? 8.57 16.375 -3.205 1 96.69 133 ILE B O 1
ATOM 3511 N N . GLU B 1 134 ? 7.438 14.781 -4.281 1 94 134 GLU B N 1
ATOM 3512 C CA . GLU B 1 134 ? 6.605 15.727 -5.016 1 94 134 GLU B CA 1
ATOM 3513 C C . GLU B 1 134 ? 5.75 16.562 -4.062 1 94 134 GLU B C 1
ATOM 3515 O O . GLU B 1 134 ? 5.641 17.781 -4.219 1 94 134 GLU B O 1
ATOM 3520 N N . GLN B 1 135 ? 5.137 15.914 -3.078 1 94.69 135 GLN B N 1
ATOM 3521 C CA . GLN B 1 135 ? 4.238 16.594 -2.158 1 94.69 135 GLN B CA 1
ATOM 3522 C C . GLN B 1 135 ? 4.992 17.609 -1.294 1 94.69 135 GLN B C 1
ATOM 3524 O O . GLN B 1 135 ? 4.469 18.672 -0.978 1 94.69 135 GLN B O 1
ATOM 3529 N N . VAL B 1 136 ? 6.188 17.281 -0.913 1 94.31 136 VAL B N 1
ATOM 3530 C CA . VAL B 1 136 ? 6.996 18.203 -0.124 1 94.31 136 VAL B CA 1
ATOM 3531 C C . VAL B 1 136 ? 7.457 19.375 -1 1 94.31 136 VAL B C 1
ATOM 3533 O O . VAL B 1 136 ? 7.422 20.531 -0.575 1 94.31 136 VAL B O 1
ATOM 3536 N N . SER B 1 137 ? 7.797 19.031 -2.189 1 90.44 137 SER B N 1
ATOM 3537 C CA . SER B 1 137 ? 8.281 20.062 -3.111 1 90.44 137 SER B CA 1
ATOM 3538 C C . SER B 1 137 ? 7.199 21.094 -3.404 1 90.44 137 SER B C 1
ATOM 3540 O O . SER B 1 137 ? 7.5 22.281 -3.586 1 90.44 137 SER B O 1
ATOM 3542 N N . ARG B 1 138 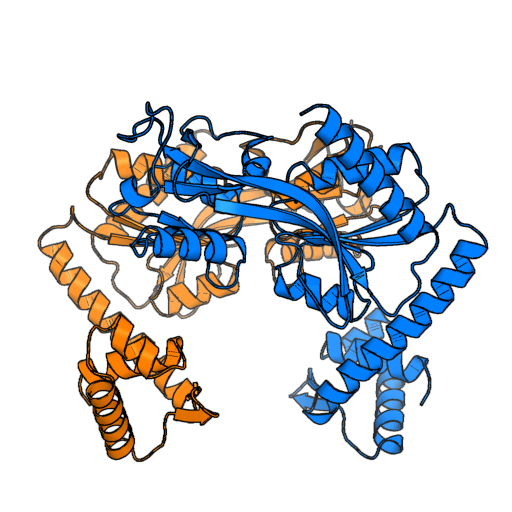? 5.98 20.672 -3.428 1 83.38 138 ARG B N 1
ATOM 3543 C CA . ARG B 1 138 ? 4.863 21.547 -3.76 1 83.38 138 ARG B CA 1
ATOM 3544 C C . ARG B 1 138 ? 4.301 22.219 -2.51 1 83.38 138 ARG B C 1
ATOM 3546 O O . ARG B 1 138 ? 3.451 23.109 -2.602 1 83.38 138 ARG B O 1
ATOM 3553 N N . GLY B 1 139 ? 4.734 21.719 -1.413 1 85.12 139 GLY B N 1
ATOM 3554 C CA . GLY B 1 139 ? 4.293 22.328 -0.167 1 85.12 139 GLY B CA 1
ATOM 3555 C C . GLY B 1 139 ? 3.031 21.688 0.391 1 85.12 139 GLY B C 1
ATOM 3556 O O . GLY B 1 139 ? 2.482 22.156 1.389 1 85.12 139 GLY B O 1
ATOM 3557 N N . ASP B 1 140 ? 2.525 20.609 -0.208 1 89.38 140 ASP B N 1
ATOM 3558 C CA . ASP B 1 140 ? 1.338 19.906 0.266 1 89.38 140 ASP B CA 1
ATOM 3559 C C . ASP B 1 140 ? 1.638 19.125 1.542 1 89.38 140 ASP B C 1
ATOM 3561 O O . ASP B 1 140 ? 0.732 18.844 2.328 1 89.38 140 ASP B O 1
ATOM 3565 N N . ILE B 1 141 ? 2.895 18.766 1.741 1 94.38 141 ILE B N 1
ATOM 3566 C CA . ILE B 1 141 ? 3.428 18.141 2.947 1 94.38 141 ILE B CA 1
ATOM 3567 C C . ILE B 1 141 ? 4.547 19 3.521 1 94.38 141 ILE B C 1
ATOM 3569 O O . ILE B 1 141 ? 5.406 19.484 2.779 1 94.38 141 ILE B O 1
ATOM 3573 N N . ASP B 1 142 ? 4.453 19.219 4.82 1 95 142 ASP B N 1
ATOM 3574 C CA . ASP B 1 142 ? 5.41 20.125 5.453 1 95 142 ASP B CA 1
ATOM 3575 C C . ASP B 1 142 ? 6.762 19.438 5.652 1 95 142 ASP B C 1
ATOM 3577 O O . ASP B 1 142 ? 7.809 20.062 5.445 1 95 142 ASP B O 1
ATOM 3581 N N . ILE B 1 143 ? 6.742 18.25 6.184 1 97 143 ILE B N 1
ATOM 3582 C CA . ILE B 1 143 ? 7.91 17.422 6.48 1 97 143 ILE B CA 1
ATOM 3583 C C . ILE B 1 143 ? 7.621 15.977 6.117 1 97 143 ILE B 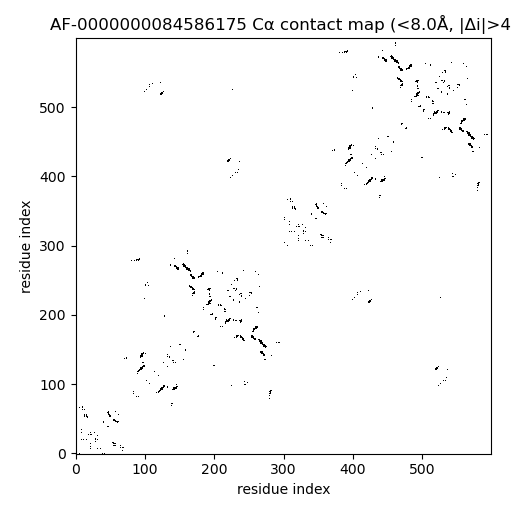C 1
ATOM 3585 O O . ILE B 1 143 ? 6.531 15.461 6.391 1 97 143 ILE B O 1
ATOM 3589 N N . ALA B 1 144 ? 8.57 15.328 5.453 1 98.44 144 ALA B N 1
ATOM 3590 C CA . ALA B 1 144 ? 8.367 13.914 5.176 1 98.44 144 ALA B CA 1
ATOM 3591 C C . ALA B 1 144 ? 9.57 13.086 5.625 1 98.44 144 ALA B C 1
ATOM 3593 O O . ALA B 1 144 ? 10.719 13.508 5.445 1 98.44 144 ALA B O 1
ATOM 3594 N N . PHE B 1 145 ? 9.281 12 6.305 1 98.38 145 PHE B N 1
ATOM 3595 C CA . PHE B 1 145 ? 10.289 10.961 6.465 1 98.38 145 PHE B CA 1
ATOM 3596 C C . PHE B 1 145 ? 10.508 10.203 5.156 1 98.38 145 PHE B C 1
ATOM 3598 O O . PHE B 1 145 ? 9.555 9.984 4.398 1 98.38 145 PHE B O 1
ATOM 3605 N N . ILE B 1 146 ? 11.789 9.789 4.973 1 98 146 ILE B N 1
ATOM 3606 C CA . ILE B 1 146 ? 12.047 9.172 3.682 1 98 146 ILE B CA 1
ATOM 3607 C C . ILE B 1 146 ? 13.336 8.352 3.75 1 98 146 ILE B C 1
ATOM 3609 O O . ILE B 1 146 ? 14.195 8.609 4.602 1 98 146 ILE B O 1
ATOM 3613 N N . GLY B 1 147 ? 13.43 7.375 2.869 1 97.56 147 GLY B N 1
ATOM 3614 C CA . GLY B 1 147 ? 14.648 6.605 2.66 1 97.56 147 GLY B CA 1
ATOM 3615 C C . GLY B 1 147 ? 14.773 6.059 1.251 1 97.56 147 GLY B C 1
ATOM 3616 O O . GLY B 1 147 ? 13.828 5.461 0.726 1 97.56 147 GLY B O 1
ATOM 3617 N N . PRO B 1 148 ? 15.883 6.211 0.558 1 97.94 148 PRO B N 1
ATOM 3618 C CA . PRO B 1 148 ? 17.078 6.973 0.916 1 97.94 148 PRO B CA 1
ATOM 3619 C C . PRO B 1 148 ? 16.844 8.484 0.889 1 97.94 148 PRO B C 1
ATOM 3621 O O . PRO B 1 148 ? 15.938 8.961 0.198 1 97.94 148 PRO B O 1
ATOM 3624 N N . VAL B 1 149 ? 17.594 9.203 1.61 1 98.06 149 VAL B N 1
ATOM 3625 C CA . VAL B 1 149 ? 17.5 10.656 1.582 1 98.06 149 VAL B CA 1
ATOM 3626 C C . VAL B 1 149 ? 18.031 11.18 0.247 1 98.06 149 VAL B C 1
ATOM 3628 O O . VAL B 1 149 ? 19.141 10.836 -0.168 1 98.06 149 VAL B O 1
ATOM 3631 N N . PRO B 1 150 ? 17.156 11.891 -0.517 1 95.5 150 PRO B N 1
ATOM 3632 C CA . PRO B 1 150 ? 17.641 12.414 -1.796 1 95.5 150 PRO B CA 1
ATOM 3633 C C . PRO B 1 150 ? 18.844 13.344 -1.635 1 95.5 150 PRO B C 1
ATOM 3635 O O . PRO B 1 150 ? 18.906 14.102 -0.662 1 95.5 150 PRO B O 1
ATOM 3638 N N . ARG B 1 151 ? 19.672 13.117 -2.764 1 86.38 151 ARG B N 1
ATOM 3639 C CA . ARG B 1 151 ? 20.828 13.984 -2.822 1 86.38 151 ARG B CA 1
ATOM 3640 C C . ARG B 1 151 ? 20.656 15.078 -3.867 1 86.38 151 ARG B C 1
ATOM 3642 O O . ARG B 1 151 ? 20.062 14.844 -4.926 1 86.38 151 ARG B O 1
ATOM 3649 N N . ASP B 1 152 ? 20.828 16.219 -3.537 1 85 152 ASP B N 1
ATOM 3650 C CA . ASP B 1 152 ? 20.922 17.344 -4.465 1 85 152 ASP B CA 1
ATOM 3651 C C . ASP B 1 152 ? 19.578 17.562 -5.18 1 85 152 ASP B C 1
ATOM 3653 O O . ASP B 1 152 ? 19.516 17.5 -6.41 1 85 152 ASP B O 1
ATOM 3657 N N . HIS B 1 153 ? 18.641 17.766 -4.594 1 89 153 HIS B N 1
ATOM 3658 C CA . HIS B 1 153 ? 17.359 18.125 -5.172 1 89 153 HIS B CA 1
ATOM 3659 C C . HIS B 1 153 ? 17.156 19.641 -5.172 1 89 153 HIS B C 1
ATOM 3661 O O . HIS B 1 153 ? 17.547 20.328 -4.219 1 89 153 HIS B O 1
ATOM 3667 N N . ASP B 1 154 ? 16.531 20.094 -6.18 1 88.81 154 ASP B N 1
ATOM 3668 C CA . ASP B 1 154 ? 16.438 21.531 -6.367 1 88.81 154 ASP B CA 1
ATOM 3669 C C . ASP B 1 154 ? 15.422 22.141 -5.41 1 88.81 154 ASP B C 1
ATOM 3671 O O . ASP B 1 154 ? 15.57 23.297 -4.984 1 88.81 154 ASP B O 1
ATOM 3675 N N . ARG B 1 155 ? 14.492 21.406 -5.035 1 90.44 155 ARG B N 1
ATOM 3676 C CA . ARG B 1 155 ? 13.375 22.031 -4.328 1 90.44 155 ARG B CA 1
ATOM 3677 C C . ARG B 1 155 ? 13.258 21.469 -2.91 1 90.44 155 ARG B C 1
ATOM 3679 O O . ARG B 1 155 ? 12.445 21.953 -2.119 1 90.44 155 ARG B O 1
ATOM 3686 N N . ILE B 1 156 ? 14.016 20.469 -2.537 1 94.12 156 ILE B N 1
ATOM 3687 C CA . ILE B 1 156 ? 13.891 19.875 -1.212 1 94.12 156 ILE B CA 1
ATOM 3688 C C . ILE B 1 156 ? 15.266 19.781 -0.557 1 94.12 156 ILE B C 1
ATOM 3690 O O . ILE B 1 156 ? 16.281 19.672 -1.246 1 94.12 156 ILE B O 1
ATOM 3694 N N . GLU B 1 157 ? 15.273 19.969 0.688 1 94.12 157 GLU B N 1
ATOM 3695 C CA . GLU B 1 157 ? 16.438 19.75 1.532 1 94.12 157 GLU B CA 1
ATOM 3696 C C . GLU B 1 157 ? 16.266 18.531 2.426 1 94.12 157 GLU B C 1
ATOM 3698 O O . GLU B 1 157 ? 15.203 18.344 3.029 1 94.12 157 GLU B O 1
ATOM 3703 N N . GLY B 1 158 ? 17.266 17.703 2.41 1 95.19 158 GLY B N 1
ATOM 3704 C CA . GLY B 1 158 ? 17.203 16.484 3.203 1 95.19 158 GLY B CA 1
ATOM 3705 C C . GLY B 1 158 ? 18.234 16.438 4.316 1 95.19 158 GLY B C 1
ATOM 3706 O O . GLY B 1 158 ? 19.328 16.984 4.172 1 95.19 158 GLY B O 1
ATOM 3707 N N . GLU B 1 159 ? 17.906 15.812 5.41 1 95.56 159 GLU B N 1
ATOM 3708 C CA . GLU B 1 159 ? 18.812 15.531 6.52 1 95.56 159 GLU B CA 1
ATOM 3709 C C . GLU B 1 159 ? 18.797 14.047 6.875 1 95.56 159 GLU B C 1
ATOM 3711 O O . GLU B 1 159 ? 17.734 13.469 7.129 1 95.56 159 GLU B O 1
ATOM 3716 N N . ILE B 1 160 ? 19.969 13.5 6.883 1 97.31 160 ILE B N 1
ATOM 3717 C CA . ILE B 1 160 ? 20.078 12.094 7.234 1 97.31 160 ILE B CA 1
ATOM 3718 C C . ILE B 1 160 ? 20.016 11.93 8.75 1 97.31 160 ILE B C 1
ATOM 3720 O O . ILE B 1 160 ? 20.766 12.578 9.484 1 97.31 160 ILE B O 1
ATOM 3724 N N . LEU B 1 161 ? 19.109 11.125 9.188 1 96.94 161 LEU B N 1
ATOM 3725 C CA . LEU B 1 161 ? 18.969 10.828 10.609 1 96.94 161 LEU B CA 1
ATOM 3726 C C . LEU B 1 161 ? 19.781 9.602 10.992 1 96.94 161 LEU B C 1
ATOM 3728 O O . LEU B 1 161 ? 20.375 9.547 12.07 1 96.94 161 LEU B O 1
ATOM 3732 N N . PHE B 1 162 ? 19.781 8.562 10.141 1 95.88 162 PHE B N 1
ATOM 3733 C CA . PHE B 1 162 ? 20.578 7.355 10.359 1 95.88 162 PHE B CA 1
ATOM 3734 C C . PHE B 1 162 ? 20.719 6.562 9.07 1 95.88 162 PHE B C 1
ATOM 3736 O O . PHE B 1 162 ? 20.062 6.875 8.062 1 95.88 162 PHE B O 1
ATOM 3743 N N . THR B 1 163 ? 21.641 5.672 9.055 1 96.88 163 THR B N 1
ATOM 3744 C CA . THR B 1 163 ? 21.828 4.695 7.984 1 96.88 163 THR B CA 1
ATOM 3745 C C . THR B 1 163 ? 21.578 3.279 8.5 1 96.88 163 THR B C 1
ATOM 3747 O O . THR B 1 163 ? 21.844 2.986 9.672 1 96.88 163 THR B O 1
ATOM 3750 N N . GLU B 1 164 ? 21.016 2.486 7.66 1 96.56 164 GLU B N 1
ATOM 3751 C CA . GLU B 1 164 ? 20.75 1.115 8.086 1 96.56 164 GLU B CA 1
ATOM 3752 C C . GLU B 1 164 ? 21.078 0.118 6.98 1 96.56 164 GLU B C 1
ATOM 3754 O O . GLU B 1 164 ? 21.109 0.477 5.801 1 96.56 164 GLU B O 1
ATOM 3759 N N . SER B 1 165 ? 21.375 -1.107 7.473 1 97.44 165 SER B N 1
ATOM 3760 C CA . SER B 1 165 ? 21.641 -2.215 6.559 1 97.44 165 SER B CA 1
ATOM 3761 C C . SER B 1 165 ? 20.375 -3.018 6.289 1 97.44 165 SER B C 1
ATOM 3763 O O . SER B 1 165 ? 19.328 -2.783 6.922 1 97.44 165 SER B O 1
ATOM 3765 N N . PHE B 1 166 ? 20.516 -3.863 5.25 1 98.06 166 PHE B N 1
ATOM 3766 C CA . PHE B 1 166 ? 19.438 -4.801 4.934 1 98.06 166 PHE B CA 1
ATOM 3767 C C . PHE B 1 166 ? 19.812 -6.211 5.379 1 98.06 166 PHE B C 1
ATOM 3769 O O . PHE B 1 166 ? 21 -6.559 5.445 1 98.06 166 PHE B O 1
ATOM 3776 N N . SER B 1 167 ? 18.812 -6.992 5.668 1 98.06 167 SER B N 1
ATOM 3777 C CA . SER B 1 167 ? 18.953 -8.406 5.996 1 98.06 167 SER B CA 1
ATOM 3778 C C . SER B 1 167 ? 17.969 -9.258 5.207 1 98.06 167 SER B C 1
ATOM 3780 O O . SER B 1 167 ? 16.938 -8.766 4.754 1 98.06 167 SER B O 1
ATOM 3782 N N . ALA B 1 168 ? 18.344 -10.477 5.094 1 98.5 168 ALA B N 1
ATOM 3783 C CA . ALA B 1 168 ? 17.438 -11.445 4.473 1 98.5 168 ALA B CA 1
ATOM 3784 C C . ALA B 1 168 ? 16.438 -11.992 5.492 1 98.5 168 ALA B C 1
ATOM 3786 O O . ALA B 1 168 ? 16.781 -12.195 6.66 1 98.5 168 ALA B O 1
ATOM 3787 N N . LEU B 1 169 ? 15.227 -12.148 5.109 1 98.31 169 LEU B N 1
ATOM 3788 C CA . LEU B 1 169 ? 14.211 -12.883 5.859 1 98.31 169 LEU B CA 1
ATOM 3789 C C . LEU B 1 169 ? 13.859 -14.188 5.16 1 98.31 169 LEU B C 1
ATOM 3791 O O . LEU B 1 169 ? 13.469 -14.188 3.99 1 98.31 169 LEU B O 1
ATOM 3795 N N . VAL B 1 170 ? 14.055 -15.289 5.816 1 98.31 170 VAL B N 1
ATOM 3796 C CA . VAL B 1 170 ? 13.789 -16.609 5.246 1 98.31 170 VAL B CA 1
ATOM 3797 C C . VAL B 1 170 ? 12.898 -17.406 6.188 1 98.31 170 VAL B C 1
ATOM 3799 O O . VAL B 1 170 ? 12.844 -17.141 7.391 1 98.31 170 VAL B O 1
ATOM 3802 N N . PRO B 1 171 ? 12.109 -18.422 5.625 1 96.44 171 PRO B N 1
ATOM 3803 C CA . PRO B 1 171 ? 11.414 -19.344 6.527 1 96.44 171 PRO B CA 1
ATOM 3804 C C . PRO B 1 171 ? 12.359 -20.094 7.457 1 96.44 171 PRO B C 1
ATOM 3806 O O . PRO B 1 171 ? 13.516 -20.344 7.098 1 96.44 171 PRO B O 1
ATOM 3809 N N . VAL B 1 172 ? 11.836 -20.5 8.617 1 94.94 172 VAL B N 1
ATOM 3810 C CA . VAL B 1 172 ? 12.664 -21.188 9.609 1 94.94 172 VAL B CA 1
ATOM 3811 C C . VAL B 1 172 ? 13.133 -22.531 9.062 1 94.94 172 VAL B C 1
ATOM 3813 O O . VAL B 1 172 ? 14.18 -23.031 9.477 1 94.94 172 VAL B O 1
ATOM 3816 N N . ALA B 1 173 ? 12.414 -23.078 8.141 1 93.88 173 ALA B N 1
ATOM 3817 C CA . ALA B 1 173 ? 12.766 -24.359 7.559 1 93.88 173 ALA B CA 1
ATOM 3818 C C . ALA B 1 173 ? 13.695 -24.188 6.359 1 93.88 173 ALA B C 1
ATOM 3820 O O . ALA B 1 173 ? 14.133 -25.172 5.762 1 93.88 173 ALA B O 1
ATOM 3821 N N . HIS B 1 174 ? 14 -23.016 5.984 1 96.31 174 HIS B N 1
ATOM 3822 C CA . HIS B 1 174 ? 14.844 -22.734 4.828 1 96.31 174 HIS B CA 1
ATOM 3823 C C . HIS B 1 174 ? 16.266 -23.266 5.039 1 96.31 174 HIS B C 1
ATOM 3825 O O . HIS B 1 174 ? 16.766 -23.266 6.164 1 96.31 174 HIS B O 1
ATOM 3831 N N . ARG B 1 175 ? 16.938 -23.625 4.016 1 96.94 175 ARG B N 1
ATOM 3832 C CA . ARG B 1 175 ? 18.266 -24.234 4.074 1 96.94 175 ARG B CA 1
ATOM 3833 C C . ARG B 1 175 ? 19.281 -23.266 4.672 1 96.94 175 ARG B C 1
ATOM 3835 O O . ARG B 1 175 ? 20.297 -23.688 5.234 1 96.94 175 ARG B O 1
ATOM 3842 N N . PHE B 1 176 ? 19.016 -21.969 4.57 1 97.56 176 PHE B N 1
ATOM 3843 C CA . PHE B 1 176 ? 19.984 -20.984 5.066 1 97.56 176 PHE B CA 1
ATOM 3844 C C . PHE B 1 176 ? 19.594 -20.531 6.469 1 97.56 176 PHE B C 1
ATOM 3846 O O . PHE B 1 176 ? 20.312 -19.719 7.074 1 97.56 176 PHE B O 1
ATOM 3853 N N . ALA B 1 177 ? 18.531 -21.016 7.051 1 97.19 177 ALA B N 1
ATOM 3854 C CA . ALA B 1 177 ? 17.922 -20.484 8.266 1 97.19 177 ALA B CA 1
ATOM 3855 C C . ALA B 1 177 ? 18.906 -20.484 9.422 1 97.19 177 ALA B C 1
ATOM 3857 O O . ALA B 1 177 ? 18.828 -19.625 10.312 1 97.19 177 ALA B O 1
ATOM 3858 N N . GLU B 1 178 ? 19.875 -21.312 9.406 1 96.88 178 GLU B N 1
ATOM 3859 C CA . GLU B 1 178 ? 20.781 -21.453 10.547 1 96.88 178 GLU B CA 1
ATOM 3860 C C . GLU B 1 178 ? 22.094 -20.734 10.297 1 96.88 178 GLU B C 1
ATOM 3862 O O . GLU B 1 178 ? 23 -20.781 11.125 1 96.88 178 GLU B O 1
ATOM 3867 N N . ARG B 1 179 ? 22.188 -20.062 9.195 1 97.06 179 ARG B N 1
ATOM 3868 C CA . ARG B 1 179 ? 23.406 -19.328 8.898 1 97.06 179 ARG B CA 1
ATOM 3869 C C . ARG B 1 179 ? 23.5 -18.047 9.727 1 97.06 179 ARG B C 1
ATOM 3871 O O . ARG B 1 179 ? 22.5 -17.375 9.953 1 97.06 179 ARG B O 1
ATOM 3878 N N . GLU B 1 180 ? 24.688 -17.719 10.086 1 97.25 180 GLU B N 1
ATOM 3879 C CA . GLU B 1 180 ? 24.922 -16.5 10.836 1 97.25 180 GLU B CA 1
ATOM 3880 C C . GLU B 1 180 ? 24.922 -15.273 9.922 1 97.25 180 GLU B C 1
ATOM 3882 O O . GLU B 1 180 ? 24.562 -14.172 10.352 1 97.25 180 GLU B O 1
ATOM 3887 N N . GLN B 1 181 ? 25.406 -15.477 8.734 1 97.62 181 GLN B N 1
ATOM 3888 C CA . GLN B 1 181 ? 25.469 -14.422 7.727 1 97.62 181 GLN B CA 1
ATOM 3889 C C . GLN B 1 181 ? 25.375 -15 6.316 1 97.62 181 GLN B C 1
ATOM 3891 O O . GLN B 1 181 ? 25.516 -16.203 6.125 1 97.62 181 GLN B O 1
ATOM 3896 N N . LEU B 1 182 ? 25.078 -14.078 5.383 1 97.19 182 LEU B N 1
ATOM 3897 C CA . LEU B 1 182 ? 24.953 -14.484 3.986 1 97.19 182 LEU B CA 1
ATOM 3898 C C . LEU B 1 182 ? 25.688 -13.516 3.07 1 97.19 182 LEU B C 1
ATOM 3900 O O . LEU B 1 182 ? 25.781 -12.32 3.367 1 97.19 182 LEU B O 1
ATOM 3904 N N . HIS B 1 183 ? 26.25 -14.141 2.041 1 97.94 183 HIS B N 1
ATOM 3905 C CA . HIS B 1 183 ? 26.516 -13.336 0.856 1 97.94 183 HIS B CA 1
ATOM 3906 C C . HIS B 1 183 ? 25.281 -13.25 -0.043 1 97.94 183 HIS B C 1
ATOM 3908 O O . HIS B 1 183 ? 24.562 -14.242 -0.213 1 97.94 183 HIS B O 1
ATOM 3914 N N . LEU B 1 184 ? 25.109 -12.102 -0.576 1 98 184 LEU B N 1
ATOM 3915 C CA . LEU B 1 184 ? 23.922 -11.898 -1.402 1 98 184 LEU B CA 1
ATOM 3916 C C . LEU B 1 184 ? 23.875 -12.93 -2.529 1 98 184 LEU B C 1
ATOM 3918 O O . LEU B 1 184 ? 22.797 -13.414 -2.885 1 98 184 LEU B O 1
ATOM 3922 N N . LYS B 1 185 ? 24.969 -13.258 -3.061 1 98 185 LYS B N 1
ATOM 3923 C CA . LYS B 1 185 ? 25.062 -14.195 -4.176 1 98 185 LYS B CA 1
ATOM 3924 C C . LYS B 1 185 ? 24.531 -15.57 -3.787 1 98 185 LYS B C 1
ATOM 3926 O O . LYS B 1 185 ? 24.094 -16.344 -4.645 1 98 185 LYS B O 1
ATOM 3931 N N . ASP B 1 186 ? 24.562 -15.906 -2.525 1 97.81 186 ASP B N 1
ATOM 3932 C CA . ASP B 1 186 ? 24.031 -17.172 -2.037 1 97.81 186 ASP B CA 1
ATOM 3933 C C . ASP B 1 186 ? 22.547 -17.312 -2.385 1 97.81 186 ASP B C 1
ATOM 3935 O O . ASP B 1 186 ? 22.016 -18.422 -2.436 1 97.81 186 ASP B O 1
ATOM 3939 N N . LEU B 1 187 ? 21.906 -16.156 -2.648 1 98.25 187 LEU B N 1
ATOM 3940 C CA . LEU B 1 187 ? 20.453 -16.141 -2.803 1 98.25 187 LEU B CA 1
ATOM 3941 C C . LEU B 1 187 ? 20.062 -16.188 -4.277 1 98.25 187 LEU B C 1
ATOM 3943 O O . LEU B 1 187 ? 18.875 -16.062 -4.613 1 98.25 187 LEU B O 1
ATOM 3947 N N . GLN B 1 188 ? 20.953 -16.391 -5.125 1 98 188 GLN B N 1
ATOM 3948 C CA . GLN B 1 188 ? 20.75 -16.203 -6.559 1 98 188 GLN B CA 1
ATOM 3949 C C . GLN B 1 188 ? 19.734 -17.203 -7.105 1 98 188 GLN B C 1
ATOM 3951 O O . GLN B 1 188 ? 19.078 -16.938 -8.117 1 98 188 GLN B O 1
ATOM 3956 N N . SER B 1 189 ? 19.531 -18.344 -6.473 1 97.38 189 SER B N 1
ATOM 3957 C CA . SER B 1 189 ? 18.625 -19.375 -6.992 1 97.38 189 SER B CA 1
ATOM 3958 C C . SER B 1 189 ? 17.297 -19.359 -6.242 1 97.38 189 SER B C 1
ATOM 3960 O O . SER B 1 189 ? 16.453 -20.219 -6.48 1 97.38 189 SER B O 1
ATOM 3962 N N . GLU B 1 190 ? 17.125 -18.438 -5.332 1 97.56 190 GLU B N 1
ATOM 3963 C CA . GLU B 1 190 ? 15.93 -18.375 -4.496 1 97.56 190 GLU B CA 1
ATOM 3964 C C . GLU B 1 190 ? 14.805 -17.625 -5.191 1 97.56 190 GLU B C 1
ATOM 3966 O O . GLU B 1 190 ? 15.055 -16.828 -6.105 1 97.56 190 GLU B O 1
ATOM 3971 N N . GLN B 1 191 ? 13.555 -17.938 -4.766 1 97.31 191 GLN B N 1
ATOM 3972 C CA . GLN B 1 191 ? 12.383 -17.156 -5.152 1 97.31 191 GLN B CA 1
ATOM 3973 C C . GLN B 1 191 ? 12.18 -15.977 -4.211 1 97.31 191 GLN B C 1
ATOM 3975 O O . GLN B 1 191 ? 12.18 -16.141 -2.99 1 97.31 191 GLN B O 1
ATOM 3980 N N . PHE B 1 192 ? 12.016 -14.805 -4.852 1 98.69 192 PHE B N 1
ATOM 3981 C CA . PHE B 1 192 ? 11.922 -13.594 -4.039 1 98.69 192 PHE B CA 1
ATOM 3982 C C . PHE B 1 192 ? 10.477 -13.117 -3.943 1 98.69 192 PHE B C 1
ATOM 3984 O O . PHE B 1 192 ? 9.734 -13.164 -4.926 1 98.69 192 PHE B O 1
ATOM 3991 N N . VAL B 1 193 ? 10.062 -12.711 -2.734 1 98.38 193 VAL B N 1
ATOM 3992 C CA . VAL B 1 193 ? 8.867 -11.906 -2.479 1 98.38 193 VAL B CA 1
ATOM 3993 C C . VAL B 1 193 ? 9.266 -10.445 -2.285 1 98.38 193 VAL B C 1
ATOM 3995 O O . VAL B 1 193 ? 9.898 -1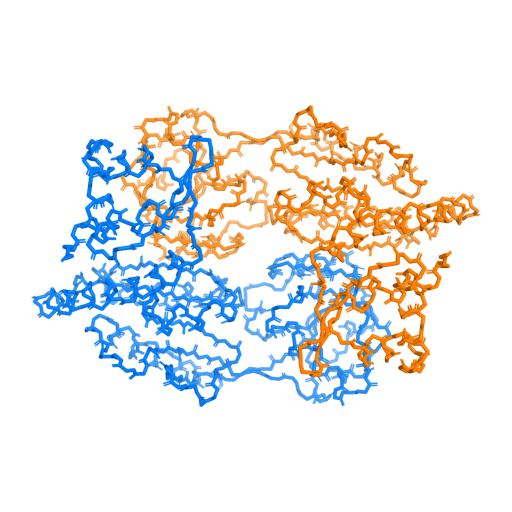0.094 -1.285 1 98.38 193 VAL B O 1
ATOM 3998 N N . LEU B 1 194 ? 8.883 -9.57 -3.236 1 98.75 194 LEU B N 1
ATOM 3999 C CA . LEU B 1 194 ? 9.328 -8.18 -3.188 1 98.75 194 LEU B CA 1
ATOM 4000 C C . LEU B 1 194 ? 8.148 -7.23 -3.355 1 98.75 194 LEU B C 1
ATOM 4002 O O . LEU B 1 194 ? 7.031 -7.66 -3.652 1 98.75 194 LEU B O 1
ATOM 4006 N N . PHE B 1 195 ? 8.414 -5.973 -3.047 1 98.19 195 PHE B N 1
ATOM 4007 C CA . PHE B 1 195 ? 7.496 -4.91 -3.443 1 98.19 195 PHE B CA 1
ATOM 4008 C C . PHE B 1 195 ? 7.375 -4.84 -4.961 1 98.19 195 PHE B C 1
ATOM 4010 O O . PHE B 1 195 ? 8.281 -5.266 -5.684 1 98.19 195 PHE B O 1
ATOM 4017 N N . PRO B 1 196 ? 6.25 -4.258 -5.449 1 96.38 196 PRO B N 1
ATOM 4018 C CA . PRO B 1 196 ? 6.129 -4.09 -6.898 1 96.38 196 PRO B CA 1
ATOM 4019 C C . PRO B 1 196 ? 7.055 -3.006 -7.445 1 96.38 196 PRO B C 1
ATOM 4021 O O . PRO B 1 196 ? 7.676 -2.273 -6.672 1 96.38 196 PRO B O 1
ATOM 4024 N N . GLU B 1 197 ? 7.145 -2.961 -8.758 1 92.69 197 GLU B N 1
ATOM 4025 C CA . GLU B 1 197 ? 7.902 -1.901 -9.414 1 92.69 197 GLU B CA 1
ATOM 4026 C C . GLU B 1 197 ? 7.41 -0.522 -8.984 1 92.69 197 GLU B C 1
ATOM 4028 O O . GLU B 1 197 ? 6.207 -0.314 -8.805 1 92.69 197 GLU B O 1
ATOM 4033 N N . GLY B 1 198 ? 8.312 0.344 -8.805 1 91.06 198 GLY B N 1
ATOM 4034 C CA . GLY B 1 198 ? 7.977 1.69 -8.375 1 91.06 198 GLY B CA 1
ATOM 4035 C C . GLY B 1 198 ? 8.305 1.949 -6.914 1 91.06 198 GLY B C 1
ATOM 4036 O O . GLY B 1 198 ? 8.406 3.104 -6.492 1 91.06 198 GLY B O 1
ATOM 4037 N N . PHE B 1 199 ? 8.398 0.929 -6.145 1 95.69 199 PHE B N 1
ATOM 4038 C CA . PHE B 1 199 ? 8.789 1.066 -4.75 1 95.69 199 PHE B CA 1
ATOM 4039 C C . PHE B 1 199 ? 10.305 1.148 -4.617 1 95.69 199 PHE B C 1
ATOM 4041 O O . PHE B 1 199 ? 11.031 0.364 -5.234 1 95.69 199 PHE B O 1
ATOM 4048 N N . LYS B 1 200 ? 10.758 2.092 -3.824 1 97.38 200 LYS B N 1
ATOM 4049 C CA . LYS B 1 200 ? 12.188 2.316 -3.66 1 97.38 200 LYS B CA 1
ATOM 4050 C C . LYS B 1 200 ? 12.867 1.108 -3.02 1 97.38 200 LYS B C 1
ATOM 4052 O O . LYS B 1 200 ? 14 0.763 -3.377 1 97.38 200 LYS B O 1
ATOM 4057 N N . LEU B 1 201 ? 12.227 0.423 -2.111 1 98 201 LEU B N 1
ATOM 4058 C CA . LEU B 1 201 ? 12.812 -0.737 -1.451 1 98 201 LEU B CA 1
ATOM 4059 C C . LEU B 1 201 ? 13.07 -1.859 -2.451 1 98 201 LEU B C 1
ATOM 4061 O O . LEU B 1 201 ? 14.062 -2.586 -2.336 1 98 201 LEU B O 1
ATOM 4065 N N . ARG B 1 202 ? 12.125 -2.033 -3.383 1 98.12 202 ARG B N 1
ATOM 4066 C CA . ARG B 1 202 ? 12.391 -3.002 -4.445 1 98.12 202 ARG B CA 1
ATOM 4067 C C . ARG B 1 202 ? 13.648 -2.637 -5.223 1 98.12 202 ARG B C 1
ATOM 4069 O O . ARG B 1 202 ? 14.492 -3.496 -5.477 1 98.12 202 ARG B O 1
ATOM 4076 N N . GLN B 1 203 ? 13.727 -1.373 -5.625 1 97.69 203 GLN B N 1
ATOM 4077 C CA . GLN B 1 203 ? 14.859 -0.901 -6.41 1 97.69 203 GLN B CA 1
ATOM 4078 C C . GLN B 1 203 ? 16.188 -1.172 -5.691 1 97.69 203 GLN B C 1
ATOM 4080 O O . GLN B 1 203 ? 17.156 -1.601 -6.312 1 97.69 203 GLN B O 1
ATOM 4085 N N . LEU B 1 204 ? 16.25 -0.91 -4.434 1 98.12 204 LEU B N 1
ATOM 4086 C CA . LEU B 1 204 ? 17.453 -1.11 -3.646 1 98.12 204 LEU B CA 1
ATOM 4087 C C . LEU B 1 204 ? 17.859 -2.582 -3.635 1 98.12 204 LEU B C 1
ATOM 4089 O O . LEU B 1 204 ? 19.047 -2.908 -3.762 1 98.12 204 LEU B O 1
ATOM 4093 N N . VAL B 1 205 ? 16.891 -3.443 -3.498 1 98.5 205 VAL B N 1
ATOM 4094 C CA . VAL B 1 205 ? 17.172 -4.875 -3.486 1 98.5 205 VAL B CA 1
ATOM 4095 C C . VAL B 1 205 ? 17.656 -5.324 -4.863 1 98.5 205 VAL B C 1
ATOM 4097 O O . VAL B 1 205 ? 18.641 -6.055 -4.98 1 98.5 205 VAL B O 1
ATOM 4100 N N . MET B 1 206 ? 16.922 -4.879 -5.883 1 97.94 206 MET B N 1
ATOM 4101 C CA . MET B 1 206 ? 17.297 -5.227 -7.254 1 97.94 206 MET B CA 1
ATOM 4102 C C . MET B 1 206 ? 18.719 -4.77 -7.566 1 97.94 206 MET B C 1
ATOM 4104 O O . MET B 1 206 ? 19.5 -5.523 -8.148 1 97.94 206 MET B O 1
ATOM 4108 N N . ASP B 1 207 ? 19.047 -3.568 -7.215 1 97.62 207 ASP B N 1
ATOM 4109 C CA . ASP B 1 207 ? 20.375 -3.02 -7.445 1 97.62 207 ASP B CA 1
ATOM 4110 C C . ASP B 1 207 ? 21.438 -3.824 -6.695 1 97.62 207 ASP B C 1
ATOM 4112 O O . ASP B 1 207 ? 22.516 -4.09 -7.234 1 97.62 207 ASP B O 1
ATOM 4116 N N . GLY B 1 208 ? 21.125 -4.16 -5.445 1 98 208 GLY B N 1
ATOM 4117 C CA . GLY B 1 208 ? 22.047 -4.98 -4.672 1 98 208 GLY B CA 1
ATOM 4118 C C . GLY B 1 208 ? 22.312 -6.328 -5.309 1 98 208 GLY B C 1
ATOM 4119 O O . GLY B 1 208 ? 23.469 -6.77 -5.379 1 98 208 GLY B O 1
ATOM 4120 N N . CYS B 1 209 ? 21.297 -6.965 -5.758 1 98.25 209 CYS B N 1
ATOM 4121 C CA . CYS B 1 209 ? 21.438 -8.266 -6.402 1 98.25 209 CYS B CA 1
ATOM 4122 C C . CYS B 1 209 ? 22.234 -8.148 -7.695 1 98.25 209 CYS B C 1
ATOM 4124 O O . CYS B 1 209 ? 23.062 -9.008 -7.992 1 98.25 209 CYS B O 1
ATOM 4126 N N . LYS B 1 210 ? 21.922 -7.117 -8.406 1 97.25 210 LYS B N 1
ATOM 4127 C CA . LYS B 1 210 ? 22.688 -6.871 -9.625 1 97.25 210 LYS B CA 1
ATOM 4128 C C . LYS B 1 210 ? 24.172 -6.715 -9.328 1 97.25 210 LYS B C 1
ATOM 4130 O O . LYS B 1 210 ? 25.016 -7.277 -10.031 1 97.25 210 LYS B O 1
ATOM 4135 N N . LYS B 1 211 ? 24.5 -5.945 -8.344 1 97.12 211 LYS B N 1
ATOM 4136 C CA . LYS B 1 211 ? 25.875 -5.762 -7.914 1 97.12 211 LYS B CA 1
ATOM 4137 C C . LYS B 1 211 ? 26.516 -7.09 -7.527 1 97.12 211 LYS B C 1
ATOM 4139 O O . LYS B 1 211 ? 27.719 -7.281 -7.695 1 97.12 211 LYS B O 1
ATOM 4144 N N . ALA B 1 212 ? 25.734 -7.984 -7.031 1 97.56 212 ALA B N 1
ATOM 4145 C CA . ALA B 1 212 ? 26.219 -9.305 -6.625 1 97.56 212 ALA B CA 1
ATOM 4146 C C . ALA B 1 212 ? 26.297 -10.25 -7.82 1 97.56 212 ALA B C 1
ATOM 4148 O O . ALA B 1 212 ? 26.734 -11.398 -7.684 1 97.56 212 ALA B O 1
ATOM 4149 N N . GLY B 1 213 ? 25.812 -9.859 -8.953 1 96.69 213 GLY B N 1
ATOM 4150 C CA . GLY B 1 213 ? 26.047 -10.602 -10.18 1 96.69 213 GLY B CA 1
ATOM 4151 C C . GLY B 1 213 ? 24.859 -11.414 -10.625 1 96.69 213 GLY B C 1
ATOM 4152 O O . GLY B 1 213 ? 25 -12.383 -11.375 1 96.69 213 GLY B O 1
ATOM 4153 N N . PHE B 1 214 ? 23.672 -11.109 -10.117 1 96.75 214 PHE B N 1
ATOM 4154 C CA . PHE B 1 214 ? 22.516 -11.875 -10.578 1 96.75 214 PHE B CA 1
ATOM 4155 C C . PHE B 1 214 ? 21.25 -11.016 -10.562 1 96.75 214 PHE B C 1
ATOM 4157 O O . PHE B 1 214 ? 21.234 -9.945 -9.961 1 96.75 214 PHE B O 1
ATOM 4164 N N . GLU B 1 215 ? 20.203 -11.5 -11.297 1 95.94 215 GLU B N 1
ATOM 4165 C CA . GLU B 1 215 ? 18.844 -10.945 -11.266 1 95.94 215 GLU B CA 1
ATOM 4166 C C . GLU B 1 215 ? 17.906 -11.844 -10.461 1 95.94 215 GLU B C 1
ATOM 4168 O O . GLU B 1 215 ? 17.719 -13.016 -10.797 1 95.94 215 GLU B O 1
ATOM 4173 N N . PRO B 1 216 ? 17.328 -11.273 -9.453 1 96.94 216 PRO B N 1
ATOM 4174 C CA . PRO B 1 216 ? 16.469 -12.117 -8.625 1 96.94 216 PRO B CA 1
ATOM 4175 C C . PRO B 1 216 ? 15.195 -12.562 -9.352 1 96.94 216 PRO B C 1
ATOM 4177 O O . PRO B 1 216 ? 14.625 -11.789 -10.133 1 96.94 216 PRO B O 1
ATOM 4180 N N . THR B 1 217 ? 14.797 -13.75 -9.141 1 96.19 217 THR B N 1
ATOM 4181 C CA . THR B 1 217 ? 13.5 -14.234 -9.602 1 96.19 217 THR B CA 1
ATOM 4182 C C . THR B 1 217 ? 12.398 -13.836 -8.625 1 96.19 217 THR B C 1
ATOM 4184 O O . THR B 1 217 ? 12.336 -14.352 -7.504 1 96.19 217 THR B O 1
ATOM 4187 N N . VAL B 1 218 ? 11.523 -12.953 -9.07 1 96.25 218 VAL B N 1
ATOM 4188 C CA . VAL B 1 218 ? 10.445 -12.469 -8.211 1 96.25 218 VAL B CA 1
ATOM 4189 C C . VAL B 1 218 ? 9.18 -13.281 -8.461 1 96.25 218 VAL B C 1
ATOM 4191 O O . VAL B 1 218 ? 8.523 -13.117 -9.5 1 96.25 218 VAL B O 1
ATOM 4194 N N . SER B 1 219 ? 8.844 -14.109 -7.484 1 93.88 219 SER B N 1
ATOM 4195 C CA . SER B 1 219 ? 7.695 -14.992 -7.641 1 93.88 219 SER B CA 1
ATOM 4196 C C . SER B 1 219 ? 6.414 -14.328 -7.148 1 93.88 219 SER B C 1
ATOM 4198 O O . SER B 1 219 ? 5.316 -14.672 -7.594 1 93.88 219 SER B O 1
ATOM 4200 N N . SER B 1 220 ? 6.566 -13.398 -6.227 1 97.69 220 SER B N 1
ATOM 4201 C CA . SER B 1 220 ? 5.395 -12.789 -5.605 1 97.69 220 SER B CA 1
ATOM 4202 C C . SER B 1 220 ? 5.672 -11.344 -5.195 1 97.69 220 SER B C 1
ATOM 4204 O O . SER B 1 220 ? 6.82 -10.977 -4.93 1 97.69 220 SER B O 1
ATOM 4206 N N . GLU B 1 221 ? 4.598 -10.57 -5.195 1 98.25 221 GLU B N 1
ATOM 4207 C CA . GLU B 1 221 ? 4.715 -9.156 -4.863 1 98.25 221 GLU B CA 1
ATOM 4208 C C . GLU B 1 221 ? 3.689 -8.75 -3.807 1 98.25 221 GLU B C 1
ATOM 4210 O O . GLU B 1 221 ? 2.527 -9.148 -3.873 1 98.25 221 GLU B O 1
ATOM 4215 N N . GLY B 1 222 ? 4.191 -8.047 -2.793 1 97.5 222 GLY B N 1
ATOM 4216 C CA . GLY B 1 222 ? 3.381 -7.406 -1.767 1 97.5 222 GLY B CA 1
ATOM 4217 C C . GLY B 1 222 ? 3.531 -5.898 -1.739 1 97.5 222 GLY B C 1
ATOM 4218 O O . GLY B 1 222 ? 4.621 -5.371 -1.978 1 97.5 222 GLY B O 1
ATOM 4219 N N . GLU B 1 223 ? 2.455 -5.176 -1.318 1 96.31 223 GLU B N 1
ATOM 4220 C CA . GLU B 1 223 ? 2.484 -3.717 -1.33 1 96.31 223 GLU B CA 1
ATOM 4221 C C . GLU B 1 223 ? 2.715 -3.158 0.071 1 96.31 223 GLU B C 1
ATOM 4223 O O . GLU B 1 223 ? 2.75 -1.94 0.261 1 96.31 223 GLU B O 1
ATOM 4228 N N . ASP B 1 224 ? 2.783 -3.996 1.052 1 94 224 ASP B N 1
ATOM 4229 C CA . ASP B 1 224 ? 3.143 -3.576 2.402 1 94 224 ASP B CA 1
ATOM 4230 C C . ASP B 1 224 ? 3.984 -4.641 3.104 1 94 224 ASP B C 1
ATOM 4232 O O . ASP B 1 224 ? 4.133 -5.754 2.598 1 94 224 ASP B O 1
ATOM 4236 N N . LEU B 1 225 ? 4.555 -4.25 4.195 1 93.62 225 LEU B N 1
ATOM 4237 C CA . LEU B 1 225 ? 5.527 -5.094 4.883 1 93.62 225 LEU B CA 1
ATOM 4238 C C . LEU B 1 225 ? 4.859 -6.336 5.457 1 93.62 225 LEU B C 1
ATOM 4240 O O . LEU B 1 225 ? 5.449 -7.418 5.465 1 93.62 225 LEU B O 1
ATOM 4244 N N . ASP B 1 226 ? 3.678 -6.227 5.91 1 90.75 226 ASP B N 1
ATOM 4245 C CA . ASP B 1 226 ? 2.971 -7.375 6.469 1 90.75 226 ASP B CA 1
ATOM 4246 C C . ASP B 1 226 ? 2.727 -8.445 5.406 1 90.75 226 ASP B C 1
ATOM 4248 O O . ASP B 1 226 ? 2.861 -9.641 5.676 1 90.75 226 ASP B O 1
ATOM 4252 N N . ALA B 1 227 ? 2.283 -7.961 4.297 1 93.81 227 ALA B N 1
ATOM 4253 C CA . ALA B 1 227 ? 2.074 -8.898 3.193 1 93.81 227 ALA B CA 1
ATOM 4254 C C . ALA B 1 227 ? 3.369 -9.617 2.838 1 93.81 227 ALA B C 1
ATOM 4256 O O . ALA B 1 227 ? 3.387 -10.844 2.713 1 93.81 227 ALA B O 1
ATOM 4257 N N . ILE B 1 228 ? 4.426 -8.883 2.703 1 96.25 228 ILE B N 1
ATOM 4258 C CA . ILE B 1 228 ? 5.711 -9.445 2.305 1 96.25 228 ILE B CA 1
ATOM 4259 C C . ILE B 1 228 ? 6.18 -10.453 3.352 1 96.25 228 ILE B C 1
ATOM 4261 O O . ILE B 1 228 ? 6.512 -11.594 3.021 1 96.25 228 ILE B O 1
ATOM 4265 N N . LYS B 1 229 ? 6.172 -10.062 4.586 1 94.69 229 LYS B N 1
ATOM 4266 C CA . LYS B 1 229 ? 6.633 -10.938 5.664 1 94.69 229 LYS B CA 1
ATOM 4267 C C . LYS B 1 229 ? 5.73 -12.156 5.805 1 94.69 229 LYS B C 1
ATOM 4269 O O . LYS B 1 229 ? 6.211 -13.266 6.055 1 94.69 229 LYS B O 1
ATOM 4274 N N . GLY B 1 230 ? 4.438 -11.938 5.672 1 92.75 230 GLY B N 1
ATOM 4275 C CA . GLY B 1 230 ? 3.496 -13.047 5.75 1 92.75 230 GLY B CA 1
ATOM 4276 C C . GLY B 1 230 ? 3.717 -14.086 4.672 1 92.75 230 GLY B C 1
ATOM 4277 O O . GLY B 1 230 ? 3.641 -15.289 4.941 1 92.75 230 GLY B O 1
ATOM 4278 N N . LEU B 1 231 ? 3.945 -13.68 3.463 1 95.25 231 LEU B N 1
ATOM 4279 C CA . LEU B 1 231 ? 4.168 -14.602 2.357 1 95.25 231 LEU B CA 1
ATOM 4280 C C . LEU B 1 231 ? 5.469 -15.375 2.551 1 95.25 231 LEU B C 1
ATOM 4282 O O . LEU B 1 231 ? 5.547 -16.562 2.219 1 95.25 231 LEU B O 1
ATOM 4286 N N . VAL B 1 232 ? 6.496 -14.695 3.086 1 96.5 232 VAL B N 1
ATOM 4287 C CA . VAL B 1 232 ? 7.734 -15.391 3.41 1 96.5 232 VAL B CA 1
ATOM 4288 C C . VAL B 1 232 ? 7.469 -16.453 4.473 1 96.5 232 VAL B C 1
ATOM 4290 O O . VAL B 1 232 ? 7.926 -17.594 4.348 1 96.5 232 VAL B O 1
ATOM 4293 N N . ALA B 1 233 ? 6.742 -16.094 5.461 1 93.75 233 ALA B N 1
ATOM 4294 C CA . ALA B 1 233 ? 6.418 -17.016 6.543 1 93.75 233 ALA B CA 1
ATOM 4295 C C . ALA B 1 233 ? 5.684 -18.25 6.012 1 93.75 233 ALA B C 1
ATOM 4297 O O . ALA B 1 233 ? 5.855 -19.359 6.523 1 93.75 233 ALA B O 1
ATOM 4298 N N . ALA B 1 234 ? 4.914 -18.078 4.992 1 92.69 234 ALA B N 1
ATOM 4299 C CA . ALA B 1 234 ? 4.125 -19.156 4.398 1 92.69 234 ALA B CA 1
ATOM 4300 C C . ALA B 1 234 ? 4.98 -20.016 3.479 1 92.69 234 ALA B C 1
ATOM 4302 O O . ALA B 1 234 ? 4.488 -20.984 2.885 1 92.69 234 ALA B O 1
ATOM 4303 N N . GLY B 1 235 ? 6.203 -19.625 3.258 1 93.69 235 GLY B N 1
ATOM 4304 C CA . GLY B 1 235 ? 7.129 -20.438 2.49 1 93.69 235 GLY B CA 1
ATOM 4305 C C . GLY B 1 235 ? 7.094 -20.141 1.003 1 93.69 235 GLY B C 1
ATOM 4306 O O . GLY B 1 235 ? 7.547 -20.953 0.194 1 93.69 235 GLY B O 1
ATOM 4307 N N . ILE B 1 236 ? 6.586 -19.031 0.622 1 94.44 236 ILE B N 1
ATOM 4308 C CA . ILE B 1 236 ? 6.449 -18.672 -0.788 1 94.44 236 ILE B CA 1
ATOM 4309 C C . ILE B 1 236 ? 7.812 -18.312 -1.364 1 94.44 236 ILE B C 1
ATOM 4311 O O . ILE B 1 236 ? 8.062 -18.5 -2.555 1 94.44 236 ILE B O 1
ATOM 4315 N N . GLY B 1 237 ? 8.594 -17.719 -0.562 1 96.88 237 GLY B N 1
ATOM 4316 C CA . GLY B 1 237 ? 9.922 -17.266 -0.952 1 96.88 237 GLY B CA 1
ATOM 4317 C C . GLY B 1 237 ? 10.672 -16.594 0.176 1 96.88 237 GLY B C 1
ATOM 4318 O O . GLY B 1 237 ? 10.398 -16.844 1.352 1 96.88 237 GLY B O 1
ATOM 4319 N N . ILE B 1 238 ? 11.695 -15.836 -0.256 1 98.44 238 ILE B N 1
ATOM 4320 C CA . ILE B 1 238 ? 12.492 -15.055 0.682 1 98.44 238 ILE B CA 1
ATOM 4321 C C . ILE B 1 238 ? 12.406 -13.57 0.326 1 98.44 238 ILE B C 1
ATOM 4323 O O . ILE B 1 238 ? 11.875 -13.211 -0.729 1 98.44 238 ILE B O 1
ATOM 4327 N N . THR B 1 239 ? 12.875 -12.727 1.256 1 98.69 239 THR B N 1
ATOM 4328 C CA . THR B 1 239 ? 12.922 -11.297 0.948 1 98.69 239 THR B CA 1
ATOM 4329 C C . THR B 1 239 ? 14.133 -10.641 1.616 1 98.69 239 THR B C 1
ATOM 4331 O O . THR B 1 239 ? 14.883 -11.305 2.334 1 98.69 239 THR B O 1
ATOM 4334 N N . ILE B 1 240 ? 14.461 -9.43 1.247 1 98.56 240 ILE B N 1
ATOM 4335 C CA . ILE B 1 240 ? 15.477 -8.562 1.828 1 98.56 240 ILE B CA 1
ATOM 4336 C C . ILE B 1 240 ? 14.844 -7.242 2.264 1 98.56 240 ILE B C 1
ATOM 4338 O O . ILE B 1 240 ? 14.203 -6.559 1.462 1 98.56 240 ILE B O 1
ATOM 4342 N N . LEU B 1 241 ? 14.992 -6.91 3.561 1 97.81 241 LEU B N 1
ATOM 4343 C CA . LEU B 1 241 ? 14.344 -5.723 4.113 1 97.81 241 LEU B CA 1
ATOM 4344 C C . LEU B 1 241 ? 15.312 -4.941 5 1 97.81 241 LEU B C 1
ATOM 4346 O O . LEU B 1 241 ? 16.281 -5.504 5.516 1 97.81 241 LEU B O 1
ATOM 4350 N N . PRO B 1 242 ? 15 -3.604 5.188 1 97.06 242 PRO B N 1
ATOM 4351 C CA . PRO B 1 242 ? 15.82 -2.818 6.113 1 97.06 242 PRO B CA 1
ATOM 4352 C C . PRO B 1 242 ? 15.711 -3.309 7.559 1 97.06 242 PRO B C 1
ATOM 4354 O O . PRO B 1 242 ? 14.641 -3.756 7.98 1 97.06 242 PRO B O 1
ATOM 4357 N N . GLU B 1 243 ? 16.734 -3.096 8.297 1 94.75 243 GLU B N 1
ATOM 4358 C CA . GLU B 1 243 ? 16.828 -3.57 9.672 1 94.75 243 GLU B CA 1
ATOM 4359 C C . GLU B 1 243 ? 15.688 -3.012 10.523 1 94.75 243 GLU B C 1
ATOM 4361 O O . GLU B 1 243 ? 15.164 -3.703 11.398 1 94.75 243 GLU B O 1
ATOM 4366 N N . SER B 1 244 ? 15.312 -1.803 10.273 1 92.19 244 SER B N 1
ATOM 4367 C CA . SER B 1 244 ? 14.305 -1.141 11.094 1 92.19 244 SER B CA 1
ATOM 4368 C C . SER B 1 244 ? 12.938 -1.8 10.938 1 92.19 244 SER B C 1
ATOM 4370 O O . SER B 1 244 ? 12.062 -1.634 11.789 1 92.19 244 SER B O 1
ATOM 4372 N N . THR B 1 245 ? 12.703 -2.52 9.867 1 93.56 245 THR B N 1
ATOM 4373 C CA . THR B 1 245 ? 11.414 -3.137 9.609 1 93.56 245 THR B CA 1
ATOM 4374 C C . THR B 1 245 ? 11.242 -4.402 10.445 1 93.56 245 THR B C 1
ATOM 4376 O O . THR B 1 245 ? 10.148 -4.98 10.484 1 93.56 245 THR B O 1
ATOM 4379 N N . PHE B 1 246 ? 12.305 -4.797 11.164 1 91 246 PHE B N 1
ATOM 4380 C CA . PHE B 1 246 ? 12.266 -5.996 11.992 1 91 246 PHE B CA 1
ATOM 4381 C C . PHE B 1 246 ? 12.047 -5.637 13.453 1 91 246 PHE B C 1
ATOM 4383 O O . PHE B 1 246 ? 11.969 -6.52 14.312 1 91 246 PHE B O 1
ATOM 4390 N N . TYR B 1 247 ? 11.992 -4.367 13.789 1 80.25 247 TYR B N 1
ATOM 4391 C CA . TYR B 1 247 ? 11.898 -3.93 15.18 1 80.25 247 TYR B CA 1
ATOM 4392 C C . TYR B 1 247 ? 10.602 -4.406 15.812 1 80.25 247 TYR B C 1
ATOM 4394 O O . TYR B 1 247 ? 10.555 -4.672 17.016 1 80.25 247 TYR B O 1
ATOM 4402 N N . ASP B 1 248 ? 9.516 -4.387 15.18 1 68.19 248 ASP B N 1
ATOM 4403 C CA . ASP B 1 248 ? 8.273 -4.797 15.82 1 68.19 248 ASP B CA 1
ATOM 4404 C C . ASP B 1 248 ? 8.211 -6.316 15.992 1 68.19 248 ASP B C 1
ATOM 4406 O O . ASP B 1 248 ? 7.969 -6.812 17.094 1 68.19 248 ASP B O 1
ATOM 4410 N N . ALA B 1 249 ? 8.102 -6.988 14.883 1 64.62 249 ALA B N 1
ATOM 4411 C CA . ALA B 1 249 ? 8.055 -8.438 15.023 1 64.62 249 ALA B CA 1
ATOM 4412 C C . ALA B 1 249 ? 8.539 -9.125 13.742 1 64.62 249 ALA B C 1
ATOM 4414 O O . ALA B 1 249 ? 8.281 -8.641 12.641 1 64.62 249 ALA B O 1
ATOM 4415 N N . THR B 1 250 ? 9.477 -9.953 14.141 1 72 250 THR B N 1
ATOM 4416 C CA . THR B 1 250 ? 9.711 -10.984 13.133 1 72 250 THR B CA 1
ATOM 4417 C C . THR B 1 250 ? 8.617 -12.047 13.188 1 72 250 THR B C 1
ATOM 4419 O O . THR B 1 250 ? 8.328 -12.586 14.258 1 72 250 THR B O 1
ATOM 4422 N N . PRO B 1 251 ? 7.918 -12.156 11.961 1 78.19 251 PRO B N 1
ATOM 4423 C CA . PRO B 1 251 ? 6.852 -13.156 12.008 1 78.19 251 PRO B CA 1
ATOM 4424 C C . PRO B 1 251 ? 7.32 -14.5 12.57 1 78.19 251 PRO B C 1
ATOM 4426 O O . PRO B 1 251 ? 8.469 -14.891 12.359 1 78.19 251 PRO B O 1
ATOM 4429 N N . ARG B 1 252 ? 6.246 -15.078 13.062 1 78.06 252 ARG B N 1
ATOM 4430 C CA . ARG B 1 252 ? 6.512 -16.422 13.57 1 78.06 252 ARG B CA 1
ATOM 4431 C C . ARG B 1 252 ? 6.879 -17.375 12.43 1 78.06 252 ARG B C 1
ATOM 4433 O O . ARG B 1 252 ? 6.43 -17.188 11.297 1 78.06 252 ARG B O 1
ATOM 4440 N N . MET B 1 253 ? 7.914 -17.984 12.391 1 88.19 253 MET B N 1
ATOM 4441 C CA . MET B 1 253 ? 8.32 -19.047 11.469 1 88.19 253 MET B CA 1
ATOM 4442 C C . MET B 1 253 ? 9.32 -18.516 10.453 1 88.19 253 MET B C 1
ATOM 4444 O O . MET B 1 253 ? 9.438 -19.062 9.352 1 88.19 253 MET B O 1
ATOM 4448 N N . THR B 1 254 ? 9.773 -17.391 10.734 1 95.38 254 THR B N 1
ATOM 4449 C CA . THR B 1 254 ? 10.836 -16.844 9.891 1 95.38 254 THR B CA 1
ATOM 4450 C C . THR B 1 254 ? 12.07 -16.516 10.734 1 95.38 254 THR B C 1
ATOM 4452 O O . THR B 1 254 ? 12.008 -16.516 11.961 1 95.38 254 THR B O 1
ATOM 4455 N N . THR B 1 255 ? 13.164 -16.375 10.07 1 96.56 255 THR B N 1
ATOM 4456 C CA . THR B 1 255 ? 14.383 -15.891 10.711 1 96.56 255 THR B CA 1
ATOM 4457 C C . THR B 1 255 ? 15.086 -14.867 9.836 1 96.56 255 THR B C 1
ATOM 4459 O O . THR B 1 255 ? 15.047 -14.961 8.609 1 96.56 255 THR B O 1
ATOM 4462 N N . LYS B 1 256 ? 15.688 -13.891 10.461 1 96.94 256 LYS B N 1
ATOM 4463 C CA . LYS B 1 256 ? 16.469 -12.836 9.82 1 96.94 256 LYS B CA 1
ATOM 4464 C C . LYS B 1 256 ? 17.938 -13.203 9.75 1 96.94 256 LYS B C 1
ATOM 4466 O O . LYS B 1 256 ? 18.5 -13.711 10.727 1 96.94 256 LYS B O 1
ATOM 4471 N N . ILE B 1 257 ? 18.609 -12.961 8.617 1 98 257 ILE B N 1
ATOM 4472 C CA . ILE B 1 257 ? 20.031 -13.258 8.445 1 98 257 ILE B CA 1
ATOM 4473 C C . ILE B 1 257 ? 20.75 -12.031 7.867 1 98 257 ILE B C 1
ATOM 4475 O O . ILE B 1 257 ? 20.406 -11.562 6.785 1 98 257 ILE B O 1
ATOM 4479 N N . PRO B 1 258 ? 21.766 -11.531 8.516 1 97.75 258 PRO B N 1
ATOM 4480 C CA . PRO B 1 258 ? 22.516 -10.383 7.992 1 97.75 258 PRO B CA 1
ATOM 4481 C C . PRO B 1 258 ? 23.203 -10.688 6.66 1 97.75 258 PRO B C 1
ATOM 4483 O O . PRO B 1 258 ? 23.719 -11.789 6.461 1 97.75 258 PRO B O 1
ATOM 4486 N N . ILE B 1 259 ? 23.125 -9.742 5.75 1 97.81 259 ILE B N 1
ATOM 4487 C CA . ILE B 1 259 ? 23.844 -9.797 4.488 1 97.81 259 ILE B CA 1
ATOM 4488 C C . ILE B 1 259 ? 25.156 -9.023 4.605 1 97.81 259 ILE B C 1
ATOM 4490 O O . ILE B 1 259 ? 25.156 -7.824 4.895 1 97.81 259 ILE B O 1
ATOM 4494 N N . THR B 1 260 ? 26.234 -9.633 4.23 1 94.81 260 THR B N 1
ATOM 4495 C CA . THR B 1 260 ? 27.516 -9 4.531 1 94.81 260 THR B CA 1
ATOM 4496 C C . THR B 1 260 ? 28.203 -8.555 3.246 1 94.81 260 THR B C 1
ATOM 4498 O O . THR B 1 260 ? 29.078 -7.676 3.277 1 94.81 260 THR B O 1
ATOM 4501 N N . PHE B 1 261 ? 27.812 -9.297 2.078 1 94.06 261 PHE B N 1
ATOM 4502 C CA . PHE B 1 261 ? 28.5 -8.898 0.853 1 94.06 261 PHE B CA 1
ATOM 4503 C C . PHE B 1 261 ? 27.625 -9.164 -0.365 1 94.06 261 PHE B C 1
ATOM 4505 O O . PHE B 1 261 ? 27.125 -10.273 -0.545 1 94.06 261 PHE B O 1
ATOM 4512 N N . PRO B 1 262 ? 27.656 -8.117 -1.288 1 96 262 PRO B N 1
ATOM 4513 C CA . PRO B 1 262 ? 27.859 -6.711 -0.937 1 96 262 PRO B CA 1
ATOM 4514 C C . PRO B 1 262 ? 26.859 -6.207 0.089 1 96 262 PRO B C 1
ATOM 4516 O O . PRO B 1 262 ? 25.781 -6.809 0.259 1 96 262 PRO B O 1
ATOM 4519 N N . GLU B 1 263 ? 27.219 -5.152 0.73 1 94 263 GLU B N 1
ATOM 4520 C CA . GLU B 1 263 ? 26.281 -4.539 1.663 1 94 263 GLU B CA 1
ATOM 4521 C C . GLU B 1 263 ? 25.156 -3.812 0.92 1 94 263 GLU B C 1
ATOM 4523 O O . GLU B 1 263 ? 25.406 -3.156 -0.094 1 94 263 GLU B O 1
ATOM 4528 N N . VAL B 1 264 ? 24.016 -4.031 1.352 1 96.38 264 VAL B N 1
ATOM 4529 C CA . VAL B 1 264 ? 22.859 -3.238 0.94 1 96.38 264 VAL B CA 1
ATOM 4530 C C . VAL B 1 264 ? 22.453 -2.293 2.068 1 96.38 264 VAL B C 1
ATOM 4532 O O . VAL B 1 264 ? 22.125 -2.736 3.172 1 96.38 264 VAL B O 1
ATOM 4535 N N . ARG B 1 265 ? 22.484 -1 1.797 1 97.38 265 ARG B N 1
ATOM 4536 C CA . ARG B 1 265 ? 22.203 -0.006 2.826 1 97.38 265 ARG B CA 1
ATOM 4537 C C . ARG B 1 265 ? 21.328 1.12 2.277 1 97.38 265 ARG B C 1
ATOM 4539 O O . ARG B 1 265 ? 21.234 1.296 1.062 1 97.38 265 ARG B O 1
ATOM 4546 N N . ARG B 1 266 ? 20.719 1.8 3.199 1 98 266 ARG B N 1
ATOM 4547 C CA . ARG B 1 266 ? 20.031 3.031 2.836 1 98 266 ARG B CA 1
ATOM 4548 C C . ARG B 1 266 ? 20.156 4.078 3.938 1 98 266 ARG B C 1
ATOM 4550 O O . ARG B 1 266 ? 20.328 3.734 5.109 1 98 266 ARG B O 1
ATOM 4557 N N . SER B 1 267 ? 20.156 5.316 3.537 1 98.06 267 SER B N 1
ATOM 4558 C CA . SER B 1 267 ? 19.969 6.414 4.48 1 98.06 267 SER B CA 1
ATOM 4559 C C . SER B 1 267 ? 18.484 6.645 4.77 1 98.06 267 SER B C 1
ATOM 4561 O O . SER B 1 267 ? 17.641 6.457 3.895 1 98.06 267 SER B O 1
ATOM 4563 N N . VAL B 1 268 ? 18.172 6.953 5.992 1 97.75 268 VAL B N 1
ATOM 4564 C CA . VAL B 1 268 ? 16.844 7.363 6.402 1 97.75 268 VAL B CA 1
ATOM 4565 C C . VAL B 1 268 ? 16.891 8.766 7.012 1 97.75 268 VAL B C 1
ATOM 4567 O O . VAL B 1 268 ? 17.766 9.062 7.82 1 97.75 268 VAL B O 1
ATOM 4570 N N . GLY B 1 269 ? 15.977 9.57 6.562 1 98 269 GLY B N 1
ATOM 4571 C CA . GLY B 1 269 ? 15.984 10.93 7.086 1 98 269 GLY B CA 1
ATOM 4572 C C . GLY B 1 269 ? 14.68 11.664 6.852 1 98 269 GLY B C 1
ATOM 4573 O O . GLY B 1 269 ? 13.617 11.039 6.723 1 98 269 GLY B O 1
ATOM 4574 N N . VAL B 1 270 ? 14.773 12.984 6.965 1 97.81 270 VAL B N 1
ATOM 4575 C CA . VAL B 1 270 ? 13.617 13.852 6.75 1 97.81 270 VAL B CA 1
ATOM 4576 C C . VAL B 1 270 ? 13.93 14.859 5.645 1 97.81 270 VAL B C 1
ATOM 4578 O O . VAL B 1 270 ? 15.086 15.25 5.457 1 97.81 270 VAL B O 1
ATOM 4581 N N . ILE B 1 271 ? 12.867 15.172 4.934 1 97.5 271 ILE B N 1
ATOM 4582 C CA . ILE B 1 271 ? 13.016 16.188 3.9 1 97.5 271 ILE B CA 1
ATOM 4583 C C . ILE B 1 271 ? 12.039 17.328 4.164 1 97.5 271 ILE B C 1
ATOM 4585 O O . ILE B 1 271 ? 10.93 17.109 4.652 1 97.5 271 ILE B O 1
ATOM 4589 N N . ILE B 1 272 ? 12.398 18.531 3.879 1 95.06 272 ILE B N 1
ATOM 4590 C CA . ILE B 1 272 ? 11.602 19.75 3.949 1 95.06 272 ILE B CA 1
ATOM 4591 C C . ILE B 1 272 ? 11.781 20.547 2.666 1 95.06 272 ILE B C 1
ATOM 4593 O O . ILE B 1 272 ? 12.742 20.344 1.923 1 95.06 272 ILE B O 1
ATOM 4597 N N . PRO B 1 273 ? 10.789 21.469 2.348 1 90.69 273 PRO B N 1
ATOM 4598 C CA . PRO B 1 273 ? 11 22.328 1.185 1 90.69 273 PRO B CA 1
ATOM 4599 C C . PRO B 1 273 ? 12.203 23.25 1.344 1 90.69 273 PRO B C 1
ATOM 4601 O O . PRO B 1 273 ? 12.461 23.75 2.439 1 90.69 273 PRO B O 1
ATOM 4604 N N . LYS B 1 274 ? 12.969 23.406 0.278 1 87.5 274 LYS B N 1
ATOM 4605 C CA . LYS B 1 274 ? 14.156 24.25 0.293 1 87.5 274 LYS B CA 1
ATOM 4606 C C . LYS B 1 274 ? 13.781 25.719 0.311 1 87.5 274 LYS B C 1
ATOM 4608 O O . LYS B 1 274 ? 14.43 26.531 0.987 1 87.5 274 LYS B O 1
ATOM 4613 N N . GLU B 1 275 ? 12.867 26.141 -0.469 1 77.31 275 GLU B N 1
ATOM 4614 C CA . GLU B 1 275 ? 12.602 27.547 -0.76 1 77.31 275 GLU B CA 1
ATOM 4615 C C . GLU B 1 275 ? 11.617 28.141 0.239 1 77.31 275 GLU B C 1
ATOM 4617 O O . GLU B 1 275 ? 11.328 29.344 0.2 1 77.31 275 GLU B O 1
ATOM 4622 N N . ARG B 1 276 ? 11.094 27.344 1.073 1 74.94 276 ARG B N 1
ATOM 4623 C CA . ARG B 1 276 ? 10.102 27.922 1.97 1 74.94 276 ARG B CA 1
ATOM 4624 C C . ARG B 1 276 ? 10.57 27.875 3.418 1 74.94 276 ARG B C 1
ATOM 4626 O O . ARG B 1 276 ? 11.234 26.922 3.83 1 74.94 276 ARG B O 1
ATOM 4633 N N . GLN B 1 277 ? 10.305 29.047 4.109 1 77.88 277 GLN B N 1
ATOM 4634 C CA . GLN B 1 277 ? 10.555 29.062 5.551 1 77.88 277 GLN B CA 1
ATOM 4635 C C . GLN B 1 277 ? 9.602 28.109 6.273 1 77.88 277 GLN B C 1
ATOM 4637 O O . GLN B 1 277 ? 8.406 28.078 5.988 1 77.88 277 GLN B O 1
ATOM 4642 N N . VAL B 1 278 ? 10.164 27.328 7.102 1 81.69 278 VAL B N 1
ATOM 4643 C CA . VAL B 1 278 ? 9.375 26.375 7.871 1 81.69 278 VAL B CA 1
ATOM 4644 C C . VAL B 1 278 ? 8.617 27.094 8.977 1 81.69 278 VAL B C 1
ATOM 4646 O O . VAL B 1 278 ? 9.148 28 9.617 1 81.69 278 VAL B O 1
ATOM 4649 N N . ALA B 1 279 ? 7.324 26.828 9.133 1 86.25 279 ALA B N 1
ATOM 4650 C CA . ALA B 1 279 ? 6.512 27.406 10.203 1 86.25 279 ALA B CA 1
ATOM 4651 C C . ALA B 1 279 ? 7.055 27.016 11.57 1 86.25 279 ALA B C 1
ATOM 4653 O O . ALA B 1 279 ? 7.777 26.031 11.703 1 86.25 279 ALA B O 1
ATOM 4654 N N . PRO B 1 280 ? 6.711 27.734 12.602 1 87.19 280 PRO B N 1
ATOM 4655 C CA . PRO B 1 280 ? 7.254 27.484 13.938 1 87.19 280 PRO B CA 1
ATOM 4656 C C . PRO B 1 280 ? 6.996 26.062 14.422 1 87.19 280 PRO B C 1
ATOM 4658 O O . PRO B 1 280 ? 7.91 25.406 14.93 1 87.19 280 PRO B O 1
ATOM 4661 N N . SER B 1 281 ? 5.785 25.578 14.312 1 91.31 281 SER B N 1
ATOM 4662 C CA . SER B 1 281 ? 5.477 24.219 14.75 1 91.31 281 SER B CA 1
ATOM 4663 C C . SER B 1 281 ? 6.285 23.188 13.969 1 91.31 281 SER B C 1
ATOM 4665 O O . SER B 1 281 ? 6.73 22.188 14.531 1 91.31 281 SER B O 1
ATOM 4667 N N . GLU B 1 282 ? 6.469 23.438 12.664 1 93.19 282 GLU B N 1
ATOM 4668 C CA . GLU B 1 282 ? 7.266 22.547 11.828 1 93.19 282 GLU B CA 1
ATOM 4669 C C . GLU B 1 282 ? 8.727 22.516 12.273 1 93.19 282 GLU B C 1
ATOM 4671 O O . GLU B 1 282 ? 9.344 21.453 12.328 1 93.19 282 GLU B O 1
ATOM 4676 N N . ARG B 1 283 ? 9.227 23.734 12.547 1 90.69 283 ARG B N 1
ATOM 4677 C CA . ARG B 1 283 ? 10.602 23.859 13.023 1 90.69 283 ARG B CA 1
ATOM 4678 C C . ARG B 1 283 ? 10.781 23.125 14.352 1 90.69 283 ARG B C 1
ATOM 4680 O O . ARG B 1 283 ? 11.789 22.438 14.555 1 90.69 283 ARG B O 1
ATOM 4687 N N . LEU B 1 284 ? 9.852 23.328 15.203 1 92.38 284 LEU B N 1
ATOM 4688 C CA . LEU B 1 284 ? 9.875 22.641 16.5 1 92.38 284 LEU B CA 1
ATOM 4689 C C . LEU B 1 284 ? 9.914 21.141 16.312 1 92.38 284 LEU B C 1
ATOM 4691 O O . LEU B 1 284 ? 10.688 20.438 16.969 1 92.38 284 LEU B O 1
ATOM 4695 N N . PHE B 1 285 ? 9.078 20.609 15.461 1 95.94 285 PHE B N 1
ATOM 4696 C CA . PHE B 1 285 ? 9.039 19.172 15.203 1 95.94 285 PHE B CA 1
ATOM 4697 C C . PHE B 1 285 ? 10.344 18.703 14.562 1 95.94 285 PHE B C 1
ATOM 4699 O O . PHE B 1 285 ? 10.875 17.656 14.93 1 95.94 285 PHE B O 1
ATOM 4706 N N . TYR B 1 286 ? 10.781 19.469 13.594 1 94.94 286 TYR B N 1
ATOM 4707 C CA . TYR B 1 286 ? 12.023 19.172 12.891 1 94.94 286 TYR B CA 1
ATOM 4708 C C . TYR B 1 286 ? 13.18 19.031 13.875 1 94.94 286 TYR B C 1
ATOM 4710 O O . TYR B 1 286 ? 13.945 18.062 13.82 1 94.94 286 TYR B O 1
ATOM 4718 N N . GLU B 1 287 ? 13.352 19.938 14.734 1 95 287 GLU B N 1
ATOM 4719 C CA . GLU B 1 287 ? 14.414 19.922 15.734 1 95 287 GLU B CA 1
ATOM 4720 C C . GLU B 1 287 ? 14.234 18.781 16.719 1 95 287 GLU B C 1
ATOM 4722 O O . GLU B 1 287 ? 15.203 18.141 17.125 1 95 287 GLU B O 1
ATOM 4727 N N . PHE B 1 288 ? 13.016 18.531 17.109 1 96.25 288 PHE B N 1
ATOM 4728 C CA . PHE B 1 288 ? 12.719 17.422 18 1 96.25 288 PHE B CA 1
ATOM 4729 C C . PHE B 1 288 ? 13.18 16.109 17.391 1 96.25 288 PHE B C 1
ATOM 4731 O O . PHE B 1 288 ? 13.797 15.281 18.078 1 96.25 288 PHE B O 1
ATOM 4738 N N . VAL B 1 289 ? 12.836 15.867 16.109 1 97.12 289 VAL B N 1
ATOM 4739 C CA . VAL B 1 289 ? 13.172 14.633 15.406 1 97.12 289 VAL B CA 1
ATOM 4740 C C . VAL B 1 289 ? 14.695 14.469 15.359 1 97.12 289 VAL B C 1
ATOM 4742 O O . VAL B 1 289 ? 15.211 13.375 15.602 1 97.12 289 VAL B O 1
ATOM 4745 N N . ARG B 1 290 ? 15.328 15.516 15 1 95.5 290 ARG B N 1
ATOM 4746 C CA . ARG B 1 290 ? 16.781 15.492 14.961 1 95.5 290 ARG B CA 1
ATOM 4747 C C . ARG B 1 290 ? 17.359 15.078 16.312 1 95.5 290 ARG B C 1
ATOM 4749 O O . ARG B 1 290 ? 18.234 14.211 16.375 1 95.5 290 ARG B O 1
ATOM 4756 N N . ASP B 1 291 ? 16.906 15.688 17.328 1 95.25 291 ASP B N 1
ATOM 4757 C CA . ASP B 1 291 ? 17.391 15.383 18.672 1 95.25 291 ASP B CA 1
ATOM 4758 C C . ASP B 1 291 ? 17.047 13.945 19.062 1 95.25 291 ASP B C 1
ATOM 4760 O O . ASP B 1 291 ? 17.859 13.266 19.703 1 95.25 291 ASP B O 1
ATOM 4764 N N . PHE B 1 292 ? 15.867 13.539 18.75 1 95.12 292 PHE B N 1
ATOM 4765 C CA . PHE B 1 292 ? 15.375 12.203 19.062 1 95.12 292 PHE B CA 1
ATOM 4766 C C . PHE B 1 292 ? 16.312 11.133 18.516 1 95.12 292 PHE B C 1
ATOM 4768 O O . PHE B 1 292 ? 16.703 10.211 19.234 1 95.12 292 PHE B O 1
ATOM 4775 N N . PHE B 1 293 ? 16.734 11.234 17.266 1 94.44 293 PHE B N 1
ATOM 4776 C CA . PHE B 1 293 ? 17.531 10.203 16.625 1 94.44 293 PHE B CA 1
ATOM 4777 C C . PHE B 1 293 ? 19 10.367 16.969 1 94.44 293 PHE B C 1
ATOM 4779 O O . PHE B 1 293 ? 19.781 9.406 16.891 1 94.44 293 PHE B O 1
ATOM 4786 N N . SER B 1 294 ? 19.422 11.594 17.234 1 91.88 294 SER B N 1
ATOM 4787 C CA . SER B 1 294 ? 20.797 11.781 17.734 1 91.88 294 SER B CA 1
ATOM 4788 C C . SER B 1 294 ? 21.016 11.023 19.047 1 91.88 294 SER B C 1
ATOM 4790 O O . SER B 1 294 ? 22.078 10.461 19.266 1 91.88 294 SER B O 1
ATOM 4792 N N . ARG B 1 295 ? 20.062 10.984 19.844 1 86.56 295 ARG B N 1
ATOM 4793 C CA . ARG B 1 295 ? 20.125 10.289 21.125 1 86.56 295 ARG B CA 1
ATOM 4794 C C . ARG B 1 295 ? 20.078 8.773 20.922 1 86.56 295 ARG B C 1
ATOM 4796 O O . ARG B 1 295 ? 20.734 8.031 21.656 1 86.56 295 ARG B O 1
ATOM 4803 N N . LEU B 1 296 ? 19.281 8.375 19.984 1 79.94 296 LEU B N 1
ATOM 4804 C CA . LEU B 1 296 ? 19.156 6.945 19.719 1 79.94 296 LEU B CA 1
ATOM 4805 C C . LEU B 1 296 ? 20.453 6.379 19.172 1 79.94 296 LEU B C 1
ATOM 4807 O O . LEU B 1 296 ? 20.828 5.242 19.469 1 79.94 296 LEU B O 1
ATOM 4811 N N . GLN B 1 297 ? 21.094 7.094 18.344 1 75 297 GLN B N 1
ATOM 4812 C CA . GLN B 1 297 ? 22.359 6.648 17.766 1 75 297 GLN B CA 1
ATOM 4813 C C . GLN B 1 297 ? 23.438 6.574 18.828 1 75 297 GLN B C 1
ATOM 4815 O O . GLN B 1 297 ? 24.391 5.797 18.703 1 75 297 GLN B O 1
ATOM 4820 N N . GLN B 1 298 ? 23.219 7.359 19.734 1 61.62 298 GLN B N 1
ATOM 4821 C CA . GLN B 1 298 ? 24.203 7.355 20.828 1 61.62 298 GLN B CA 1
ATOM 4822 C C . GLN B 1 298 ? 24.094 6.078 21.656 1 61.62 298 GLN B C 1
ATOM 4824 O O . GLN B 1 298 ? 25.062 5.66 22.297 1 61.62 298 GLN B O 1
ATOM 4829 N N . PHE B 1 299 ? 22.953 5.496 21.562 1 45.88 299 PHE B N 1
ATOM 4830 C CA . PHE B 1 299 ? 22.75 4.277 22.344 1 45.88 299 PHE B CA 1
ATOM 4831 C C . PHE B 1 299 ? 22.969 3.041 21.469 1 45.88 299 PHE B C 1
ATOM 4833 O O . PHE B 1 299 ? 22.875 1.911 21.953 1 45.88 299 PHE B O 1
ATOM 4840 N N . ARG B 1 300 ? 23.188 3.189 20.344 1 51.72 300 ARG B N 1
ATOM 4841 C CA . ARG B 1 300 ? 23.469 2.045 19.484 1 51.72 300 ARG B CA 1
ATOM 4842 C C . ARG B 1 300 ? 24.969 1.834 19.312 1 51.72 300 ARG B C 1
ATOM 4844 O O . ARG B 1 300 ? 25.75 2.795 19.344 1 51.72 300 ARG B O 1
#

InterPro domains:
  IPR000847 LysR, HTH, N-terminal domain [PF00126] (3-62)
  IPR000847 LysR, HTH, N-terminal domain [PR00039] (18-29)
  IPR000847 LysR, HTH, N-terminal domain [PR00039] (29-39)
  IPR000847 LysR, HTH, N-terminal domain [PR00039] (39-50)
  IPR000847 LysR, HTH, N-terminal domain [PS50931] (1-58)
  IPR005119 LysR, substrate-binding [PF03466] (88-292)
  IPR036388 Winged helix-like DNA-binding domain superfamily [G3DSA:1.10.10.10] (1-87)
  IPR036390 Winged helix DNA-binding domain superfamily [SSF46785] (1-83)

Radius of gyration: 25.83 Å; Cα contacts (8 Å, |Δi|>4): 1106; chains: 2; bounding box: 54×70×70 Å

Solvent-accessible surface area (backbone atoms only — not comparable to full-atom values): 31260 Å² total; per-residue (Å²): 138,47,72,66,41,52,52,47,48,52,40,28,62,73,61,28,20,60,59,58,29,13,60,74,68,70,46,55,44,68,58,50,54,49,41,49,51,50,50,24,59,74,70,70,46,68,42,61,41,77,55,85,87,30,39,40,67,28,76,66,22,50,54,50,46,55,53,48,53,40,50,50,40,53,52,54,47,53,50,47,38,54,53,23,71,74,38,50,60,61,22,73,40,34,36,26,32,34,74,78,39,26,51,53,62,47,24,52,53,51,32,56,48,37,73,77,40,71,56,46,43,70,30,42,39,52,42,53,64,68,54,44,52,51,32,23,52,53,54,79,22,56,36,27,46,41,64,57,52,70,76,89,50,92,44,42,41,56,45,77,62,49,72,45,48,35,26,35,39,32,20,58,84,39,93,63,48,84,44,80,60,38,47,53,54,78,50,55,86,45,44,28,37,37,47,48,90,84,39,56,68,33,51,54,50,54,52,44,35,44,75,47,70,39,76,74,44,71,46,27,33,20,86,42,69,52,29,35,53,21,38,19,44,37,62,72,25,26,38,72,44,54,54,75,62,49,67,85,60,66,59,89,47,37,38,78,29,48,40,69,36,69,70,42,70,43,39,32,19,41,35,32,37,54,88,51,86,72,39,65,46,47,46,53,50,53,53,47,52,53,52,54,40,55,54,51,54,68,73,100,138,48,71,67,41,52,52,48,48,51,41,27,62,74,61,28,20,60,59,58,29,13,59,73,68,71,47,55,44,66,56,51,52,49,41,50,50,50,51,23,59,74,70,72,46,67,42,61,42,79,53,84,88,31,41,40,67,29,75,65,21,50,55,50,47,56,53,47,53,39,50,51,39,52,51,53,46,53,50,45,38,53,54,22,72,73,39,48,60,62,21,73,40,35,36,27,33,34,77,78,39,26,52,53,62,47,24,51,51,52,33,57,47,36,74,78,41,72,56,46,43,70,31,42,40,53,42,53,64,69,54,45,53,51,33,23,54,52,53,79,21,57,38,28,45,41,63,58,51,70,75,87,49,92,45,41,41,57,48,78,61,48,71,44,48,33,24,36,39,34,20,55,84,40,93,63,48,84,45,79,60,37,47,53,56,79,50,56,85,44,42,29,37,38,46,48,91,85,38,58,68,34,51,54,50,54,52,44,35,45,74,48,70,40,76,77,43,71,46,27,32,22,85,42,69,52,30,35,52,21,38,19,40,39,60,72,25,26,37,72,45,52,56,74,63,50,69,83,59,70,57,78,52,41,39,77,28,47,39,70,36,68,70,42,70,44,38,33,21,41,37,33,36,55,88,51,85,72,40,64,44,47,46,52,49,51,52,48,53,52,52,54,40,56,54,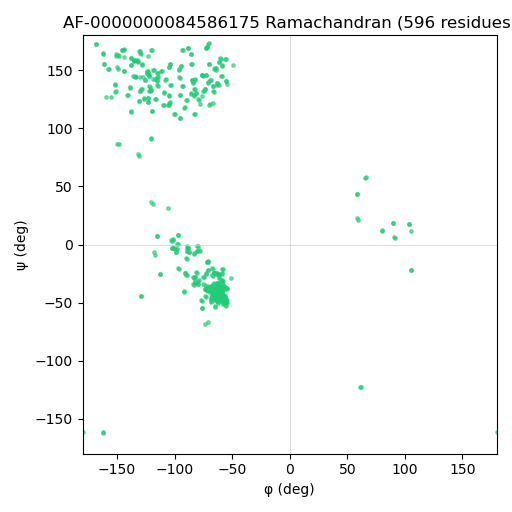51,54,68,72,98

Organism: NCBI:txid361277

pLDDT: mean 91.34, std 7.96, range [45.88, 98.75]

Nearest PDB structures (foldseek):
  9f14-assembly1_A  TM=8.013E-01  e=2.006E-22  Klebsiella aerogenes
  2fyi-assembly2_C  TM=8.726E-01  e=4.538E-16  Escherichia coli K-12
  1al3-assembly1_A  TM=8.827E-01  e=1.150E-15  Klebsiella aerogenes
  5z50-assembly1_B  TM=8.708E-01  e=1.007E-14  Pseudomonas aeruginosa
  4gxa-assembly1_A  TM=8.859E-01  e=2.553E-14  Salmonella enterica subsp. enterica serovar Typhimurium str. LT2

Secondary structure (DSSP, 8-state):
--HHHHHHHHHHHHHS-HHHHHHHHTS-HHHHHHHHHHHHHHHTS--EEEETTEEEE-HHHHHHHHHHHHHHHHHHHHHHHHHHHH-GGG-EEEEEE-GGGTTTHHHHHHHHHHHH-TT-EEEEEE--HHHHHHHHHHTSSSEEEESSPPSS-SSEEEEEEEEEEEEEEEETTSTTTT-S-EEGGGGTTSEEEEPPTT-HHHHHHHHHHHHTT---EEEEE-SSHHHHHHHHHTTS-BEEEEGGGGSS---TTEEEEEEEES--EEEEEEEEESSSPPPHHHHHHHHHHHHHHHHHHH--/--HHHHHHHHHHHHHS-HHHHHHHHTS-HHHHHHHHHHHHHHHTS--EEEETTEEEE-HHHHHHHHHHHHHHHHHHHHHHHHHHHH-GGG-EEEEEE-GGGTTTHHHHHHHHHHHH-TT-EEEEEE--HHHHHHHHHHTSSSEEEESSPPSS-SSEEEEEEEEEEEEEEEETTSTTTT-S-EEGGGGTTSEEEEPPTT-HHHHHHHHHHHHTT---EEEEE-SSHHHHHHHHHTTS-BEEEEGGGGSS-PPTTEEEEEEEES--EEEEEEEEESSSPPPHHHHHHHHHHHHHHHHHHHT-

Foldseek 3Di:
DDPVLLQLLLLCAVVQALCVSCVVVVHDSVVSVVSQVVVCVVVVHHQWDDDDRGIHGDPVVVVVNLVSLLVVLVVVVVVQQVVCVVPVLQHEAEEEEEQLCPPPNVVVLVVVVCVVRVNYHYHYDYDAQVVVVVCQLSNVHAKYKDKQFDDDDDWKDWDFLDKWWKWKKAFCPDPCNPPQADALVVCQPWEEEEADPRHVFRVLNQVQNVVVPHGHHHPHHDNHDCVRQVCRLVVVTMYMDTPSSPVPHRDPRMHIHHHVPPIRMMTITMMHTDPDDRRSNSVVSRVSSNVVSVVVVVVD/DDPVLLQLLLLCAVVQALCVSCVVVVHDSVVSVVSQVVVCVVVVHHQWDDDDRGIHGDPVVVVVNLVSLLVVLVVVVVVQQVVCVVPVLQHEAEEEEEQLCPPPNVVVLVVVVCVVRVNYHYHYDYDAQVVVVVCQLSNVHAKYKDKQFDDDDDWKDWDFLDKWWKWKKAFCPDPCNPPQADALVVCQPWEEEEADPRHVFRVLNQVQNVVVPHGHHHPHHDNHDCVRQVCRNVVVTMYMDTPSSPVPHRDDRMHIHHHVPPIRMMTITMMHTDPDDRRSNSVVSRVSSNVVSVVVVVVD

=== Feature glossary ===
Feature key, reading from the visual/contextual features back to the raw sequence:

Rendered structure images. Six rendered views show the 3D structure from the faces of a cube — i.e. along ±x, ±y, ±z. Rendering representation is drawn randomly per protein from cartoon (secondary-structure ribbons), sticks (backbone bonds), or molecular surface; coloring is either N→C rainbow (blue at the N-terminus through red at the C-terminus) or one color per chain.

Contact-map, Ramachandran, and PAE plots. The contact map is a binary N×N matrix image: pixel (i, j) is dark where Cα_i and Cα_j are within 8 Å and |i−j|>4. Because the |i−j|>4 filter removes local helical contacts, off-diagonal stripes parallel to the main diagonal indicate parallel β-sheets; stripes perpendicular to it indicate antiparallel β-sheets. The Ramachandran plot scatters every residue's (φ, ψ) pair against the sterically allowed regions. The PAE heatmap renders the predicted-aligned-error matrix.

InterPro / GO / CATH / organism. Database cross-references. InterPro integrates a dozen domain/family signature databases into unified entries with residue-range hits. GO terms attach function/process/location labels with evidence codes. CATH codes position the fold in a four-level structural taxonomy. Organism is the NCBI-taxonomy species name.

Nearest PDB structures. The Foldseek neighbor list gives the closest experimentally determined structures in the PDB, ranked by structural alignment. TM-score near 1 means near-identical fold; near 0.3 means only rough topology match. This is how one finds what a novel AlphaFold prediction most resembles in the solved-structure universe.

Predicted aligned error. PAE(i, j) answers: if I align the predicted and true structures on residue i, how far off (in Å) do I expect residue j to be? A block-diagonal PAE matrix with low values on the blocks and high values off-diagonal is the signature of a multi-domain protein with confidently predicted domains but uncertain inter-domain orientation.

Solvent-accessible surface area. Accessible surface area quantifies burial. A residue with SASA near zero is packed into the hydrophobic core; one with SASA >100 Å² sits on the surface. Computed here via the Shrake–Rupley numerical algorithm with a 1.4 Å probe.

B-factor. B-factor (Debye–Waller factor) reflects atomic displacement in the crystal lattice. It is an experimental observable (units Å²), not a prediction; low values mean the atom is pinned down, high values mean it moves or is heterogeneous across the crystal.

pLDDT. For AlphaFold models, the B-factor field carries pLDDT — the model's own estimate of local accuracy on a 0–100 scale. Regions with pLDDT<50 should be treated as essentially unmodeled; they often correspond to intrinsically disordered segments.

Backbone torsions (φ/ψ). φ (phi) and ψ (psi) are the two rotatable backbone dihedrals per residue: φ is the C(i-1)–N–Cα–C torsion, ψ is the N–Cα–C–N(i+1) torsion, both in degrees on (−180°, 180°]. α-helical residues cluster near (−60°, −45°); β-strand residues near (−120°, +130°). A Ramachandran plot is simply a scatter of (φ, ψ) for every residue.

Radius of gyration, Cα contacts, bounding box. Radius of gyration (Rg) is the root-mean-square distance of Cα atoms from their centroid — a single number for overall size and compactness. A globular domain of N residues has Rg ≈ 2.2·N^0.38 Å; an extended or disordered chain has a much larger Rg. The Cα contact count is the number of residue pairs whose Cα atoms are within 8 Å and are more than four positions apart in sequence — a standard proxy for tertiary packing density. The bounding box is the smallest axis-aligned box enclosing all Cα atoms.

Secondary structure (3-state, P-SEA). Three-state secondary structure (P-SEA) collapses the eight DSSP classes into helix (a), strand (b), and coil (c). P-SEA assigns these from Cα geometry alone — distances and angles — without requiring backbone oxygens, so it works on any Cα trace.

Secondary structure (8-state, DSSP). DSSP 8-state secondary structure assigns each residue one of H (α-helix), G (3₁₀-helix), I (π-helix), E (extended β-strand), B (isolated β-bridge), T (hydrogen-bonded turn), S (bend), or '-' (coil). The assignment is computed from backbone hydrogen-bond geometry via the Kabsch–Sander algorithm.

Foldseek 3Di. A 3Di character summarizes, for each residue, the relative orientation of the Cα frame of its nearest spatial neighbor. Because it encodes fold topology rather than chemistry, 3Di alignments detect remote structural similarity that sequence alignment misses.

mmCIF coordinates. The mmCIF block holds the 3D Cartesian coordinates of each backbone atom (N, Cα, C, O) in ångströms. mmCIF is the PDB's canonical archive format — a tagged-loop text representation of the atomic model.

Sequence. Sequence gives the chain of amino acids in standard one-letter code (A=alanine, C=cysteine, …, Y=tyrosine), read N→C. It is the only feature that is directly encoded by the gene; all structural features are derived from the folded form of this sequence.